Protein AF-A0A966KQU2-F1 (afdb_monomer)

Solvent-accessible surface area (backbone atoms only — not comparable to full-atom values): 31951 Å² total; per-residue (Å²): 132,86,87,68,97,44,74,73,74,48,50,59,94,54,57,72,44,84,48,37,92,68,36,79,26,93,56,23,44,35,30,36,36,33,26,29,68,20,81,83,28,23,52,31,40,46,29,32,50,33,42,50,52,50,27,45,72,75,58,67,42,51,96,69,39,32,36,39,42,55,33,71,51,60,50,38,40,22,35,22,48,51,27,50,76,74,59,33,50,40,37,31,20,19,27,70,72,54,56,67,55,54,54,53,49,25,49,74,37,61,32,44,79,43,77,28,62,43,92,47,34,67,62,37,8,40,55,52,37,50,53,50,40,69,76,35,70,78,43,31,68,66,46,72,37,62,33,65,37,28,22,44,36,17,34,76,39,55,22,52,52,49,44,73,78,41,73,72,57,38,33,39,25,32,54,25,49,49,33,25,64,56,44,11,24,39,54,39,44,35,74,76,39,71,82,45,40,26,34,38,19,25,26,50,88,96,51,60,36,69,78,41,42,43,64,87,78,78,62,71,39,53,42,29,64,76,62,42,39,84,77,62,42,74,46,75,33,81,39,48,50,53,55,12,40,52,35,27,43,45,38,31,74,78,66,71,43,63,41,22,54,44,22,7,27,10,47,47,39,45,35,55,51,32,40,60,50,87,59,47,26,35,40,27,45,26,43,22,38,28,79,60,45,59,94,65,32,68,81,80,46,59,66,68,60,36,33,54,46,52,70,36,77,87,62,86,88,85,83,92,80,91,76,90,82,78,88,79,87,75,82,84,78,79,86,75,83,91,67,87,73,71,62,36,84,47,23,41,23,32,36,19,46,41,68,35,25,51,55,32,49,43,36,32,44,74,75,41,40,47,49,30,34,39,39,40,22,33,46,58,66,45,72,53,40,88,44,58,51,72,55,46,24,54,51,49,52,52,52,53,45,46,37,42,76,76,58,52,35,58,31,40,37,34,42,22,40,46,46,25,52,44,29,42,74,60,45,47,70,73,42,100,42,59,57,46,45,30,56,58,36,28,43,55,51,39,64,70,66,35,86,82,31,23,31,28,38,39,19,32,52,43,27,54,72,61,44,42,66,61,53,49,47,62,73,64,75,61,88,59,49,81,41,77,36,50,46,80,63,56,60,65,30,47,76,70,72,48,45,74,46,72,68,54,45,57,51,44,47,66,50,46,41,68,39,57,77,64,57,39,39,18,35,26,43,46,32,63,52,44,69,71,31,44,65,46,52,35,72,62,67,32,86,80,37,46,78,39,66,25,33,58,38,31,29,52,53,49,53,50,51,25,56,78,72,52,49,48,65,65,87,63,71,50,59,36,62,71,44,41,33,23,43,33,66,42,66,61,48,33,64,64,46,31,81,73,59,43,78,72,41,74,65,57,40,78,43,82,85,133

Foldseek 3Di:
DDDDPDLLVQQAPFDKDWPCVLAPAVQETEIARQQCRRPLRFPLLLLLVLLVVVCVVVVLDDAAAEAEEEDLDDNLLNNLQVCLVVVHAYEYQFEPLHFPLRVVSNVVSPYHYDYFHLLCGSVRSVVVSVVVCVVCVSHRYSYLLAHPSLLQSLQVGVLVSCCVNCVQAQEEFEAAASCSNLLNNLVNVCVSPVNRAREYEAAPPLADFPRHDDCVVPDDRNSCVVSPVVNSHPYYAHFHQLQLLVQCQCCCVSVVAQADSRQSRRVSVQSLVSLQDNHGYYYYYSGGGNPSCVVLCSHPDDSVVSSVVSSCSSPDDDDDDDDDDDDDDDDDDDDDDDDPDDFQQAAEEEEDCAQLLLLLVQLQCSLQFAGAYEYEHAPVRPDLLVDDLVVLQVVLVQSLCCCCVVRVHQEYEYSWLLSCLSHQVVCCVPPPHHYHYLQLLQLVVQLVPDDPLEGEEEEGPNNQVSCSNVVSNVVVVGPHDYDYFYQPPLLVCLVVVNQDDPVNLVSLLVRCVRSLVSVHQEYEHSGSSCVSNVVSNCVNNDVSRHYTYSSNSSSVVVVVCCVVVVNRRDDDGSGYHYAAEYQDDLVVRLVVNCVSNNCSSVHYYHDHDD

Sequence (610 aa):
MAVYSSVLDMIGNTPMVDVSVLSPNPAVRILGKMESQNPAGSVKDRIALNMILEAEADGTLTPGRTIIEPSSGNTGIALAMIARIKGYPIKIVLPENVSIERRQLLEIYGAEIILSPGSEGSNGAVKRAIALADEHPEWAFLYQYANEANPRAHYEHTGPEIWADCPEITHFVAGLGTSGTLMGVGSFLKEKNPDIKVLAVEPPLGESVEGLRNLDEGYIPPVYEKWGGPELLDGKRIVRPRESIEYTRLLAEKCGIFSGISAGAALAGAVRVAGQIDKGTIVFIVCDGGWKYLSTGAWTDDIDEVTSRAEKIIYFPGPAASGPHRNLRIGRVRGSPNYPRPVDSRPIGMFDSGFGGLTVARALIDLLPGEDLVYVGDTGRYPYGPRPLSEVRGFAHEIAGHLLDRHDVKMIVVACNTASAAALNELQVAMPIPVVGVIEPGVRSLVAATRSGHIGVIGTVGTIGSGAYQAAVAETDAAVTLTCAACPGFVEFVERGDTDSDQVHVLAERLLAPLREAGVDTLLLGCTHYPFLARTITDVMGRDVVLVDSADETAFRVRELLTDLGLARTGAGPVGHHIFESSGDVEVFRRLGRGMLGPELDDVRAVAWN

Secondary structure (DSSP, 8-state):
-PPPSSGGGGSS---EEE-GGG-SSTTEEEEEE-GGGSTTSBTHHHHHHHHHHHHHHHTSS-TTPPEEEE-SSHHHHHHHHHHHHHT--EEEEEETTS-HHHHHHHHHTTPEEEEE-GGGHHHHHHHHHHHHHHH-TTSEE--TTT-THHHHHIIIIIHHHHHHH-TT--EEEEE-SSSHHHHHHHHHHHHH-TT-EEEEEEPPTT---TT---GGGS---HHHHHTTHHHH--EEEE--HHHHHHHHHHHHHHH---B-HHHHHHHHHHHHHHTT-SSEEEEEE--BBGGGGGGGTTTTS-HHHHHHHHHGGGS-----------------PPPPP---PPP--PPEEEEESSSTHHHHHHHHHHH-TTS-EEEEE-TTT---TTS-HHHHHHHHHHHHHHHHHHH--SEEEE--HHHHHHHHHHHHHH-SS-EEESHHHHHHHHHHH-SSSEEEEEE-HHHHHTTHHHHHHHTTT---EEEEEE-TTHHHHHHTT-SSSHHHHHHHHHHHHHHHHTT-SEEEEESTTGGGGHHHHHHHH-TTSEEE-HHHHHHHHHHHHHHHTT-S--SS-SS--EEEEESS-HHHHHHHHHHHHGGGGSSEEE----

pLDDT: mean 87.35, std 15.94, range [23.67, 98.94]

Structure (mmCIF, N/CA/C/O backbone):
data_AF-A0A966KQU2-F1
#
_entry.id   AF-A0A966KQU2-F1
#
loop_
_atom_site.group_PDB
_atom_site.id
_atom_site.type_symbol
_atom_site.label_atom_id
_atom_site.label_alt_id
_atom_site.label_comp_id
_atom_site.label_asym_id
_atom_site.label_entity_id
_atom_site.label_seq_id
_atom_site.pdbx_PDB_ins_code
_atom_site.Cartn_x
_atom_site.Cartn_y
_atom_site.Cartn_z
_atom_site.occupancy
_atom_site.B_iso_or_equiv
_atom_site.auth_seq_id
_atom_site.auth_comp_id
_atom_site.auth_asym_id
_atom_site.auth_atom_id
_atom_site.pdbx_PDB_model_num
ATOM 1 N N . MET A 1 1 ? -32.927 -17.120 11.120 1.00 62.38 1 MET A N 1
ATOM 2 C CA . MET A 1 1 ? -31.930 -16.183 11.677 1.00 62.38 1 MET A CA 1
ATOM 3 C C . MET A 1 1 ? -31.777 -16.489 13.151 1.00 62.38 1 MET A C 1
ATOM 5 O O . MET A 1 1 ? -32.779 -16.816 13.780 1.00 62.38 1 MET A O 1
ATOM 9 N N . ALA A 1 2 ? -30.551 -16.442 13.666 1.00 85.56 2 ALA A N 1
ATOM 10 C CA . ALA A 1 2 ? -30.308 -16.498 15.103 1.00 85.56 2 ALA A CA 1
ATOM 11 C C . ALA A 1 2 ? -30.812 -15.205 15.767 1.00 85.56 2 ALA A C 1
ATOM 13 O O . ALA A 1 2 ? -30.873 -14.159 15.119 1.00 85.56 2 ALA A O 1
ATOM 14 N N . VAL A 1 3 ? -31.204 -15.291 17.037 1.00 91.88 3 VAL A N 1
ATOM 15 C CA . VAL A 1 3 ? -31.561 -14.126 17.855 1.00 91.88 3 VAL A CA 1
ATOM 16 C C . VAL A 1 3 ? -30.339 -13.772 18.697 1.00 91.88 3 VAL A C 1
ATOM 18 O O . VAL A 1 3 ? -29.861 -14.617 19.449 1.00 91.88 3 VAL A O 1
ATOM 21 N N . TYR A 1 4 ? -29.846 -12.543 18.554 1.00 93.81 4 TYR A N 1
ATOM 22 C CA . TYR A 1 4 ? -28.712 -12.001 19.307 1.00 93.81 4 TYR A CA 1
ATOM 23 C C . TYR A 1 4 ? -29.210 -11.062 20.412 1.00 93.81 4 TYR A C 1
ATOM 25 O O . TYR A 1 4 ? -30.258 -10.433 20.254 1.00 93.81 4 TYR A O 1
ATOM 33 N N . SER A 1 5 ? -28.480 -10.971 21.529 1.00 94.56 5 SER A N 1
ATOM 34 C CA . SER A 1 5 ? -28.872 -10.111 22.660 1.00 94.56 5 SER A CA 1
ATOM 35 C C . SER A 1 5 ? -28.491 -8.652 22.416 1.00 94.56 5 SER A C 1
ATOM 37 O O . SER A 1 5 ? -29.163 -7.738 22.889 1.00 94.56 5 SER A O 1
ATOM 39 N N . SER A 1 6 ? -27.422 -8.441 21.653 1.00 95.62 6 SER A N 1
ATOM 40 C CA . SER A 1 6 ? -26.927 -7.144 21.224 1.00 95.62 6 SER A CA 1
ATOM 41 C C . SER A 1 6 ? -26.458 -7.205 19.775 1.00 95.62 6 SER A C 1
ATOM 43 O O . SER A 1 6 ? -26.022 -8.245 19.287 1.00 95.62 6 SER A O 1
ATOM 45 N N . VAL A 1 7 ? -26.467 -6.056 19.098 1.00 95.88 7 VAL A N 1
ATOM 46 C CA . VAL A 1 7 ? -25.808 -5.908 17.794 1.00 95.88 7 VAL A CA 1
ATOM 47 C C . VAL A 1 7 ? -24.297 -6.170 17.890 1.00 95.88 7 VAL A C 1
ATOM 49 O O . VAL A 1 7 ? -23.686 -6.598 16.919 1.00 95.88 7 VAL A O 1
ATOM 52 N N . LEU A 1 8 ? -23.699 -5.986 19.073 1.00 97.25 8 LEU A N 1
ATOM 53 C CA . LEU A 1 8 ? -22.293 -6.316 19.319 1.00 97.25 8 LEU A CA 1
ATOM 54 C C . LEU A 1 8 ? -22.014 -7.817 19.172 1.00 97.25 8 LEU A C 1
ATOM 56 O O . LEU A 1 8 ? -20.942 -8.187 18.708 1.00 97.25 8 LEU A O 1
ATOM 60 N N . ASP A 1 9 ? -22.994 -8.671 19.483 1.00 95.94 9 ASP A N 1
ATOM 61 C CA . ASP A 1 9 ? -22.871 -10.129 19.350 1.00 95.94 9 ASP A CA 1
ATOM 62 C C . ASP A 1 9 ? -22.893 -10.581 17.875 1.00 95.94 9 ASP A C 1
ATOM 64 O O . ASP A 1 9 ? -22.652 -11.749 17.575 1.00 95.94 9 ASP A O 1
ATOM 68 N N . MET A 1 10 ? -23.207 -9.663 16.952 1.00 96.31 10 MET A N 1
ATOM 69 C CA . MET A 1 10 ? -23.152 -9.880 15.505 1.00 96.31 10 MET A CA 1
ATOM 70 C C . MET A 1 10 ? -21.805 -9.463 14.894 1.00 96.31 10 MET A C 1
ATOM 72 O O . MET A 1 10 ? -21.631 -9.596 13.686 1.00 96.31 10 MET A O 1
ATOM 76 N N . ILE A 1 11 ? -20.869 -8.926 15.687 1.00 98.31 11 ILE A N 1
ATOM 77 C CA . ILE A 1 11 ? -19.525 -8.592 15.208 1.00 98.31 11 ILE A CA 1
ATOM 78 C C . ILE A 1 11 ? -18.751 -9.893 14.974 1.00 98.31 11 ILE A C 1
ATOM 80 O O . ILE A 1 11 ? -18.622 -10.735 15.860 1.00 98.31 11 ILE A O 1
ATOM 84 N N . GLY A 1 12 ? -18.199 -10.035 13.773 1.00 97.75 12 GLY A N 1
ATOM 85 C CA . GLY A 1 12 ? -17.473 -11.217 13.333 1.00 97.75 12 GLY A CA 1
ATOM 86 C C . GLY A 1 12 ? -18.341 -12.304 12.708 1.00 97.75 12 GLY A C 1
ATOM 87 O O . GLY A 1 12 ? -19.448 -12.039 12.248 1.00 97.75 12 GLY A O 1
ATOM 88 N N . ASN A 1 13 ? -17.799 -13.523 12.615 1.00 97.38 13 ASN A N 1
ATOM 89 C CA . ASN A 1 13 ? -18.410 -14.652 11.898 1.00 97.38 13 ASN A CA 1
ATOM 90 C C . ASN A 1 13 ? -18.890 -14.270 10.485 1.00 97.38 13 ASN A C 1
ATOM 92 O O . ASN A 1 13 ? -19.976 -14.648 10.040 1.00 97.38 13 ASN A O 1
ATOM 96 N N . THR A 1 14 ? -18.088 -13.463 9.790 1.00 98.25 14 THR A N 1
ATOM 97 C CA . THR A 1 14 ? -18.440 -12.918 8.477 1.00 98.25 14 THR A CA 1
ATOM 98 C C . THR A 1 14 ? -18.284 -13.992 7.398 1.00 98.25 14 THR A C 1
ATOM 100 O O . THR A 1 14 ? -17.372 -14.815 7.477 1.00 98.25 14 THR A O 1
ATOM 103 N N . PRO A 1 15 ? -19.130 -14.021 6.358 1.00 97.88 15 PRO A N 1
ATOM 104 C CA . PRO A 1 15 ? -19.020 -15.042 5.321 1.00 97.88 15 PRO A CA 1
ATOM 105 C C . PRO A 1 15 ? -17.795 -14.821 4.418 1.00 97.88 15 PRO A C 1
ATOM 107 O O . PRO A 1 15 ? -17.274 -13.708 4.311 1.00 97.88 15 PRO A O 1
ATOM 110 N N . MET A 1 16 ? -17.372 -15.871 3.711 1.00 98.25 16 MET A N 1
ATOM 111 C CA . MET A 1 16 ? -16.492 -15.759 2.543 1.00 98.25 16 MET A CA 1
ATOM 112 C C . MET A 1 16 ? -17.278 -15.999 1.257 1.00 98.25 16 MET A C 1
ATOM 114 O O . MET A 1 16 ? -18.158 -16.856 1.209 1.00 98.25 16 MET A O 1
ATOM 118 N N . VAL A 1 17 ? -16.952 -15.244 0.210 1.00 98.50 17 VAL A N 1
ATOM 119 C CA . VAL A 1 17 ? -17.572 -15.379 -1.113 1.00 98.50 17 VAL A CA 1
ATOM 120 C C . VAL A 1 17 ? -16.508 -15.724 -2.144 1.00 98.50 17 VAL A C 1
ATOM 122 O O . VAL A 1 17 ? -15.455 -15.091 -2.191 1.00 98.50 17 VAL A O 1
ATOM 125 N N . ASP A 1 18 ? -16.793 -16.725 -2.975 1.00 98.62 18 ASP A N 1
ATOM 126 C CA . ASP A 1 18 ? -15.928 -17.113 -4.085 1.00 98.62 18 ASP A CA 1
ATOM 127 C C . ASP A 1 18 ? -16.044 -16.092 -5.226 1.00 98.62 18 ASP A C 1
ATOM 129 O O . ASP A 1 18 ? -17.124 -15.869 -5.776 1.00 98.62 18 ASP A O 1
ATOM 133 N N . VAL A 1 19 ? -14.922 -15.454 -5.558 1.00 98.50 19 VAL A N 1
ATOM 134 C CA . VAL A 1 19 ? -14.798 -14.469 -6.640 1.00 98.50 19 VAL A CA 1
ATOM 135 C C . VAL A 1 19 ? -13.815 -14.945 -7.709 1.00 98.50 19 VAL A C 1
ATOM 137 O O . VAL A 1 19 ? -13.270 -14.141 -8.463 1.00 98.50 19 VAL A O 1
ATOM 140 N N . SER A 1 20 ? -13.604 -16.260 -7.823 1.00 98.31 20 SER A N 1
ATOM 141 C CA . SER A 1 20 ? -12.632 -16.857 -8.752 1.00 98.31 20 SER A CA 1
ATOM 142 C C . SER A 1 20 ? -12.936 -16.570 -10.227 1.00 98.31 20 SER A C 1
ATOM 144 O O . SER A 1 20 ? -12.066 -16.755 -11.069 1.00 98.31 20 SER A O 1
ATOM 146 N N . VAL A 1 21 ? -14.125 -16.048 -10.554 1.00 98.12 21 VAL A N 1
ATOM 147 C CA . VAL A 1 21 ? -14.434 -15.485 -11.883 1.00 98.12 21 VAL A CA 1
ATOM 148 C C . VAL A 1 21 ? -13.492 -14.337 -12.282 1.00 98.12 21 VAL A C 1
ATOM 150 O O . VAL A 1 21 ? -13.336 -14.059 -13.466 1.00 98.12 21 VAL A O 1
ATOM 153 N N . LEU A 1 22 ? -12.858 -13.682 -11.304 1.00 97.06 22 LEU A N 1
ATOM 154 C CA . LEU A 1 22 ? -11.857 -12.632 -11.500 1.00 97.06 22 LEU A CA 1
ATOM 155 C C . LEU A 1 22 ? -10.416 -13.164 -11.485 1.00 97.06 22 LEU A C 1
ATOM 157 O O . LEU A 1 22 ? -9.480 -12.388 -11.662 1.00 97.06 22 LEU A O 1
ATOM 161 N N . SER A 1 23 ? -10.220 -14.466 -11.263 1.00 97.12 23 SER A N 1
ATOM 162 C CA . SER A 1 23 ? -8.889 -15.067 -11.268 1.00 97.12 23 SER A CA 1
ATOM 163 C C . SER A 1 23 ? -8.352 -15.173 -12.702 1.00 97.12 23 SER A C 1
ATOM 165 O O . SER A 1 23 ? -9.043 -15.713 -13.570 1.00 97.12 23 SER A O 1
ATOM 167 N N . PRO A 1 24 ? -7.112 -14.724 -12.972 1.00 91.25 24 PRO A N 1
ATOM 168 C CA . PRO A 1 24 ? -6.463 -14.918 -14.265 1.00 91.25 24 PRO A CA 1
ATOM 169 C C . PRO A 1 24 ? -5.962 -16.360 -14.444 1.00 91.25 24 PRO A C 1
ATOM 171 O O . PRO A 1 24 ? -5.669 -16.768 -15.566 1.00 91.25 24 PRO A O 1
ATOM 174 N N . ASN A 1 25 ? -5.874 -17.136 -13.356 1.00 94.25 25 ASN A N 1
ATOM 175 C CA . ASN A 1 25 ? -5.457 -18.532 -13.370 1.00 94.25 25 ASN A CA 1
ATOM 176 C C . ASN A 1 25 ? -6.622 -19.443 -12.923 1.00 94.25 25 ASN A C 1
ATOM 178 O O . ASN A 1 25 ? -7.023 -19.392 -11.757 1.00 94.25 25 ASN A O 1
ATOM 182 N N . PRO A 1 26 ? -7.143 -20.333 -13.794 1.00 93.94 26 PRO A N 1
ATOM 183 C CA . PRO A 1 26 ? -8.264 -21.215 -13.458 1.00 93.94 26 PRO A CA 1
ATOM 184 C C . PRO A 1 26 ? -7.942 -22.255 -12.370 1.00 93.94 26 PRO A C 1
ATOM 186 O O . PRO A 1 26 ? -8.860 -22.852 -11.813 1.00 93.94 26 PRO A O 1
ATOM 189 N N . ALA A 1 27 ? -6.663 -22.487 -12.062 1.00 97.56 27 ALA A N 1
ATOM 190 C CA . ALA A 1 27 ? -6.219 -23.355 -10.970 1.00 97.56 27 ALA A CA 1
ATOM 191 C C . ALA A 1 27 ? -6.061 -22.614 -9.626 1.00 97.56 27 ALA A C 1
ATOM 193 O O . ALA A 1 27 ? -5.670 -23.227 -8.627 1.00 97.56 27 ALA A O 1
ATOM 194 N N . VAL A 1 28 ? -6.357 -21.311 -9.586 1.00 98.44 28 VAL A N 1
ATOM 195 C CA . VAL A 1 28 ? -6.280 -20.484 -8.380 1.00 98.44 28 VAL A CA 1
ATOM 196 C C . VAL A 1 28 ? -7.663 -19.975 -8.003 1.00 98.44 28 VAL A C 1
ATOM 198 O O . VAL A 1 28 ? -8.303 -19.255 -8.771 1.00 98.44 28 VAL A O 1
ATOM 201 N N . ARG A 1 29 ? -8.106 -20.323 -6.793 1.00 98.81 29 ARG A N 1
ATOM 202 C CA . ARG A 1 29 ? -9.337 -19.797 -6.199 1.00 98.81 29 ARG A CA 1
ATOM 203 C C . ARG A 1 29 ? -9.060 -18.473 -5.500 1.00 98.81 29 ARG A C 1
ATOM 205 O O . ARG A 1 29 ? -8.050 -18.351 -4.810 1.00 98.81 29 ARG A O 1
ATOM 212 N N . ILE A 1 30 ? -9.969 -17.511 -5.632 1.00 98.81 30 ILE A N 1
ATOM 213 C CA . ILE A 1 30 ? -9.913 -16.232 -4.912 1.00 98.81 30 ILE A CA 1
ATOM 214 C C . ILE A 1 30 ? -11.198 -16.078 -4.099 1.00 98.81 30 ILE A C 1
ATOM 216 O O . ILE A 1 30 ? -12.294 -16.110 -4.656 1.00 98.81 30 ILE A O 1
ATOM 220 N N . LEU A 1 31 ? -11.063 -15.907 -2.785 1.00 98.94 31 LEU A N 1
ATOM 221 C CA . LEU A 1 31 ? -12.167 -15.767 -1.837 1.00 98.94 31 LEU A CA 1
ATOM 222 C C . LEU A 1 31 ? -12.105 -14.401 -1.144 1.00 98.94 31 LEU A C 1
ATOM 224 O O . LEU A 1 31 ? -11.065 -14.012 -0.615 1.00 98.94 31 LEU A O 1
ATOM 228 N N . GLY A 1 32 ? -13.226 -13.684 -1.110 1.00 98.69 32 GLY A N 1
ATOM 229 C CA . GLY A 1 32 ? -13.368 -12.437 -0.359 1.00 98.69 32 GLY A CA 1
ATOM 230 C C . GLY A 1 32 ? -13.991 -12.678 1.015 1.00 98.69 32 GLY A C 1
ATOM 231 O O . GLY A 1 32 ? -15.143 -13.103 1.093 1.00 98.69 32 GLY A O 1
ATOM 232 N N . LYS A 1 33 ? -13.268 -12.378 2.100 1.00 98.88 33 LYS A N 1
ATOM 233 C CA . LYS A 1 33 ? -13.794 -12.369 3.476 1.00 98.88 33 LYS A CA 1
ATOM 234 C C . LYS A 1 33 ? -14.596 -11.090 3.710 1.00 98.88 33 LYS A C 1
ATOM 236 O O . LYS A 1 33 ? -14.046 -9.987 3.686 1.00 98.88 33 LYS A O 1
ATOM 241 N N . MET A 1 34 ? -15.904 -11.240 3.905 1.00 98.50 34 MET A N 1
ATOM 242 C CA . MET A 1 34 ? -16.893 -10.163 3.821 1.00 98.50 34 MET A CA 1
ATOM 243 C C . MET A 1 34 ? -17.009 -9.349 5.113 1.00 98.50 34 MET A C 1
ATOM 245 O O . MET A 1 34 ? -18.061 -9.292 5.744 1.00 98.50 34 MET A O 1
ATOM 249 N N . GLU A 1 35 ? -15.938 -8.653 5.485 1.00 98.62 35 GLU A N 1
ATOM 250 C CA . GLU A 1 35 ? -15.916 -7.774 6.662 1.00 98.62 35 GLU A CA 1
ATOM 251 C C . GLU A 1 35 ? -16.869 -6.570 6.562 1.00 98.62 35 GLU A C 1
ATOM 253 O O . GLU A 1 35 ? -17.232 -5.969 7.573 1.00 98.62 35 GLU A O 1
ATOM 258 N N . SER A 1 36 ? -17.356 -6.268 5.357 1.00 96.00 36 SER A N 1
ATOM 259 C CA . SER A 1 36 ? -18.479 -5.355 5.115 1.00 96.00 36 SER A CA 1
ATOM 260 C C . SER A 1 36 ? -19.802 -5.775 5.770 1.00 96.00 36 SER A C 1
ATOM 262 O O . SER A 1 36 ? -20.701 -4.944 5.861 1.00 96.00 36 SER A O 1
ATOM 264 N N . GLN A 1 37 ? -19.936 -7.032 6.212 1.00 97.31 37 GLN A N 1
ATOM 265 C CA . GLN A 1 37 ? -21.140 -7.569 6.861 1.00 97.31 37 GLN A CA 1
ATOM 266 C C . GLN A 1 37 ? -21.150 -7.402 8.386 1.00 97.31 37 GLN A C 1
ATOM 268 O O . GLN A 1 37 ? -22.122 -7.796 9.027 1.00 97.31 37 GLN A O 1
ATOM 273 N N . ASN A 1 38 ? -20.108 -6.814 8.979 1.00 98.38 38 ASN A N 1
ATOM 274 C CA . ASN A 1 38 ? -20.192 -6.382 10.372 1.00 98.38 38 ASN A CA 1
ATOM 275 C C . ASN A 1 38 ? -21.240 -5.257 10.532 1.00 98.38 38 ASN A C 1
ATOM 277 O O . ASN A 1 38 ? -21.532 -4.557 9.559 1.00 98.38 38 ASN A O 1
ATOM 281 N N . PRO A 1 39 ? -21.794 -5.033 11.736 1.00 96.81 39 PRO A N 1
ATOM 282 C CA . PRO A 1 39 ? -22.914 -4.111 11.940 1.00 96.81 39 PRO A CA 1
ATOM 283 C C . PRO A 1 39 ? -22.707 -2.651 11.513 1.00 96.81 39 PRO A C 1
ATOM 285 O O . PRO A 1 39 ? -23.609 -2.064 10.918 1.00 96.81 39 PRO A O 1
ATOM 288 N N . ALA A 1 40 ? -21.539 -2.058 11.771 1.00 95.50 40 ALA A N 1
ATOM 289 C CA . ALA A 1 40 ? -21.172 -0.726 11.275 1.00 95.50 40 ALA A CA 1
ATOM 290 C C . ALA A 1 40 ? -20.560 -0.774 9.856 1.00 95.50 40 ALA A C 1
ATOM 292 O O . ALA A 1 40 ? -20.122 0.237 9.291 1.00 95.50 40 ALA A O 1
ATOM 293 N N . GLY A 1 41 ? -20.562 -1.956 9.239 1.00 96.25 41 GLY A N 1
ATOM 294 C CA . GLY A 1 41 ? -20.246 -2.181 7.838 1.00 96.25 41 GLY A CA 1
ATOM 295 C C . GLY A 1 41 ? -18.754 -2.216 7.536 1.00 96.25 41 GLY A C 1
ATOM 296 O O . GLY A 1 41 ? -18.360 -1.780 6.447 1.00 96.25 41 GLY A O 1
ATOM 297 N N . SER A 1 42 ? -17.907 -2.632 8.486 1.00 97.50 42 SER A N 1
ATOM 298 C CA . SER A 1 42 ? -16.464 -2.745 8.252 1.00 97.50 42 SER A CA 1
ATOM 299 C C . SER A 1 42 ? -15.734 -3.731 9.166 1.00 97.50 42 SER A C 1
ATOM 301 O O . SER A 1 42 ? -16.186 -4.061 10.255 1.00 97.50 42 SER A O 1
ATOM 303 N N . VAL A 1 43 ? -14.507 -4.075 8.778 1.00 98.06 43 VAL A N 1
ATOM 304 C CA . VAL A 1 43 ? -13.542 -4.839 9.586 1.00 98.06 43 VAL A CA 1
ATOM 305 C C . VAL A 1 43 ? -13.212 -4.185 10.935 1.00 98.06 43 VAL A C 1
ATOM 307 O O . VAL A 1 43 ? -12.728 -4.848 11.852 1.00 98.06 43 VAL A O 1
ATOM 310 N N . LYS A 1 44 ? -13.443 -2.872 11.074 1.00 97.69 44 LYS A N 1
ATOM 311 C CA . LYS A 1 44 ? -13.038 -2.113 12.263 1.00 97.69 44 LYS A CA 1
ATOM 312 C C . LYS A 1 44 ? -13.930 -2.352 13.476 1.00 97.69 44 LYS A C 1
ATOM 314 O O . LYS A 1 44 ? -13.486 -2.094 14.589 1.00 97.69 44 LYS A O 1
ATOM 319 N N . ASP A 1 45 ? -15.114 -2.919 13.284 1.00 98.56 45 ASP A N 1
ATOM 320 C CA . ASP A 1 45 ? -16.015 -3.341 14.355 1.00 98.56 45 ASP A CA 1
ATOM 321 C C . ASP A 1 45 ? -15.318 -4.301 15.325 1.00 98.56 45 ASP A C 1
ATOM 323 O O . ASP A 1 45 ? -15.430 -4.147 16.541 1.00 98.56 45 ASP A O 1
ATOM 327 N N . ARG A 1 46 ? -14.510 -5.224 14.787 1.00 98.56 46 ARG A N 1
ATOM 328 C CA . ARG A 1 46 ? -13.734 -6.194 15.569 1.00 98.56 46 ARG A CA 1
ATOM 329 C C . ARG A 1 46 ? -12.740 -5.509 16.496 1.00 98.56 46 ARG A C 1
ATOM 331 O O . ARG A 1 46 ? -12.732 -5.759 17.697 1.00 98.56 46 ARG A O 1
ATOM 338 N N . ILE A 1 47 ? -11.915 -4.626 15.935 1.00 98.00 47 ILE A N 1
ATOM 339 C CA . ILE A 1 47 ? -10.839 -3.980 16.693 1.00 98.00 47 ILE A CA 1
ATOM 340 C C . ILE A 1 47 ? -11.407 -2.968 17.687 1.00 98.00 47 ILE A C 1
ATOM 342 O O . ILE A 1 47 ? -10.885 -2.832 18.784 1.00 98.00 47 ILE A O 1
ATOM 346 N N . ALA A 1 48 ? -12.491 -2.277 17.323 1.00 98.44 48 ALA A N 1
ATOM 347 C CA . ALA A 1 48 ? -13.151 -1.312 18.189 1.00 98.44 48 ALA A CA 1
ATOM 348 C C . ALA A 1 48 ? -13.775 -2.002 19.407 1.00 98.44 48 ALA A C 1
ATOM 350 O O . ALA A 1 48 ? -13.601 -1.525 20.528 1.00 98.44 48 ALA A O 1
ATOM 351 N N . LEU A 1 49 ? -14.444 -3.144 19.200 1.00 98.50 49 LEU A N 1
ATOM 352 C CA . LEU A 1 49 ? -14.977 -3.947 20.297 1.00 98.50 49 LEU A CA 1
ATOM 353 C C . LEU A 1 49 ? -13.848 -4.438 21.200 1.00 98.50 49 LEU A C 1
ATOM 355 O O . LEU A 1 49 ? -13.924 -4.242 22.409 1.00 98.50 49 LEU A O 1
ATOM 359 N N . ASN A 1 50 ? -12.792 -5.012 20.622 1.00 98.31 50 ASN A N 1
ATOM 360 C CA . ASN A 1 50 ? -11.713 -5.589 21.414 1.00 98.31 50 ASN A CA 1
ATOM 361 C C . ASN A 1 50 ? -10.934 -4.530 22.210 1.00 98.31 50 ASN A C 1
ATOM 363 O O . ASN A 1 50 ? -10.680 -4.728 23.391 1.00 98.31 50 ASN A O 1
ATOM 367 N N . MET A 1 51 ? -10.630 -3.369 21.612 1.00 98.50 51 MET A N 1
ATOM 368 C CA . MET A 1 51 ? -9.981 -2.257 22.323 1.00 98.50 51 MET A CA 1
ATOM 369 C C . MET A 1 51 ? -10.826 -1.744 23.495 1.00 98.50 51 MET A C 1
ATOM 371 O O . MET A 1 51 ? -10.273 -1.430 24.544 1.00 98.50 51 MET A O 1
ATOM 375 N N . ILE A 1 52 ? -12.154 -1.660 23.338 1.00 98.44 52 ILE A N 1
ATOM 376 C CA . ILE A 1 52 ? -13.049 -1.243 24.427 1.00 98.44 52 ILE A CA 1
ATOM 377 C C . ILE A 1 52 ? -13.110 -2.308 25.525 1.00 98.44 52 ILE A C 1
ATOM 379 O O . ILE A 1 52 ? -13.024 -1.955 26.695 1.00 98.44 52 ILE A O 1
ATOM 383 N N . LEU A 1 53 ? -13.237 -3.591 25.173 1.00 97.69 53 LEU A N 1
ATOM 384 C CA . LEU A 1 53 ? -13.287 -4.680 26.155 1.00 97.69 53 LEU A CA 1
ATOM 385 C C . LEU A 1 53 ? -11.977 -4.803 26.944 1.00 97.69 53 LEU A C 1
ATOM 387 O O . LEU A 1 53 ? -12.017 -4.993 28.157 1.00 97.69 53 LEU A O 1
ATOM 391 N N . GLU A 1 54 ? -10.827 -4.664 26.282 1.00 97.62 54 GLU A N 1
ATOM 392 C CA . GLU A 1 54 ? -9.520 -4.691 26.947 1.00 97.62 54 GLU A CA 1
ATOM 393 C C . GLU A 1 54 ? -9.355 -3.482 27.878 1.00 97.62 54 GLU A C 1
ATOM 395 O O . GLU A 1 54 ? -8.990 -3.660 29.038 1.00 97.62 54 GLU A O 1
ATOM 400 N N . ALA A 1 55 ? -9.751 -2.285 27.430 1.00 97.75 55 ALA A N 1
ATOM 401 C CA . ALA A 1 55 ? -9.725 -1.085 28.264 1.00 97.75 55 ALA A CA 1
ATOM 402 C C . ALA A 1 55 ? -10.709 -1.153 29.452 1.00 97.75 55 ALA A C 1
ATOM 404 O O . ALA A 1 55 ? -10.441 -0.611 30.522 1.00 97.75 55 ALA A O 1
ATOM 405 N N . GLU A 1 56 ? -11.864 -1.806 29.297 1.00 98.12 56 GLU A N 1
ATOM 406 C CA . GLU A 1 56 ? -12.779 -2.088 30.411 1.00 98.12 56 GLU A CA 1
ATOM 407 C C . GLU A 1 56 ? -12.149 -3.066 31.414 1.00 98.12 56 GLU A C 1
ATOM 409 O O . GLU A 1 56 ? -12.276 -2.882 32.627 1.00 98.12 56 GLU A O 1
ATOM 414 N N . ALA A 1 57 ? -11.471 -4.104 30.918 1.00 97.50 57 ALA A N 1
ATOM 415 C CA . ALA A 1 57 ? -10.882 -5.158 31.736 1.00 97.50 57 ALA A CA 1
ATOM 416 C C . ALA A 1 57 ? -9.653 -4.689 32.530 1.00 97.50 57 ALA A C 1
ATOM 418 O O . ALA A 1 57 ? -9.484 -5.095 33.681 1.00 97.50 57 ALA A O 1
ATOM 419 N N . ASP A 1 58 ? -8.809 -3.838 31.942 1.00 96.12 58 ASP A N 1
ATOM 420 C CA . ASP A 1 58 ? -7.602 -3.309 32.589 1.00 96.12 58 ASP A CA 1
ATOM 421 C C . ASP A 1 58 ? -7.847 -2.026 33.413 1.00 96.12 58 ASP A C 1
ATOM 423 O O . ASP A 1 58 ? -6.961 -1.564 34.135 1.00 96.12 58 ASP A O 1
ATOM 427 N N . GLY A 1 59 ? -9.065 -1.474 33.357 1.00 95.62 59 GLY A N 1
ATOM 428 C CA . GLY A 1 59 ? -9.469 -0.271 34.085 1.00 95.62 59 GLY A CA 1
ATOM 429 C C . GLY A 1 59 ? -9.090 1.048 33.404 1.00 95.62 59 GLY A C 1
ATOM 430 O O . GLY A 1 59 ? -9.368 2.117 33.958 1.00 95.62 59 GLY A O 1
ATOM 431 N N . THR A 1 60 ? -8.510 1.012 32.201 1.00 95.25 60 THR A N 1
ATOM 432 C CA . THR A 1 60 ? -8.265 2.198 31.369 1.00 95.25 60 THR A CA 1
ATOM 433 C C . THR A 1 60 ? -9.574 2.899 31.013 1.00 95.25 60 THR A C 1
ATOM 435 O O . THR A 1 60 ? -9.621 4.128 30.961 1.00 95.25 60 THR A O 1
ATOM 438 N N . LEU A 1 61 ? -10.670 2.162 30.836 1.00 97.50 61 LEU A N 1
ATOM 439 C CA . LEU A 1 61 ? -11.991 2.701 30.543 1.00 97.50 61 LEU A CA 1
ATOM 440 C C . LEU A 1 61 ? -12.988 2.335 31.650 1.00 97.50 61 LEU A C 1
ATOM 442 O O . LEU A 1 61 ? -13.341 1.178 31.853 1.00 97.50 61 LEU A O 1
ATOM 446 N N . THR A 1 62 ? -13.483 3.349 32.358 1.00 96.69 62 THR A N 1
ATOM 447 C CA . THR A 1 62 ? -14.473 3.213 33.438 1.00 96.69 62 THR A CA 1
ATOM 448 C C . THR A 1 62 ? -15.749 3.993 33.104 1.00 96.69 62 THR A C 1
ATOM 450 O O . THR A 1 62 ? -15.702 4.902 32.270 1.00 96.69 62 THR A O 1
ATOM 453 N N . PRO A 1 63 ? -16.914 3.655 33.698 1.00 94.56 63 PRO A N 1
ATOM 454 C CA . PRO A 1 63 ? -18.183 4.311 33.376 1.00 94.56 63 PRO A CA 1
ATOM 455 C C . PRO A 1 63 ? -18.101 5.843 33.428 1.00 94.56 63 PRO A C 1
ATOM 457 O O . PRO A 1 63 ? -17.670 6.418 34.424 1.00 94.56 63 PRO A O 1
ATOM 460 N N . GLY A 1 64 ? -18.532 6.501 32.348 1.00 90.19 64 GLY A N 1
ATOM 461 C CA . GLY A 1 64 ? -18.507 7.961 32.208 1.00 90.19 64 GLY A CA 1
ATOM 462 C C . GLY A 1 64 ? -17.186 8.556 31.702 1.00 90.19 64 GLY A C 1
ATOM 463 O O . GLY A 1 64 ? -17.166 9.740 31.372 1.00 90.19 64 GLY A O 1
ATOM 464 N N . ARG A 1 65 ? -16.106 7.769 31.587 1.00 97.00 65 ARG A N 1
ATOM 465 C CA . ARG A 1 65 ? -14.837 8.230 31.005 1.00 97.00 65 ARG A CA 1
ATOM 466 C C . ARG A 1 65 ? -14.978 8.434 29.490 1.00 97.00 65 ARG A C 1
ATOM 468 O O . ARG A 1 65 ? -15.547 7.592 28.798 1.00 97.00 65 ARG A O 1
ATOM 475 N N . THR A 1 66 ? -14.463 9.553 28.986 1.00 98.25 66 THR A N 1
ATOM 476 C CA . THR A 1 66 ? -14.527 9.920 27.561 1.00 98.25 66 THR A CA 1
ATOM 477 C C . THR A 1 66 ? -13.470 9.167 26.758 1.00 98.25 66 THR A C 1
ATOM 479 O O . THR A 1 66 ? -12.300 9.198 27.124 1.00 98.25 66 THR A O 1
ATOM 482 N N . ILE A 1 67 ? -13.852 8.556 25.639 1.00 98.44 67 ILE A N 1
ATOM 483 C CA . ILE A 1 67 ? -12.933 7.977 24.649 1.00 98.44 67 ILE A CA 1
ATOM 484 C C . ILE A 1 67 ? -12.461 9.070 23.681 1.00 98.44 67 ILE A C 1
ATOM 486 O O . ILE A 1 67 ? -13.272 9.865 23.204 1.00 98.44 67 ILE A O 1
ATOM 490 N N . ILE A 1 68 ? -11.174 9.080 23.342 1.00 97.38 68 ILE A N 1
ATOM 491 C CA . ILE A 1 68 ? -10.594 9.912 22.280 1.00 97.38 68 ILE A CA 1
ATOM 492 C C . ILE A 1 68 ? -9.848 9.007 21.288 1.00 97.38 68 ILE A C 1
ATOM 494 O O . ILE A 1 68 ? -9.089 8.134 21.701 1.00 97.38 68 ILE A O 1
ATOM 498 N N . GLU A 1 69 ? -10.076 9.186 19.983 1.00 95.31 69 GLU A N 1
ATOM 499 C CA . GLU A 1 69 ? -9.399 8.408 18.929 1.00 95.31 69 GLU A CA 1
ATOM 500 C C . GLU A 1 69 ? -9.155 9.267 17.669 1.00 95.31 69 GLU A C 1
ATOM 502 O O . GLU A 1 69 ? -10.062 9.991 17.238 1.00 95.31 69 GLU A O 1
ATOM 507 N N . PRO A 1 70 ? -7.978 9.177 17.014 1.00 89.19 70 PRO A N 1
ATOM 508 C CA . PRO A 1 70 ? -7.761 9.754 15.700 1.00 89.19 70 PRO A CA 1
ATOM 509 C C . PRO A 1 70 ? -8.262 8.780 14.631 1.00 89.19 70 PRO A C 1
ATOM 511 O O . PRO A 1 70 ? -7.701 7.698 14.434 1.00 89.19 70 PRO A O 1
ATOM 514 N N . SER A 1 71 ? -9.312 9.152 13.904 1.00 82.50 71 SER A N 1
ATOM 515 C CA . SER A 1 71 ? -9.845 8.313 12.832 1.00 82.50 71 SER A CA 1
ATOM 516 C C . SER A 1 71 ? -10.565 9.131 11.770 1.00 82.50 71 SER A C 1
ATOM 518 O O . SER A 1 71 ? -11.656 9.642 11.993 1.00 82.50 71 SER A O 1
ATOM 520 N N . SER A 1 72 ? -10.023 9.115 10.555 1.00 66.06 72 SER A N 1
ATOM 521 C CA . SER A 1 72 ? -10.667 9.627 9.340 1.00 66.06 72 SER A CA 1
ATOM 522 C C . SER A 1 72 ? -11.717 8.673 8.743 1.00 66.06 72 SER A C 1
ATOM 524 O O . SER A 1 72 ? -12.328 8.995 7.726 1.00 66.06 72 SER A O 1
ATOM 526 N N . GLY A 1 73 ? -11.935 7.494 9.344 1.00 78.38 73 GLY A N 1
ATOM 527 C CA . GLY A 1 73 ? -12.702 6.416 8.718 1.00 78.38 73 GLY A CA 1
ATOM 528 C C . GLY A 1 73 ? -13.439 5.469 9.664 1.00 78.38 73 GLY A C 1
ATOM 529 O O . GLY A 1 73 ? -14.055 5.869 10.650 1.00 78.38 73 GLY A O 1
ATOM 530 N N . ASN A 1 74 ? -13.391 4.186 9.310 1.00 91.94 74 ASN A N 1
ATOM 531 C CA . ASN A 1 74 ? -14.215 3.120 9.877 1.00 91.94 74 ASN A CA 1
ATOM 532 C C . ASN A 1 74 ? -14.007 2.869 11.382 1.00 91.94 74 ASN A C 1
ATOM 534 O O . ASN A 1 74 ? -14.962 2.505 12.061 1.00 91.94 74 ASN A O 1
ATOM 538 N N . THR A 1 75 ? -12.802 3.087 11.922 1.00 94.31 75 THR A N 1
ATOM 539 C CA . THR A 1 75 ? -12.526 2.867 13.355 1.00 94.31 75 THR A CA 1
ATOM 540 C C . THR A 1 75 ? -13.351 3.800 14.232 1.00 94.31 75 THR A C 1
ATOM 542 O O . THR A 1 75 ? -13.961 3.351 15.195 1.00 94.31 75 THR A O 1
ATOM 545 N N . GLY A 1 76 ? -13.440 5.078 13.861 1.00 94.69 76 GLY A N 1
ATOM 546 C CA . GLY A 1 76 ? -14.256 6.058 14.574 1.00 94.69 76 GLY A CA 1
ATOM 547 C C . GLY A 1 76 ? -15.742 5.704 14.548 1.00 94.69 76 GLY A C 1
ATOM 548 O O . GLY A 1 76 ? -16.399 5.806 15.575 1.00 94.69 76 GLY A O 1
ATOM 549 N N . ILE A 1 77 ? -16.261 5.227 13.410 1.00 95.69 77 ILE A N 1
ATOM 550 C CA . ILE A 1 77 ? -17.668 4.809 13.277 1.00 95.69 77 ILE A CA 1
ATOM 551 C C . ILE A 1 77 ? -17.958 3.606 14.182 1.00 95.69 77 ILE A C 1
ATOM 553 O O . ILE A 1 77 ? -18.929 3.622 14.938 1.00 95.69 77 ILE A O 1
ATOM 557 N N . ALA A 1 78 ? -17.097 2.587 14.139 1.00 97.94 78 ALA A N 1
ATOM 558 C CA . ALA A 1 78 ? -17.232 1.397 14.967 1.00 97.94 78 ALA A CA 1
ATOM 559 C C . ALA A 1 78 ? -17.148 1.732 16.466 1.00 97.94 78 ALA A C 1
ATOM 561 O O . ALA A 1 78 ? -18.022 1.336 17.236 1.00 97.94 78 ALA A O 1
ATOM 562 N N . LEU A 1 79 ? -16.152 2.522 16.881 1.00 98.31 79 LEU A N 1
ATOM 563 C CA . LEU A 1 79 ? -16.029 2.975 18.266 1.00 98.31 79 LEU A CA 1
ATOM 564 C C . LEU A 1 79 ? -17.233 3.811 18.694 1.00 98.31 79 LEU A C 1
ATOM 566 O O . LEU A 1 79 ? -17.733 3.601 19.791 1.00 98.31 79 LEU A O 1
ATOM 570 N N . ALA A 1 80 ? -17.736 4.711 17.845 1.00 97.88 80 ALA A N 1
ATOM 571 C CA . ALA A 1 80 ? -18.897 5.535 18.166 1.00 97.88 80 ALA A CA 1
ATOM 572 C C . ALA A 1 80 ? -20.154 4.688 18.391 1.00 97.88 80 ALA A C 1
ATOM 574 O O . ALA A 1 80 ? -20.852 4.881 19.387 1.00 97.88 80 ALA A O 1
ATOM 575 N N . MET A 1 81 ? -20.411 3.703 17.523 1.00 98.19 81 MET A N 1
ATOM 576 C CA . MET A 1 81 ? -21.518 2.759 17.696 1.00 98.19 81 MET A CA 1
ATOM 577 C C . MET A 1 81 ? -21.409 2.010 19.033 1.00 98.19 81 MET A C 1
ATOM 579 O O . MET A 1 81 ? -22.378 1.944 19.792 1.00 98.19 81 MET A O 1
ATOM 583 N N . ILE A 1 82 ? -20.232 1.462 19.342 1.00 98.31 82 ILE A N 1
ATOM 584 C CA . ILE A 1 82 ? -20.014 0.643 20.541 1.00 98.31 82 ILE A CA 1
ATOM 585 C C . ILE A 1 82 ? -20.053 1.504 21.811 1.00 98.31 82 ILE A C 1
ATOM 587 O O . ILE A 1 82 ? -20.723 1.142 22.780 1.00 98.31 82 ILE A O 1
ATOM 591 N N . ALA A 1 83 ? -19.406 2.671 21.792 1.00 97.94 83 ALA A N 1
ATOM 592 C CA . ALA A 1 83 ? -19.419 3.650 22.874 1.00 97.94 83 ALA A CA 1
ATOM 593 C C . ALA A 1 83 ? -20.846 4.102 23.191 1.00 97.94 83 ALA A C 1
ATOM 595 O O . ALA A 1 83 ? -21.230 4.144 24.358 1.00 97.94 83 ALA A O 1
ATOM 596 N N . ARG A 1 84 ? -21.674 4.344 22.166 1.00 96.56 84 ARG A N 1
ATOM 597 C CA . ARG A 1 84 ? -23.083 4.710 22.343 1.00 96.56 84 ARG A CA 1
ATOM 598 C C . ARG A 1 84 ? -23.888 3.623 23.051 1.00 96.56 84 ARG A C 1
ATOM 600 O O . ARG A 1 84 ? -24.695 3.948 23.918 1.00 96.56 84 ARG A O 1
ATOM 607 N N . ILE A 1 85 ? -23.670 2.356 22.698 1.00 95.50 85 ILE A N 1
ATOM 608 C CA . ILE A 1 85 ? -24.346 1.203 23.316 1.00 95.50 85 ILE A CA 1
ATOM 609 C C . ILE A 1 85 ? -23.888 1.010 24.768 1.00 95.50 85 ILE A C 1
ATOM 611 O O . ILE A 1 85 ? -24.708 0.711 25.634 1.00 95.50 85 ILE A O 1
ATOM 615 N N . LYS A 1 86 ? -22.592 1.197 25.040 1.00 96.12 86 LYS A N 1
ATOM 616 C CA . LYS A 1 86 ? -21.988 1.014 26.371 1.00 96.12 86 LYS A CA 1
ATOM 617 C C . LYS A 1 86 ? -22.058 2.253 27.275 1.00 96.12 86 LYS A C 1
ATOM 619 O O . LYS A 1 86 ? -21.768 2.154 28.461 1.00 96.12 86 LYS A O 1
ATOM 624 N N . GLY A 1 87 ? -22.490 3.399 26.749 1.00 96.12 87 GLY A N 1
ATOM 625 C CA . GLY A 1 87 ? -22.681 4.634 27.515 1.00 96.12 87 GLY A CA 1
ATOM 626 C C . GLY A 1 87 ? -21.414 5.474 27.719 1.00 96.12 87 GLY A C 1
ATOM 627 O O . GLY A 1 87 ? -21.352 6.237 28.683 1.00 96.12 87 GLY A O 1
ATOM 628 N N . TYR A 1 88 ? -20.420 5.362 26.836 1.00 98.06 88 TYR A N 1
ATOM 629 C CA . TYR A 1 88 ? -19.208 6.184 26.876 1.00 98.06 88 TYR A CA 1
ATOM 630 C C . TYR A 1 88 ? -19.356 7.448 26.017 1.00 98.06 88 TYR A C 1
ATOM 632 O O . TYR A 1 88 ? -19.740 7.346 24.848 1.00 98.06 88 TYR A O 1
ATOM 640 N N . PRO A 1 89 ? -19.022 8.642 26.543 1.00 97.81 89 PRO A N 1
ATOM 641 C CA . PRO A 1 89 ? -18.772 9.807 25.705 1.00 97.81 89 PRO A CA 1
ATOM 642 C C . PRO A 1 89 ? -17.602 9.517 24.761 1.00 97.81 89 PRO A C 1
ATOM 644 O O . PRO A 1 89 ? -16.622 8.892 25.168 1.00 97.81 89 PRO A O 1
ATOM 647 N N . ILE A 1 90 ? -17.675 9.974 23.514 1.00 98.00 90 ILE A N 1
ATOM 648 C CA . ILE A 1 90 ? -16.614 9.738 22.533 1.00 98.00 90 ILE A CA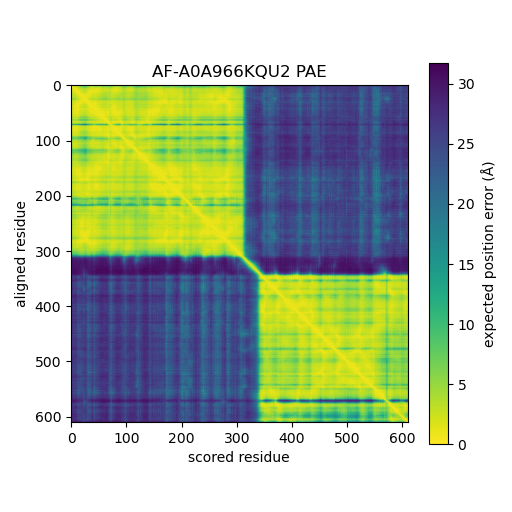 1
ATOM 649 C C . ILE A 1 90 ? -16.335 10.981 21.697 1.00 98.00 90 ILE A C 1
ATOM 651 O O . ILE A 1 90 ? -17.251 11.654 21.222 1.00 98.00 90 ILE A O 1
ATOM 655 N N . LYS A 1 91 ? -15.044 11.251 21.513 1.00 97.81 91 LYS A N 1
ATOM 656 C CA . LYS A 1 91 ? -14.491 12.314 20.684 1.00 97.81 91 LYS A CA 1
ATOM 657 C C . LYS A 1 91 ? -13.664 11.683 19.566 1.00 97.81 91 LYS A C 1
ATOM 659 O O . LYS A 1 91 ? -12.776 10.875 19.833 1.00 97.81 91 LYS A O 1
ATOM 664 N N . ILE A 1 92 ? -13.940 12.050 18.318 1.00 96.38 92 ILE A N 1
ATOM 665 C CA . ILE A 1 92 ? -13.196 11.565 17.150 1.00 96.38 92 ILE A CA 1
ATOM 666 C C . ILE A 1 92 ? -12.471 12.730 16.498 1.00 96.38 92 ILE A C 1
ATOM 668 O O . ILE A 1 92 ? -13.095 13.707 16.082 1.00 96.38 92 ILE A O 1
ATOM 672 N N . VAL A 1 93 ? -11.149 12.604 16.384 1.00 91.62 93 VAL A N 1
ATOM 673 C CA . VAL A 1 93 ? -10.319 13.574 15.669 1.00 91.62 93 VAL A CA 1
ATOM 674 C C . VAL A 1 93 ? -10.180 13.134 14.218 1.00 91.62 93 VAL A C 1
ATOM 676 O O . VAL A 1 93 ? -9.719 12.022 13.947 1.00 91.62 93 VAL A O 1
ATOM 679 N N . LEU A 1 94 ? -10.579 13.987 13.276 1.00 87.12 94 LEU A N 1
ATOM 680 C CA . LEU A 1 94 ? -10.555 13.663 11.850 1.00 87.12 94 LEU A CA 1
ATOM 681 C C . LEU A 1 94 ? -10.299 14.894 10.968 1.00 87.12 94 LEU A C 1
ATOM 683 O O . LEU A 1 94 ? -10.652 16.006 11.358 1.00 87.12 94 LEU A O 1
ATOM 687 N N . PRO A 1 95 ? -9.707 14.722 9.775 1.00 76.88 95 PRO A N 1
ATOM 688 C CA . PRO A 1 95 ? -9.379 15.846 8.914 1.00 76.88 95 PRO A CA 1
ATOM 689 C C . PRO A 1 95 ? -10.595 16.403 8.154 1.00 76.88 95 PRO A C 1
ATOM 691 O O . PRO A 1 95 ? -11.595 15.723 7.894 1.00 76.88 95 PRO A O 1
ATOM 694 N N . GLU A 1 96 ? -10.497 17.666 7.744 1.00 77.38 96 GLU A N 1
ATOM 695 C CA . GLU A 1 96 ? -11.555 18.392 7.023 1.00 77.38 96 GLU A CA 1
ATOM 696 C C . GLU A 1 96 ? -11.887 17.859 5.615 1.00 77.38 96 GLU A C 1
ATOM 698 O O . GLU A 1 96 ? -12.882 18.287 5.027 1.00 77.38 96 GLU A O 1
ATOM 703 N N . ASN A 1 97 ? -11.139 16.897 5.081 1.00 69.69 97 ASN A N 1
ATOM 704 C CA . ASN A 1 97 ? -11.313 16.345 3.731 1.00 69.69 97 ASN A CA 1
ATOM 705 C C . ASN A 1 97 ? -11.928 14.928 3.686 1.00 69.69 97 ASN A C 1
ATOM 707 O O . ASN A 1 97 ? -11.922 14.301 2.631 1.00 69.69 97 ASN A O 1
ATOM 711 N N . VAL A 1 98 ? -12.469 14.402 4.793 1.00 73.12 98 VAL A N 1
ATOM 712 C CA . VAL A 1 98 ? -13.183 13.105 4.775 1.00 73.12 98 VAL A CA 1
ATOM 713 C C . VAL A 1 98 ? -14.543 13.176 4.066 1.00 73.12 98 VAL A C 1
ATOM 715 O O . VAL A 1 98 ? -15.168 14.238 4.015 1.00 73.12 98 VAL A O 1
ATOM 718 N N . SER A 1 99 ? -15.046 12.026 3.595 1.00 73.88 99 SER A N 1
ATOM 719 C CA . SER A 1 99 ? -16.369 11.944 2.958 1.00 73.88 99 SER A CA 1
ATOM 720 C C . SER A 1 99 ? -17.512 12.328 3.905 1.00 73.88 99 SER A C 1
ATOM 722 O O . SER A 1 99 ? -17.431 12.168 5.131 1.00 73.88 99 SER A O 1
ATOM 724 N N . ILE A 1 100 ? -18.604 12.831 3.325 1.00 82.38 100 ILE A N 1
ATOM 725 C CA . ILE A 1 100 ? -19.763 13.309 4.086 1.00 82.38 100 ILE A CA 1
ATOM 726 C C . ILE A 1 100 ? -20.466 12.164 4.819 1.00 82.38 100 ILE A C 1
ATOM 728 O O . ILE A 1 100 ? -20.861 12.332 5.972 1.00 82.38 100 ILE A O 1
ATOM 732 N N . GLU A 1 101 ? -20.545 10.983 4.206 1.00 86.44 101 GLU A N 1
ATOM 733 C CA . GLU A 1 101 ? -21.206 9.808 4.774 1.00 86.44 101 GLU A CA 1
ATOM 734 C C . GLU A 1 101 ? -20.550 9.390 6.092 1.00 86.44 101 GLU A C 1
ATOM 736 O O . GLU A 1 101 ? -21.230 9.003 7.040 1.00 86.44 101 GLU A O 1
ATOM 741 N N . ARG A 1 102 ? -19.222 9.515 6.193 1.00 84.31 102 ARG A N 1
ATOM 742 C CA . ARG A 1 102 ? -18.491 9.184 7.421 1.00 84.31 102 ARG A CA 1
ATOM 743 C C . ARG A 1 102 ? -18.791 10.151 8.554 1.00 84.31 102 ARG A C 1
ATOM 745 O O . ARG A 1 102 ? -18.989 9.704 9.680 1.00 84.31 102 ARG A O 1
ATOM 752 N N . ARG A 1 103 ? -18.855 11.454 8.265 1.00 85.19 103 ARG A N 1
ATOM 753 C CA . ARG A 1 103 ? -19.235 12.466 9.265 1.00 85.19 103 ARG A CA 1
ATOM 754 C C . ARG A 1 103 ? -20.653 12.241 9.759 1.00 85.19 103 ARG A C 1
ATOM 756 O O . ARG A 1 103 ? -20.872 12.196 10.962 1.00 85.19 103 ARG A O 1
ATOM 763 N N . GLN A 1 104 ? -21.579 11.998 8.835 1.00 91.12 104 GLN A N 1
ATOM 764 C CA . GLN A 1 104 ? -22.970 11.707 9.170 1.00 91.12 104 GLN A CA 1
ATOM 765 C C . GLN A 1 104 ? -23.093 10.456 10.046 1.00 91.12 104 GLN A C 1
ATOM 767 O O . GLN A 1 104 ? -23.825 10.473 11.029 1.00 91.12 104 GLN A O 1
ATOM 772 N N . LEU A 1 105 ? -22.352 9.383 9.745 1.00 92.50 105 LEU A N 1
ATOM 773 C CA . LEU A 1 105 ? -22.345 8.177 10.581 1.00 92.50 105 LEU A CA 1
ATOM 774 C C . LEU A 1 105 ? -21.813 8.446 11.996 1.00 92.50 105 LEU A C 1
ATOM 776 O O . LEU A 1 105 ? -22.394 7.959 12.964 1.00 92.50 105 LEU A O 1
ATOM 780 N N . LEU A 1 106 ? -20.751 9.243 12.136 1.00 93.31 106 LEU A N 1
ATOM 781 C CA . LEU A 1 106 ? -20.231 9.650 13.446 1.00 93.31 106 LEU A CA 1
ATOM 782 C C . LEU A 1 106 ? -21.262 10.460 14.248 1.00 93.31 106 LEU A C 1
ATOM 784 O O . LEU A 1 106 ? -21.485 10.176 15.425 1.00 93.31 106 LEU A O 1
ATOM 788 N N . GLU A 1 107 ? -21.933 11.415 13.604 1.00 92.69 107 GLU A N 1
ATOM 789 C CA . GLU A 1 107 ? -22.989 12.231 14.215 1.00 92.69 107 GLU A CA 1
ATOM 790 C C . GLU A 1 107 ? -24.197 11.384 14.645 1.00 92.69 107 GLU A C 1
ATOM 792 O O . GLU A 1 107 ? -24.706 11.558 15.753 1.00 92.69 107 GLU A O 1
ATOM 797 N N . ILE A 1 108 ? -24.625 10.420 13.817 1.00 94.06 108 ILE A N 1
ATOM 798 C CA . ILE A 1 108 ? -25.728 9.491 14.125 1.00 94.06 108 ILE A CA 1
ATOM 799 C C . ILE A 1 108 ? -25.440 8.699 15.404 1.00 94.06 108 ILE A C 1
ATOM 801 O O . ILE A 1 108 ? -26.330 8.523 16.240 1.00 94.06 108 ILE A O 1
ATOM 805 N N . TYR A 1 109 ? -24.200 8.242 15.582 1.00 95.62 109 TYR A N 1
ATOM 806 C CA . TYR A 1 109 ? -23.788 7.528 16.790 1.00 95.62 109 TYR A CA 1
ATOM 807 C C . TYR A 1 109 ? -23.442 8.455 17.966 1.00 95.62 109 TYR A C 1
ATOM 809 O O . TYR A 1 109 ? -23.145 7.976 19.060 1.00 95.62 109 TYR A O 1
ATOM 817 N N . GLY A 1 110 ? -23.566 9.773 17.791 1.00 94.69 110 GLY A N 1
ATOM 818 C CA . GLY A 1 110 ? -23.391 10.762 18.850 1.00 94.69 110 GLY A CA 1
ATOM 819 C C . GLY A 1 110 ? -21.934 11.028 19.218 1.00 94.69 110 GLY A C 1
ATOM 820 O O . GLY A 1 110 ? -21.668 11.396 20.361 1.00 94.69 110 GLY A O 1
ATOM 821 N N . ALA A 1 111 ? -21.003 10.828 18.283 1.00 96.75 111 ALA A N 1
ATOM 822 C CA . ALA A 1 111 ? -19.612 11.210 18.475 1.00 96.75 111 ALA A CA 1
ATOM 823 C C . ALA A 1 111 ? -19.432 12.726 18.352 1.00 96.75 111 ALA A C 1
ATOM 825 O O . ALA A 1 111 ? -19.968 13.363 17.445 1.00 96.75 111 ALA A O 1
ATOM 826 N N . GLU A 1 112 ? -18.623 13.302 19.236 1.00 96.38 112 GLU A N 1
ATOM 827 C CA . GLU A 1 112 ? -18.157 14.676 19.088 1.00 96.38 112 GLU A CA 1
ATOM 828 C C . GLU A 1 112 ? -16.996 14.711 18.088 1.00 96.38 112 GLU A C 1
ATOM 830 O O . GLU A 1 112 ? -15.968 14.060 18.284 1.00 96.38 112 GLU A O 1
ATOM 835 N N . ILE A 1 113 ? -17.161 15.465 17.003 1.00 94.06 113 ILE A N 1
ATOM 836 C CA . ILE A 1 113 ? -16.153 15.577 15.948 1.00 94.06 113 ILE A CA 1
ATOM 837 C C . ILE A 1 113 ? -15.209 16.738 16.255 1.00 94.06 113 ILE A C 1
ATOM 839 O O . ILE A 1 113 ? -15.633 17.885 16.385 1.00 94.06 113 ILE A O 1
ATOM 843 N N . ILE A 1 114 ? -13.912 16.440 16.293 1.00 94.06 114 ILE A N 1
ATOM 844 C CA . ILE A 1 114 ? -12.840 17.427 16.398 1.00 94.06 114 ILE A CA 1
ATOM 845 C C . ILE A 1 114 ? -12.095 17.458 15.065 1.00 94.06 114 ILE A C 1
ATOM 847 O O . ILE A 1 114 ? -11.459 16.483 14.667 1.00 94.06 114 ILE A O 1
ATOM 851 N N . LEU A 1 115 ? -12.164 18.589 14.368 1.00 88.12 115 LEU A N 1
ATOM 852 C CA . LEU A 1 115 ? -11.532 18.732 13.059 1.00 88.12 115 LEU A CA 1
ATOM 853 C C . LEU A 1 115 ? -10.037 19.049 13.186 1.00 88.12 115 LEU A C 1
ATOM 855 O O . LEU A 1 115 ? -9.638 19.907 13.975 1.00 88.12 115 LEU A O 1
ATOM 859 N N . SER A 1 116 ? -9.211 18.378 12.386 1.00 84.62 116 SER A N 1
ATOM 860 C CA . SER A 1 116 ? -7.827 18.772 12.096 1.00 84.62 116 SER A CA 1
ATOM 861 C C . SER A 1 116 ? -7.720 19.355 10.679 1.00 84.62 116 SER A C 1
ATOM 863 O O . SER A 1 116 ? -8.557 19.024 9.833 1.00 84.62 116 SER A O 1
ATOM 865 N N . PRO A 1 117 ? -6.696 20.177 10.378 1.00 80.38 117 PRO A N 1
ATOM 866 C CA . PRO A 1 117 ? -6.497 20.704 9.029 1.00 80.38 117 PRO A CA 1
ATOM 867 C C . PRO A 1 117 ? -6.463 19.587 7.979 1.00 80.38 117 PRO A C 1
ATOM 869 O O . PRO A 1 117 ? -5.760 18.588 8.149 1.00 80.38 117 PRO A O 1
ATOM 872 N N . GLY A 1 118 ? -7.216 19.751 6.887 1.00 66.81 118 GLY A N 1
ATOM 873 C CA . GLY A 1 118 ? -7.280 18.752 5.811 1.00 66.81 118 GLY A CA 1
ATOM 874 C C . GLY A 1 118 ? -5.923 18.474 5.151 1.00 66.81 118 GLY A C 1
ATOM 875 O O . GLY A 1 118 ? -5.636 17.331 4.802 1.00 66.81 118 GLY A O 1
ATOM 876 N N . SER A 1 119 ? -5.064 19.495 5.054 1.00 66.56 119 SER A N 1
ATOM 877 C CA . SER A 1 119 ? -3.716 19.418 4.470 1.00 66.56 119 SER A CA 1
ATOM 878 C C . SER A 1 119 ? -2.762 18.486 5.217 1.00 66.56 119 SER A C 1
ATOM 880 O O . SER A 1 119 ? -1.802 18.002 4.632 1.00 66.56 119 SER A O 1
ATOM 882 N N . GLU A 1 120 ? -3.014 18.213 6.498 1.00 66.50 120 GLU A N 1
ATOM 883 C CA . GLU A 1 120 ? -2.177 17.317 7.305 1.00 66.50 120 GLU A CA 1
ATOM 884 C C . GLU A 1 120 ? -2.671 15.857 7.285 1.00 66.50 120 GLU A C 1
ATOM 886 O O . GLU A 1 120 ? -2.035 14.963 7.856 1.00 66.50 120 GLU A O 1
ATOM 891 N N . GLY A 1 121 ? -3.820 15.606 6.647 1.00 69.81 121 GLY A N 1
ATOM 892 C CA . GLY A 1 121 ? -4.425 14.287 6.501 1.00 69.81 121 GLY A CA 1
ATOM 893 C C . GLY A 1 121 ? -4.607 13.535 7.825 1.00 69.81 121 GLY A C 1
ATOM 894 O O . GLY A 1 121 ? -4.799 14.109 8.900 1.00 69.81 121 GLY A O 1
ATOM 895 N N . SER A 1 122 ? -4.537 12.203 7.754 1.00 71.62 122 SER A N 1
ATOM 896 C CA . SER A 1 122 ? -4.676 11.342 8.938 1.00 71.62 122 SER A CA 1
ATOM 897 C C . SER A 1 122 ? -3.530 11.529 9.941 1.00 71.62 122 SER A C 1
ATOM 899 O O . SER A 1 122 ? -3.730 11.322 11.135 1.00 71.62 122 SER A O 1
ATOM 901 N N . ASN A 1 123 ? -2.341 11.935 9.487 1.00 74.12 123 ASN A N 1
ATOM 902 C CA . ASN A 1 123 ? -1.186 12.134 10.364 1.00 74.12 123 ASN A CA 1
ATOM 903 C C . ASN A 1 123 ? -1.358 13.387 11.244 1.00 74.12 123 ASN A C 1
ATOM 905 O O . ASN A 1 123 ? -1.019 13.344 12.426 1.00 74.12 123 ASN A O 1
ATOM 909 N N . GLY A 1 124 ? -1.949 14.467 10.720 1.00 78.19 124 GLY A N 1
ATOM 910 C CA . GLY A 1 124 ? -2.350 15.635 11.515 1.00 78.19 124 GLY A CA 1
ATOM 911 C C . GLY A 1 124 ? -3.415 15.306 12.556 1.00 78.19 124 GLY A C 1
ATOM 912 O O . GLY A 1 124 ? -3.296 15.696 13.717 1.00 78.19 124 GLY A O 1
ATOM 913 N N . ALA A 1 125 ? -4.414 14.499 12.180 1.00 81.12 125 ALA A N 1
ATOM 914 C CA . ALA A 1 125 ? -5.430 14.021 13.118 1.00 81.12 125 ALA A CA 1
ATOM 915 C C . ALA A 1 125 ? -4.813 13.209 14.272 1.00 81.12 125 ALA A C 1
ATOM 917 O O . ALA A 1 125 ? -5.183 13.415 15.426 1.00 81.12 125 ALA A O 1
ATOM 918 N N . VAL A 1 126 ? -3.835 12.339 13.982 1.00 82.38 126 VAL A N 1
ATOM 919 C CA . VAL A 1 126 ? -3.080 11.589 15.004 1.00 82.38 126 VAL A CA 1
ATOM 920 C C . VAL A 1 126 ? -2.322 12.532 15.935 1.00 82.38 126 VAL A C 1
ATOM 922 O O . VAL A 1 126 ? -2.498 12.437 17.147 1.00 82.38 126 VAL A O 1
ATOM 925 N N . LYS A 1 127 ? -1.534 13.473 15.397 1.00 84.19 127 LYS A N 1
ATOM 926 C CA . LYS A 1 127 ? -0.785 14.449 16.211 1.00 84.19 127 LYS A CA 1
ATOM 927 C C . LYS A 1 127 ? -1.707 15.248 17.130 1.00 84.19 127 LYS A C 1
ATOM 929 O O . LYS A 1 127 ? -1.414 15.402 18.311 1.00 84.19 127 LYS A O 1
ATOM 934 N N . ARG A 1 128 ? -2.842 15.712 16.600 1.00 90.81 128 ARG A N 1
ATOM 935 C CA . ARG A 1 128 ? -3.842 16.458 17.368 1.00 90.81 128 ARG A CA 1
ATOM 936 C C . ARG A 1 128 ? -4.506 15.601 18.445 1.00 90.81 128 ARG A C 1
ATOM 938 O O . ARG A 1 128 ? -4.723 16.098 19.542 1.00 90.81 128 ARG A O 1
ATOM 945 N N . ALA A 1 129 ? -4.821 14.339 18.162 1.00 90.88 129 ALA A N 1
ATOM 946 C CA . ALA A 1 129 ? -5.393 13.437 19.160 1.00 90.88 129 ALA A CA 1
ATOM 947 C C . ALA A 1 129 ? -4.411 13.126 20.297 1.00 90.88 129 ALA A C 1
ATOM 949 O O . ALA A 1 129 ? -4.837 13.091 21.444 1.00 90.88 129 ALA A O 1
ATOM 950 N N . ILE A 1 130 ? -3.119 12.959 19.989 1.00 89.56 130 ILE A N 1
ATOM 951 C CA . ILE A 1 130 ? -2.066 12.778 21.001 1.00 89.56 130 ILE A CA 1
ATOM 952 C C . ILE A 1 130 ? -1.979 14.020 21.892 1.00 89.56 130 ILE A C 1
ATOM 954 O O . ILE A 1 130 ? -2.097 13.895 23.104 1.00 89.56 130 ILE A O 1
ATOM 958 N N . ALA A 1 131 ? -1.880 15.215 21.300 1.00 93.31 131 ALA A N 1
ATOM 959 C CA . ALA A 1 131 ? -1.834 16.461 22.067 1.00 93.31 131 ALA A CA 1
ATOM 960 C C . ALA A 1 131 ? -3.066 16.633 22.974 1.00 93.31 131 ALA A C 1
ATOM 962 O O . ALA A 1 131 ? -2.934 16.969 24.144 1.00 93.31 131 ALA A O 1
ATOM 963 N N . LEU A 1 132 ? -4.263 16.328 22.463 1.00 95.69 132 LEU A N 1
ATOM 964 C CA . LEU A 1 132 ? -5.494 16.377 23.254 1.00 95.69 132 LEU A CA 1
ATOM 965 C C . LEU A 1 132 ? -5.528 15.330 24.372 1.00 95.69 132 LEU A C 1
ATOM 967 O O . LEU A 1 132 ? -6.044 15.620 25.444 1.00 95.69 132 LEU A O 1
ATOM 971 N N . ALA A 1 133 ? -5.005 14.126 24.139 1.00 93.94 133 ALA A N 1
ATOM 972 C CA . ALA A 1 133 ? -4.903 13.102 25.173 1.00 93.94 133 ALA A CA 1
ATOM 973 C C . ALA A 1 133 ? -3.911 13.505 26.280 1.00 93.94 133 ALA A C 1
ATOM 975 O O . ALA A 1 133 ? -4.173 13.239 27.451 1.00 93.94 133 ALA A O 1
ATOM 976 N N . ASP A 1 134 ? -2.820 14.189 25.924 1.00 94.69 134 ASP A N 1
ATOM 977 C CA . ASP A 1 134 ? -1.849 14.729 26.883 1.00 94.69 134 ASP A CA 1
ATOM 978 C C . ASP A 1 134 ? -2.432 15.905 27.692 1.00 94.69 134 ASP A C 1
ATOM 980 O O . ASP A 1 134 ? -2.197 16.013 28.897 1.00 94.69 134 ASP A O 1
ATOM 984 N N . GLU A 1 135 ? -3.220 16.775 27.049 1.00 97.00 135 GLU A N 1
ATOM 985 C CA . GLU A 1 135 ? -3.939 17.885 27.696 1.00 97.00 135 GLU A CA 1
ATOM 986 C C . GLU A 1 135 ? -5.081 17.401 28.606 1.00 97.00 135 GLU A C 1
ATOM 988 O O . GLU A 1 135 ? -5.394 18.051 29.607 1.00 97.00 135 GLU A O 1
ATOM 993 N N . HIS A 1 136 ? -5.677 16.253 28.276 1.00 96.75 136 HIS A N 1
ATOM 994 C CA . HIS A 1 136 ? -6.815 15.653 28.968 1.00 96.75 136 HIS A CA 1
ATOM 995 C C . HIS A 1 136 ? -6.511 14.216 29.421 1.00 96.75 136 HIS A C 1
ATOM 997 O O . HIS A 1 136 ? -7.090 13.259 28.890 1.00 96.75 136 HIS A O 1
ATOM 1003 N N . PRO A 1 137 ? -5.640 14.026 30.432 1.00 94.06 137 PRO A N 1
ATOM 1004 C CA . PRO A 1 137 ? -5.251 12.698 30.910 1.00 94.06 137 PRO A CA 1
ATOM 1005 C C . PRO A 1 137 ? -6.427 11.899 31.500 1.00 94.06 137 PRO A C 1
ATOM 1007 O O . PRO A 1 137 ? -6.342 10.681 31.675 1.00 94.06 137 PRO A O 1
ATOM 1010 N N . GLU A 1 138 ? -7.545 12.560 31.814 1.00 95.00 138 GLU A N 1
ATOM 1011 C CA . GLU A 1 138 ? -8.788 11.915 32.222 1.00 95.00 138 GLU A CA 1
ATOM 1012 C C . GLU A 1 138 ? -9.520 11.213 31.068 1.00 95.00 138 GLU A C 1
ATOM 1014 O O . GLU A 1 138 ? -10.380 10.373 31.326 1.00 95.00 138 GLU A O 1
ATOM 1019 N N . TRP A 1 139 ? -9.194 11.490 29.804 1.00 97.62 139 TRP A N 1
ATOM 1020 C CA . TRP A 1 139 ? -9.752 10.761 28.660 1.00 97.62 139 TRP A CA 1
ATOM 1021 C C . TRP A 1 139 ? -9.043 9.415 28.475 1.00 97.62 139 TRP A C 1
ATOM 1023 O O . TRP A 1 139 ? -7.939 9.186 28.967 1.00 97.62 139 TRP A O 1
ATOM 1033 N N . ALA A 1 140 ? -9.716 8.478 27.816 1.00 97.44 140 ALA A N 1
ATOM 1034 C CA . ALA A 1 140 ? -9.176 7.183 27.435 1.00 97.44 140 ALA A CA 1
ATOM 1035 C C . ALA A 1 140 ? -8.748 7.243 25.964 1.00 97.44 140 ALA A C 1
ATOM 1037 O O . ALA A 1 140 ? -9.591 7.259 25.064 1.00 97.44 140 ALA A O 1
ATOM 1038 N N . PHE A 1 141 ? -7.439 7.295 25.727 1.00 96.25 141 PHE A N 1
ATOM 1039 C CA . PHE A 1 141 ? -6.857 7.261 24.388 1.00 96.25 141 PHE A CA 1
ATOM 1040 C C . PHE A 1 141 ? -6.568 5.812 23.991 1.00 96.25 141 PHE A C 1
ATOM 1042 O O . PHE A 1 141 ? -5.602 5.221 24.466 1.00 96.25 141 PHE A O 1
ATOM 1049 N N . LEU A 1 142 ? -7.434 5.221 23.161 1.00 95.00 142 LEU A N 1
ATOM 1050 C CA . LEU A 1 142 ? -7.326 3.798 22.809 1.00 95.00 142 LEU A CA 1
ATOM 1051 C C . LEU A 1 142 ? -6.182 3.536 21.827 1.00 95.00 142 LEU A C 1
ATOM 1053 O O . LEU A 1 142 ? -5.475 2.545 21.975 1.00 95.00 142 LEU A O 1
ATOM 1057 N N . TYR A 1 143 ? -5.998 4.430 20.855 1.00 93.19 143 TYR A N 1
ATOM 1058 C CA . TYR A 1 143 ? -4.896 4.497 19.901 1.00 93.19 143 TYR A CA 1
ATOM 1059 C C . TYR A 1 143 ? -4.665 3.214 19.087 1.00 93.19 143 TYR A C 1
ATOM 1061 O O . TYR A 1 143 ? -3.720 2.448 19.304 1.00 93.19 143 TYR A O 1
ATOM 1069 N N . GLN A 1 144 ? -5.485 3.029 18.047 1.00 92.31 144 GLN A N 1
ATOM 1070 C CA . GLN A 1 144 ? -5.511 1.825 17.200 1.00 92.31 144 GLN A CA 1
ATOM 1071 C C . GLN A 1 144 ? -4.165 1.416 16.573 1.00 92.31 144 GLN A C 1
ATOM 1073 O O . GLN A 1 144 ? -4.011 0.267 16.164 1.00 92.31 144 GLN A O 1
ATOM 1078 N N . TYR A 1 145 ? -3.206 2.338 16.440 1.00 89.31 145 TYR A N 1
ATOM 1079 C CA . TYR A 1 145 ? -1.909 2.075 15.807 1.00 89.31 145 TYR A CA 1
ATOM 1080 C C . TYR A 1 145 ? -0.899 1.403 16.745 1.00 89.31 145 TYR A C 1
ATOM 1082 O O . TYR A 1 145 ? 0.044 0.785 16.256 1.00 89.31 145 TYR A O 1
ATOM 1090 N N . ALA A 1 146 ? -1.080 1.510 18.067 1.00 92.06 146 ALA A N 1
ATOM 1091 C CA . ALA A 1 146 ? -0.180 0.917 19.062 1.00 92.06 146 ALA A CA 1
ATOM 1092 C C . ALA A 1 146 ? -0.858 -0.086 20.007 1.00 92.06 146 ALA A C 1
ATOM 1094 O O . ALA A 1 146 ? -0.159 -0.815 20.716 1.00 92.06 146 ALA A O 1
ATOM 1095 N N . ASN A 1 147 ? -2.191 -0.122 20.016 1.00 95.69 147 ASN A N 1
ATOM 1096 C CA . ASN A 1 147 ? -2.975 -0.985 20.886 1.00 95.69 147 ASN A CA 1
ATOM 1097 C C . ASN A 1 147 ? -2.939 -2.448 20.424 1.00 95.69 147 ASN A C 1
ATOM 1099 O O . ASN A 1 147 ? -3.358 -2.769 19.311 1.00 95.69 147 ASN A O 1
ATOM 1103 N N . GLU A 1 148 ? -2.473 -3.345 21.291 1.00 97.00 148 GLU A N 1
ATOM 1104 C CA . GLU A 1 148 ? -2.336 -4.774 20.990 1.00 97.00 148 GLU A CA 1
ATOM 1105 C C . GLU A 1 148 ? -3.683 -5.492 20.844 1.00 97.00 148 GLU A C 1
ATOM 1107 O O . GLU A 1 148 ? -3.752 -6.506 20.146 1.00 97.00 148 GLU A O 1
ATOM 1112 N N . ALA A 1 149 ? -4.768 -4.920 21.376 1.00 98.06 149 ALA A N 1
ATOM 1113 C CA . ALA A 1 149 ? -6.123 -5.411 21.151 1.00 98.06 149 ALA A CA 1
ATOM 1114 C C . ALA A 1 149 ? -6.511 -5.387 19.660 1.00 98.06 149 ALA A C 1
ATOM 1116 O O . ALA A 1 149 ? -7.357 -6.171 19.232 1.00 98.06 149 ALA A O 1
ATOM 1117 N N . ASN A 1 150 ? -5.891 -4.521 18.845 1.00 97.94 150 ASN A N 1
ATOM 1118 C CA . ASN A 1 150 ? -6.140 -4.454 17.404 1.00 97.94 150 ASN A CA 1
ATOM 1119 C C . ASN A 1 150 ? -5.702 -5.745 16.676 1.00 97.94 150 ASN A C 1
ATOM 1121 O O . ASN A 1 150 ? -6.575 -6.472 16.195 1.00 97.94 150 ASN A O 1
ATOM 1125 N N . PRO A 1 151 ? -4.401 -6.093 16.599 1.00 98.38 151 PRO A N 1
ATOM 1126 C CA . PRO A 1 151 ? -3.986 -7.358 15.994 1.00 98.38 151 PRO A CA 1
ATOM 1127 C C . PRO A 1 151 ? -4.561 -8.577 16.729 1.00 98.38 151 PRO A C 1
ATOM 1129 O O . PRO A 1 151 ? -4.945 -9.545 16.073 1.00 98.38 151 PRO A O 1
ATOM 1132 N N . ARG A 1 152 ? -4.726 -8.523 18.060 1.00 98.62 152 ARG A N 1
ATOM 1133 C CA . ARG A 1 152 ? -5.315 -9.629 18.832 1.00 98.62 152 ARG A CA 1
ATOM 1134 C C . ARG A 1 152 ? -6.744 -9.963 18.396 1.00 98.62 152 ARG A C 1
ATOM 1136 O O . ARG A 1 152 ? -7.049 -11.138 18.229 1.00 98.62 152 ARG A O 1
ATOM 1143 N N . ALA A 1 153 ? -7.576 -8.966 18.079 1.00 98.69 153 ALA A N 1
ATOM 1144 C CA . ALA A 1 153 ? -8.934 -9.200 17.569 1.00 98.69 153 ALA A CA 1
ATOM 1145 C C . ALA A 1 153 ? -8.942 -10.049 16.285 1.00 98.69 153 ALA A C 1
ATOM 1147 O O . ALA A 1 153 ? -9.855 -10.837 16.035 1.00 98.69 153 ALA A O 1
ATOM 1148 N N . HIS A 1 154 ? -7.919 -9.888 15.448 1.00 98.88 154 HIS A N 1
ATOM 1149 C CA . HIS A 1 154 ? -7.771 -10.647 14.214 1.00 98.88 154 HIS A CA 1
ATOM 1150 C C . HIS A 1 154 ? -7.151 -12.026 14.437 1.00 98.88 154 HIS A C 1
ATOM 1152 O O . HIS A 1 154 ? -7.568 -12.977 13.779 1.00 98.88 154 HIS A O 1
ATOM 1158 N N . TYR A 1 155 ? -6.212 -12.140 15.374 1.00 98.88 155 TYR A N 1
ATOM 1159 C CA . TYR A 1 155 ? -5.614 -13.409 15.783 1.00 98.88 155 TYR A CA 1
ATOM 1160 C C . TYR A 1 155 ? -6.637 -14.347 16.444 1.00 98.88 155 TYR A C 1
ATOM 1162 O O . TYR A 1 155 ? -6.679 -15.534 16.138 1.00 98.88 155 TYR A O 1
ATOM 1170 N N . GLU A 1 156 ? -7.507 -13.814 17.304 1.00 98.62 156 GLU A N 1
ATOM 1171 C CA . GLU A 1 156 ? -8.482 -14.599 18.075 1.00 98.62 156 GLU A CA 1
ATOM 1172 C C . GLU A 1 156 ? -9.783 -14.885 17.317 1.00 98.62 156 GLU A C 1
ATOM 1174 O O . GLU A 1 156 ? -10.524 -15.799 17.688 1.00 98.62 156 GLU A O 1
ATOM 1179 N N . HIS A 1 157 ? -10.071 -14.133 16.248 1.00 98.44 157 HIS A N 1
ATOM 1180 C CA . HIS A 1 157 ? -11.329 -14.269 15.507 1.00 98.44 157 HIS A CA 1
ATOM 1181 C C . HIS A 1 157 ? -11.135 -14.383 13.997 1.00 98.44 157 HIS A C 1
ATOM 1183 O O . HIS A 1 157 ? -11.409 -15.435 13.425 1.00 98.44 157 HIS A O 1
ATOM 1189 N N . THR A 1 158 ? -10.650 -13.337 13.320 1.00 98.81 158 THR A N 1
ATOM 1190 C CA . THR A 1 158 ? -10.611 -13.317 11.845 1.00 98.81 158 THR A CA 1
ATOM 1191 C C . THR A 1 158 ? -9.780 -14.461 11.253 1.00 98.81 158 THR A C 1
ATOM 1193 O O . THR A 1 158 ? -10.241 -15.115 10.320 1.00 98.81 158 THR A O 1
ATOM 1196 N N . GLY A 1 159 ? -8.589 -14.730 11.797 1.00 98.81 159 GLY A N 1
ATOM 1197 C CA . GLY A 1 159 ? -7.738 -15.853 11.395 1.00 98.81 159 GLY A CA 1
ATOM 1198 C C . GLY A 1 159 ? -8.413 -17.214 11.610 1.00 98.81 159 GLY A C 1
ATOM 1199 O O . GLY A 1 159 ? -8.527 -17.975 10.647 1.00 98.81 159 GLY A O 1
ATOM 1200 N N . PRO A 1 160 ? -8.918 -17.513 12.823 1.00 98.88 160 PRO A N 1
ATOM 1201 C CA . PRO A 1 160 ? -9.688 -18.723 13.103 1.00 98.88 160 PRO A CA 1
ATOM 1202 C C . PRO A 1 160 ? -10.889 -18.937 12.186 1.00 98.88 160 PRO A C 1
ATOM 1204 O O . PRO A 1 160 ? -11.083 -20.053 11.713 1.00 98.88 160 PRO A O 1
ATOM 1207 N N . GLU A 1 161 ? -11.668 -17.892 11.901 1.00 98.81 161 GLU A N 1
ATOM 1208 C CA . GLU A 1 161 ? -12.810 -17.987 10.987 1.00 98.81 161 GLU A CA 1
ATOM 1209 C C . GLU A 1 161 ? -12.360 -18.354 9.566 1.00 98.81 161 GLU A C 1
ATOM 1211 O O . GLU A 1 161 ? -12.914 -19.268 8.964 1.00 98.81 161 GLU A O 1
ATOM 1216 N N . ILE A 1 162 ? -11.329 -17.681 9.036 1.00 98.88 162 ILE A N 1
ATOM 1217 C CA . ILE A 1 162 ? -10.779 -17.989 7.705 1.00 98.88 162 ILE A CA 1
ATOM 1218 C C . ILE A 1 162 ? -10.284 -19.437 7.648 1.00 98.88 162 ILE A C 1
ATOM 1220 O O . ILE A 1 162 ? -10.580 -20.146 6.692 1.00 98.88 162 ILE A O 1
ATOM 1224 N N . TRP A 1 163 ? -9.553 -19.886 8.668 1.00 98.75 163 TRP A N 1
ATOM 1225 C CA . TRP A 1 163 ? -9.018 -21.245 8.721 1.00 98.75 163 TRP A CA 1
ATOM 1226 C C . TRP A 1 163 ? -10.108 -22.314 8.852 1.00 98.75 163 TRP A C 1
ATOM 1228 O O . TRP A 1 163 ? -9.992 -23.384 8.261 1.00 98.75 163 TRP A O 1
ATOM 1238 N N . ALA A 1 164 ? -11.162 -22.039 9.624 1.00 98.62 164 ALA A N 1
ATOM 1239 C CA . ALA A 1 164 ? -12.286 -22.955 9.781 1.00 98.62 164 ALA A CA 1
ATOM 1240 C C . ALA A 1 164 ? -13.069 -23.124 8.470 1.00 98.62 164 ALA A C 1
ATOM 1242 O O . ALA A 1 164 ? -13.433 -24.244 8.114 1.00 98.62 164 ALA A O 1
ATOM 1243 N N . ASP A 1 165 ? -13.291 -22.024 7.753 1.00 98.56 165 ASP A N 1
ATOM 1244 C CA . ASP A 1 165 ? -14.086 -22.000 6.525 1.00 98.56 165 ASP A CA 1
ATOM 1245 C C . ASP A 1 165 ? -13.276 -22.380 5.268 1.00 98.56 165 ASP A C 1
ATOM 1247 O O . ASP A 1 165 ? -13.850 -22.821 4.272 1.00 98.56 165 ASP A O 1
ATOM 1251 N N . CYS A 1 166 ? -11.954 -22.187 5.288 1.00 98.44 166 CYS A N 1
ATOM 1252 C CA . CYS A 1 166 ? -11.035 -22.442 4.175 1.00 98.44 166 CYS A CA 1
ATOM 1253 C C . CYS A 1 166 ? -9.685 -22.989 4.689 1.00 98.44 166 CYS A C 1
ATOM 1255 O O . CYS A 1 166 ? -8.654 -22.311 4.589 1.00 98.44 166 CYS A O 1
ATOM 1257 N N . PRO A 1 167 ? -9.649 -24.221 5.231 1.00 97.94 167 PRO A N 1
ATOM 1258 C CA . PRO A 1 167 ? -8.407 -24.844 5.698 1.00 97.94 167 PRO A CA 1
ATOM 1259 C C . PRO A 1 167 ? -7.391 -25.083 4.567 1.00 97.94 167 PRO A C 1
ATOM 1261 O O . PRO A 1 167 ? -6.211 -25.295 4.830 1.00 97.94 167 PRO A O 1
ATOM 1264 N N . GLU A 1 168 ? -7.823 -25.044 3.302 1.00 98.19 168 GLU A N 1
ATOM 1265 C CA . GLU A 1 168 ? -6.973 -25.160 2.114 1.00 98.19 168 GLU A CA 1
ATOM 1266 C C . GLU A 1 168 ? -6.313 -23.843 1.661 1.00 98.19 168 GLU A C 1
ATOM 1268 O O . GLU A 1 168 ? -5.724 -23.800 0.577 1.00 98.19 168 GLU A O 1
ATOM 1273 N N . ILE A 1 169 ? -6.438 -22.757 2.434 1.00 98.81 169 ILE A N 1
ATOM 1274 C CA . ILE A 1 169 ? -5.813 -21.466 2.120 1.00 98.81 169 ILE A CA 1
ATOM 1275 C C . ILE A 1 169 ? -4.299 -21.618 1.898 1.00 98.81 169 ILE A C 1
ATOM 1277 O O . ILE A 1 169 ? -3.599 -22.276 2.667 1.00 98.81 169 ILE A O 1
ATOM 1281 N N . THR A 1 170 ? -3.782 -20.974 0.850 1.00 98.81 170 THR A N 1
ATOM 1282 C CA . THR A 1 170 ? -2.340 -20.909 0.565 1.00 98.81 170 THR A CA 1
ATOM 1283 C C . THR A 1 170 ? -1.785 -19.492 0.653 1.00 98.81 170 THR A C 1
ATOM 1285 O O . THR A 1 170 ? -0.617 -19.325 0.996 1.00 98.81 170 THR A O 1
ATOM 1288 N N . HIS A 1 171 ? -2.601 -18.472 0.369 1.00 98.81 171 HIS A N 1
ATOM 1289 C CA . HIS A 1 171 ? -2.192 -17.069 0.439 1.00 98.81 171 HIS A CA 1
ATOM 1290 C C . HIS A 1 171 ? -3.260 -16.226 1.137 1.00 98.81 171 HIS A C 1
ATOM 1292 O O . HIS A 1 171 ? -4.452 -16.360 0.858 1.00 98.81 171 HIS A O 1
ATOM 1298 N N . PHE A 1 172 ? -2.822 -15.311 1.993 1.00 98.94 172 PHE A N 1
ATOM 1299 C CA . PHE A 1 172 ? -3.646 -14.272 2.592 1.00 98.94 172 PHE A CA 1
ATOM 1300 C C . PHE A 1 172 ? -3.182 -12.899 2.103 1.00 98.94 172 PHE A C 1
ATOM 1302 O O . PHE A 1 172 ? -1.999 -12.573 2.196 1.00 98.94 172 PHE A O 1
ATOM 1309 N N . VAL A 1 173 ? -4.110 -12.095 1.582 1.00 98.69 173 VAL A N 1
ATOM 1310 C CA . VAL A 1 173 ? -3.829 -10.770 1.010 1.00 98.69 173 VAL A CA 1
ATOM 1311 C C . VAL A 1 173 ? -4.684 -9.715 1.703 1.00 98.69 173 VAL A C 1
ATOM 1313 O O . VAL A 1 173 ? -5.909 -9.818 1.736 1.00 98.69 173 VAL A O 1
ATOM 1316 N N . ALA A 1 174 ? -4.073 -8.660 2.234 1.00 98.12 174 ALA A N 1
ATOM 1317 C CA . ALA A 1 174 ? -4.831 -7.569 2.840 1.00 98.12 174 ALA A CA 1
ATOM 1318 C C . ALA A 1 174 ? -4.156 -6.209 2.660 1.00 98.12 174 ALA A C 1
ATOM 1320 O O . ALA A 1 174 ? -2.936 -6.095 2.564 1.00 98.12 174 ALA A O 1
ATOM 1321 N N . GLY A 1 175 ? -4.983 -5.165 2.640 1.00 93.31 175 GLY A N 1
ATOM 1322 C CA . GLY A 1 175 ? -4.523 -3.783 2.616 1.00 93.31 175 GLY A CA 1
ATOM 1323 C C . GLY A 1 175 ? -3.779 -3.392 3.892 1.00 93.31 175 GLY A C 1
ATOM 1324 O O . GLY A 1 175 ? -4.190 -3.741 5.003 1.00 93.31 175 GLY A O 1
ATOM 1325 N N . LEU A 1 176 ? -2.703 -2.627 3.737 1.00 89.06 176 LEU A N 1
ATOM 1326 C CA . LEU A 1 176 ? -1.903 -2.123 4.840 1.00 89.06 176 LEU A CA 1
ATOM 1327 C C . LEU A 1 176 ? -2.454 -0.785 5.343 1.00 89.06 176 LEU A C 1
ATOM 1329 O O . LEU A 1 176 ? -2.296 0.243 4.702 1.00 89.06 176 LEU A O 1
ATOM 1333 N N . GLY A 1 177 ? -3.119 -0.800 6.500 1.00 88.12 177 GLY A N 1
ATOM 1334 C CA . GLY A 1 177 ? -3.581 0.405 7.203 1.00 88.12 177 GLY A CA 1
ATOM 1335 C C . GLY A 1 177 ? -2.895 0.545 8.560 1.00 88.12 177 GLY A C 1
ATOM 1336 O O . GLY A 1 177 ? -1.736 0.926 8.654 1.00 88.12 177 GLY A O 1
ATOM 1337 N N . THR A 1 178 ? -3.586 0.160 9.635 1.00 90.31 178 THR A N 1
ATOM 1338 C CA . THR A 1 178 ? -2.987 0.032 10.980 1.00 90.31 178 THR A CA 1
ATOM 1339 C C . THR A 1 178 ? -2.067 -1.184 11.120 1.00 90.31 178 THR A C 1
ATOM 1341 O O . THR A 1 178 ? -1.656 -1.463 12.232 1.00 90.31 178 THR A O 1
ATOM 1344 N N . SER A 1 179 ? -1.871 -1.967 10.052 1.00 93.75 179 SER A N 1
ATOM 1345 C CA . SER A 1 179 ? -1.288 -3.324 9.990 1.00 93.75 179 SER A CA 1
ATOM 1346 C C . SER A 1 179 ? -1.975 -4.440 10.797 1.00 93.75 179 SER A C 1
ATOM 1348 O O . SER A 1 179 ? -1.829 -5.601 10.429 1.00 93.75 179 SER A O 1
ATOM 1350 N N . GLY A 1 180 ? -2.786 -4.129 11.813 1.00 97.31 180 GLY A N 1
ATOM 1351 C CA . GLY A 1 180 ? -3.415 -5.120 12.704 1.00 97.31 180 GLY A CA 1
ATOM 1352 C C . GLY A 1 180 ? -4.077 -6.333 12.030 1.00 97.31 180 GLY A C 1
ATOM 1353 O O . GLY A 1 180 ? -3.890 -7.454 12.492 1.00 97.31 180 GLY A O 1
ATOM 1354 N N . THR A 1 181 ? -4.787 -6.158 10.908 1.00 98.50 181 THR A N 1
ATOM 1355 C CA . THR A 1 181 ? -5.383 -7.286 10.163 1.00 98.50 181 THR A CA 1
ATOM 1356 C C . THR A 1 181 ? -4.332 -8.232 9.584 1.00 98.50 181 THR A C 1
ATOM 1358 O O . THR A 1 181 ? -4.467 -9.443 9.731 1.00 98.50 181 THR A O 1
ATOM 1361 N N . LEU A 1 182 ? -3.276 -7.694 8.966 1.00 98.44 182 LEU A N 1
ATOM 1362 C CA . LEU A 1 182 ? -2.161 -8.491 8.446 1.00 98.44 182 LEU A CA 1
ATOM 1363 C C . LEU A 1 182 ? -1.422 -9.202 9.579 1.00 98.44 182 LEU A C 1
ATOM 1365 O O . LEU A 1 182 ? -1.131 -10.385 9.454 1.00 98.44 182 LEU A O 1
ATOM 1369 N N . MET A 1 183 ? -1.163 -8.492 10.681 1.00 98.44 183 MET A N 1
ATOM 1370 C CA . MET A 1 183 ? -0.428 -9.037 11.822 1.00 98.44 183 MET A CA 1
ATOM 1371 C C . MET A 1 183 ? -1.212 -10.165 12.495 1.00 98.44 183 MET A C 1
ATOM 1373 O O . MET A 1 183 ? -0.740 -11.291 12.556 1.00 98.44 183 MET A O 1
ATOM 1377 N N . GLY A 1 184 ? -2.450 -9.908 12.919 1.00 98.75 184 GLY A N 1
ATOM 1378 C CA . GLY A 1 184 ? -3.232 -10.903 13.650 1.00 98.75 184 GLY A CA 1
ATOM 1379 C C . GLY A 1 184 ? -3.597 -12.131 12.816 1.00 98.75 184 GLY A C 1
ATOM 1380 O O . GLY A 1 184 ? -3.382 -13.259 13.258 1.00 98.75 184 GLY A O 1
ATOM 1381 N N . VAL A 1 185 ? -4.115 -11.931 11.595 1.00 98.88 185 VAL A N 1
ATOM 1382 C CA . VAL A 1 185 ? -4.456 -13.060 10.712 1.00 98.88 185 VAL A CA 1
ATOM 1383 C C . VAL A 1 185 ? -3.195 -13.804 10.285 1.00 98.88 185 VAL A C 1
ATOM 1385 O O . VAL A 1 185 ? -3.174 -15.031 10.332 1.00 98.88 185 VAL A O 1
ATOM 1388 N N . GLY A 1 186 ? -2.140 -13.079 9.900 1.00 98.62 186 GLY A N 1
ATOM 1389 C CA . GLY A 1 186 ? -0.881 -13.670 9.462 1.00 98.62 186 GLY A CA 1
ATOM 1390 C C . GLY A 1 186 ? -0.243 -14.539 10.541 1.00 98.62 186 GLY A C 1
ATOM 1391 O O . GLY A 1 186 ? 0.085 -15.690 10.262 1.00 98.62 186 GLY A O 1
ATOM 1392 N N . SER A 1 187 ? -0.132 -14.035 11.775 1.00 98.75 187 SER A N 1
ATOM 1393 C CA . SER A 1 187 ? 0.422 -14.798 12.900 1.00 98.75 187 SER A CA 1
ATOM 1394 C C . SER A 1 187 ? -0.371 -16.080 13.148 1.00 98.75 187 SER A C 1
ATOM 1396 O O . SER A 1 187 ? 0.215 -17.159 13.189 1.00 98.75 187 SER A O 1
ATOM 1398 N N . PHE A 1 188 ? -1.704 -15.993 13.215 1.00 98.88 188 PHE A N 1
ATOM 1399 C CA . PHE A 1 188 ? -2.542 -17.174 13.421 1.00 98.88 188 PHE A CA 1
ATOM 1400 C C . PHE A 1 188 ? -2.391 -18.198 12.287 1.00 98.88 188 PHE A C 1
ATOM 1402 O O . PHE A 1 188 ? -2.233 -19.393 12.536 1.00 98.88 188 PHE A O 1
ATOM 1409 N N . LEU A 1 189 ? -2.438 -17.752 11.028 1.00 98.88 189 LEU A N 1
ATOM 1410 C CA . LEU A 1 189 ? -2.343 -18.655 9.883 1.00 98.88 189 LEU A CA 1
ATOM 1411 C C . LEU A 1 189 ? -0.972 -19.330 9.807 1.00 98.88 189 LEU A C 1
ATOM 1413 O O . LEU A 1 189 ? -0.925 -20.535 9.572 1.00 98.88 189 LEU A O 1
ATOM 1417 N N . LYS A 1 190 ? 0.125 -18.610 10.072 1.00 98.56 190 LYS A N 1
ATOM 1418 C CA . LYS A 1 190 ? 1.472 -19.204 10.077 1.00 98.56 190 LYS A CA 1
ATOM 1419 C C . LYS A 1 190 ? 1.690 -20.192 11.221 1.00 98.56 190 LYS A C 1
ATOM 1421 O O . LYS A 1 190 ? 2.430 -21.155 11.044 1.00 98.56 190 LYS A O 1
ATOM 1426 N N . GLU A 1 191 ? 1.007 -20.027 12.353 1.00 98.56 191 GLU A N 1
ATOM 1427 C CA . GLU A 1 191 ? 0.975 -21.053 13.404 1.00 98.56 191 GLU A CA 1
ATOM 1428 C C . GLU A 1 191 ? 0.245 -22.329 12.964 1.00 98.56 191 GLU A C 1
ATOM 1430 O O . GLU A 1 191 ? 0.611 -23.427 13.386 1.00 98.56 191 GLU A O 1
ATOM 1435 N N . LYS A 1 192 ? -0.795 -22.210 12.126 1.00 98.56 192 LYS A N 1
ATOM 1436 C CA . LYS A 1 192 ? -1.506 -23.373 11.569 1.00 98.56 192 LYS A CA 1
ATOM 1437 C C . LYS A 1 192 ? -0.730 -24.047 10.451 1.00 98.56 192 LYS A C 1
ATOM 1439 O O . LYS A 1 192 ? -0.677 -25.275 10.405 1.00 98.56 192 LYS A O 1
ATOM 1444 N N . ASN A 1 193 ? -0.151 -23.254 9.562 1.00 98.44 193 ASN A N 1
ATOM 1445 C CA . ASN A 1 193 ? 0.684 -23.722 8.477 1.00 98.44 193 ASN A CA 1
ATOM 1446 C C . ASN A 1 193 ? 1.714 -22.636 8.101 1.00 98.44 193 ASN A C 1
ATOM 1448 O O . ASN A 1 193 ? 1.333 -21.628 7.496 1.00 98.44 193 ASN A O 1
ATOM 1452 N N . PRO A 1 194 ? 3.012 -22.840 8.397 1.00 97.88 194 PRO A N 1
ATOM 1453 C CA . PRO A 1 194 ? 4.055 -21.852 8.118 1.00 97.88 194 PRO A CA 1
ATOM 1454 C C . PRO A 1 194 ? 4.297 -21.620 6.618 1.00 97.88 194 PRO A C 1
ATOM 1456 O O . PRO A 1 194 ? 4.915 -20.618 6.258 1.00 97.88 194 PRO A O 1
ATOM 1459 N N . ASP A 1 195 ? 3.795 -22.500 5.743 1.00 98.06 195 ASP A N 1
ATOM 1460 C CA . ASP A 1 195 ? 3.918 -22.349 4.290 1.00 98.06 195 ASP A CA 1
ATOM 1461 C C . ASP A 1 195 ? 2.931 -21.323 3.706 1.00 98.06 195 ASP A C 1
ATOM 1463 O O . ASP A 1 195 ? 3.099 -20.897 2.560 1.00 98.06 195 ASP A O 1
ATOM 1467 N N . ILE A 1 196 ? 1.910 -20.906 4.471 1.00 98.75 196 ILE A N 1
ATOM 1468 C CA . ILE A 1 196 ? 0.946 -19.890 4.029 1.00 98.75 196 ILE A CA 1
ATOM 1469 C C . ILE A 1 196 ? 1.658 -18.556 3.822 1.00 98.75 196 ILE A C 1
ATOM 1471 O O . ILE A 1 196 ? 2.358 -18.055 4.705 1.00 98.75 196 ILE A O 1
ATOM 1475 N N . L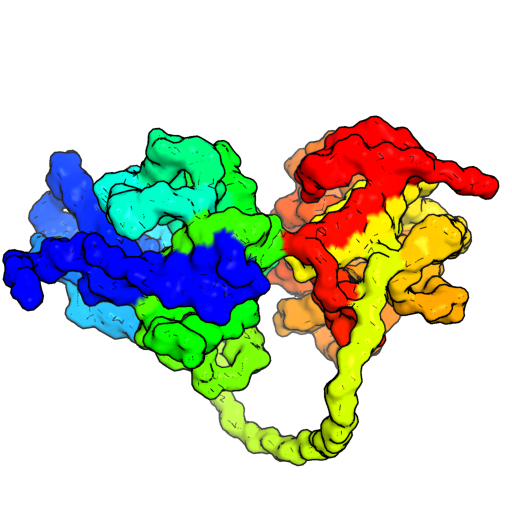YS A 1 197 ? 1.415 -17.947 2.660 1.00 98.38 197 LYS A N 1
ATOM 1476 C CA . LYS A 1 197 ? 1.993 -16.656 2.289 1.00 98.38 197 LYS A CA 1
ATOM 1477 C C . LYS A 1 197 ? 1.113 -15.498 2.726 1.00 98.38 197 LYS A C 1
ATOM 1479 O O . LYS A 1 197 ? -0.070 -15.465 2.398 1.00 98.38 197 LYS A O 1
ATOM 1484 N N . VAL A 1 198 ? 1.691 -14.533 3.433 1.00 98.62 198 VAL A N 1
ATOM 1485 C CA . VAL A 1 198 ? 1.000 -13.330 3.916 1.00 98.62 198 VAL A CA 1
ATOM 1486 C C . VAL A 1 198 ? 1.512 -12.123 3.140 1.00 98.62 198 VAL A C 1
ATOM 1488 O O . VAL A 1 198 ? 2.692 -11.793 3.212 1.00 98.62 198 VAL A O 1
ATOM 1491 N N . LEU A 1 199 ? 0.632 -11.465 2.388 1.00 96.94 199 LEU A N 1
ATOM 1492 C CA . LEU A 1 199 ? 1.001 -10.399 1.459 1.00 96.94 199 LEU A CA 1
ATOM 1493 C 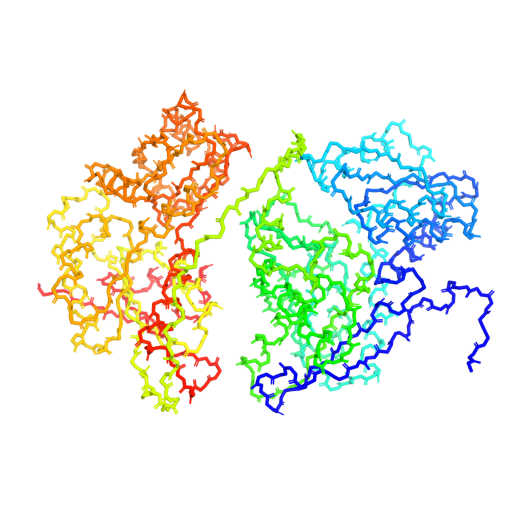C . LEU A 1 199 ? 0.252 -9.105 1.779 1.00 96.94 199 LEU A C 1
ATOM 1495 O O . LEU A 1 199 ? -0.980 -9.076 1.853 1.00 96.94 199 LEU A O 1
ATOM 1499 N N . ALA A 1 200 ? 1.008 -8.021 1.936 1.00 95.75 200 ALA A N 1
ATOM 1500 C CA . ALA A 1 200 ? 0.456 -6.689 2.146 1.00 95.75 200 ALA A CA 1
ATOM 1501 C C . ALA A 1 200 ? 0.163 -5.988 0.814 1.00 95.75 200 ALA A C 1
ATOM 1503 O O . ALA A 1 200 ? 0.892 -6.163 -0.161 1.00 95.75 200 ALA A O 1
ATOM 1504 N N . VAL A 1 201 ? -0.874 -5.154 0.786 1.00 92.69 201 VAL A N 1
ATOM 1505 C CA . VAL A 1 201 ? -1.158 -4.238 -0.326 1.00 92.69 201 VAL A CA 1
ATOM 1506 C C . VAL A 1 201 ? -1.005 -2.798 0.145 1.00 92.69 201 VAL A C 1
ATOM 1508 O O . VAL A 1 201 ? -1.659 -2.398 1.110 1.00 92.69 201 VAL A O 1
ATOM 1511 N N . GLU A 1 202 ? -0.179 -2.021 -0.550 1.00 89.50 202 GLU A N 1
ATOM 1512 C CA . GLU A 1 202 ? 0.052 -0.594 -0.287 1.00 89.50 202 GLU A CA 1
ATOM 1513 C C . GLU A 1 202 ? 0.075 0.209 -1.604 1.00 89.50 202 GLU A C 1
ATOM 1515 O O . GLU A 1 202 ? 0.327 -0.370 -2.665 1.00 89.50 202 GLU A O 1
ATOM 1520 N N . PRO A 1 203 ? -0.240 1.516 -1.584 1.00 78.94 203 PRO A N 1
ATOM 1521 C CA . PRO A 1 203 ? -0.047 2.387 -2.741 1.00 78.94 203 PRO A CA 1
ATOM 1522 C C . PRO A 1 203 ? 1.440 2.706 -2.976 1.00 78.94 203 PRO A C 1
ATOM 1524 O O . PRO A 1 203 ? 2.251 2.518 -2.064 1.00 78.94 203 PRO A O 1
ATOM 1527 N N . PRO A 1 204 ? 1.821 3.201 -4.170 1.00 71.38 204 PRO A N 1
ATOM 1528 C CA . PRO A 1 204 ? 3.148 3.780 -4.385 1.00 71.38 204 PRO A CA 1
ATOM 1529 C C . PRO A 1 204 ? 3.437 4.941 -3.429 1.00 71.38 204 PRO A C 1
ATOM 1531 O O . PRO A 1 204 ? 2.515 5.588 -2.932 1.00 71.38 204 PRO A O 1
ATOM 1534 N N . LEU A 1 205 ? 4.720 5.230 -3.203 1.00 66.06 205 LEU A N 1
ATOM 1535 C CA . LEU A 1 205 ? 5.138 6.361 -2.379 1.00 66.06 205 LEU A CA 1
ATOM 1536 C C . LEU A 1 205 ? 4.623 7.680 -2.979 1.00 66.06 205 LEU A C 1
ATOM 1538 O O . LEU A 1 205 ? 4.858 7.965 -4.150 1.00 66.06 205 LEU A O 1
ATOM 1542 N N . GLY A 1 206 ? 3.930 8.489 -2.173 1.00 60.19 206 GLY A N 1
ATOM 1543 C CA . GLY A 1 206 ? 3.360 9.770 -2.611 1.00 60.19 206 GLY A CA 1
ATOM 1544 C C . GLY A 1 206 ? 1.985 9.663 -3.281 1.00 60.19 206 GLY A C 1
ATOM 1545 O O . GLY A 1 206 ? 1.337 10.686 -3.501 1.00 60.19 206 GLY A O 1
ATOM 1546 N N . GLU A 1 207 ? 1.496 8.448 -3.541 1.00 69.00 207 GLU A N 1
ATOM 1547 C CA . GLU A 1 207 ? 0.131 8.188 -3.991 1.00 69.00 207 GLU A CA 1
ATOM 1548 C C . GLU A 1 207 ? -0.731 7.671 -2.829 1.00 69.00 207 GLU A C 1
ATOM 1550 O O . GLU A 1 207 ? -0.245 7.043 -1.892 1.00 69.00 207 GLU A O 1
ATOM 1555 N N . SER A 1 208 ? -2.049 7.892 -2.884 1.00 70.81 208 SER A N 1
ATOM 1556 C CA . SER A 1 208 ? -2.946 7.465 -1.803 1.00 70.81 208 SER A CA 1
ATOM 1557 C C . SER A 1 208 ? -4.103 6.611 -2.304 1.00 70.81 208 SER A C 1
ATOM 1559 O O . SER A 1 208 ? -4.838 6.983 -3.217 1.00 70.81 208 SER A O 1
ATOM 1561 N N . VAL A 1 209 ? -4.297 5.461 -1.660 1.00 78.88 209 VAL A N 1
ATOM 1562 C CA . VAL A 1 209 ? -5.526 4.672 -1.758 1.00 78.88 209 VAL A CA 1
ATOM 1563 C C . VAL A 1 209 ? -6.235 4.766 -0.422 1.00 78.88 209 VAL A C 1
ATOM 1565 O O . VAL A 1 209 ? -5.637 4.578 0.637 1.00 78.88 209 VAL A O 1
ATOM 1568 N N . GLU A 1 210 ? -7.531 5.045 -0.459 1.00 77.62 210 GLU A N 1
ATOM 1569 C CA . GLU A 1 210 ? -8.296 5.292 0.751 1.00 77.62 210 GLU A CA 1
ATOM 1570 C C . GLU A 1 210 ? -8.258 4.111 1.730 1.00 77.62 210 GLU A C 1
ATOM 1572 O O . GLU A 1 210 ? -8.636 2.989 1.399 1.00 77.62 210 GLU A O 1
ATOM 1577 N N . GLY A 1 211 ? -7.816 4.383 2.961 1.00 77.00 211 GLY A N 1
ATOM 1578 C CA . GLY A 1 211 ? -7.669 3.383 4.020 1.00 77.00 211 GLY A CA 1
ATOM 1579 C C . GLY A 1 211 ? -6.361 2.586 3.982 1.00 77.00 211 GLY A C 1
ATOM 1580 O O . GLY A 1 211 ? -6.147 1.785 4.896 1.00 77.00 211 GLY A O 1
ATOM 1581 N N . LEU A 1 212 ? -5.501 2.813 2.984 1.00 84.44 212 LEU A N 1
ATOM 1582 C CA . LEU A 1 212 ? -4.169 2.220 2.881 1.00 84.44 212 LEU A CA 1
ATOM 1583 C C . LEU A 1 212 ? -3.074 3.241 3.219 1.00 84.44 212 LEU A C 1
ATOM 1585 O O . LEU A 1 212 ? -3.298 4.450 3.193 1.00 84.44 212 LEU A O 1
ATOM 1589 N N . ARG A 1 213 ? -1.898 2.730 3.568 1.00 78.19 213 ARG A N 1
ATOM 1590 C CA . ARG A 1 213 ? -0.676 3.470 3.884 1.00 78.19 213 ARG A CA 1
ATOM 1591 C C . ARG A 1 213 ? 0.500 2.791 3.205 1.00 78.19 213 ARG A C 1
ATOM 1593 O O . ARG A 1 213 ? 0.478 1.571 3.046 1.00 78.19 213 ARG A O 1
ATOM 1600 N N . ASN A 1 214 ? 1.521 3.572 2.887 1.00 73.94 214 ASN A N 1
ATOM 1601 C CA . ASN A 1 214 ? 2.826 3.068 2.496 1.00 73.94 214 ASN A CA 1
ATOM 1602 C C . ASN A 1 214 ? 3.794 3.229 3.687 1.00 73.94 214 ASN A C 1
ATOM 1604 O O . ASN A 1 214 ? 3.826 4.283 4.325 1.00 73.94 214 ASN A O 1
ATOM 1608 N N . LEU A 1 215 ? 4.537 2.173 4.047 1.00 71.94 215 LEU A N 1
ATOM 1609 C CA . LEU A 1 215 ? 5.450 2.217 5.209 1.00 71.94 215 LEU A CA 1
ATOM 1610 C C . LEU A 1 215 ? 6.615 3.197 5.029 1.00 71.94 215 LEU A C 1
ATOM 1612 O O . LEU A 1 215 ? 7.136 3.707 6.022 1.00 71.94 215 LEU A O 1
ATOM 1616 N N . ASP A 1 216 ? 6.977 3.493 3.784 1.00 65.62 216 ASP A N 1
ATOM 1617 C CA . ASP A 1 216 ? 8.101 4.352 3.423 1.00 65.62 216 ASP A CA 1
ATOM 1618 C C . ASP A 1 216 ? 7.733 5.851 3.483 1.00 65.62 216 ASP A C 1
ATOM 1620 O O . ASP A 1 216 ? 8.597 6.715 3.363 1.00 65.62 216 ASP A O 1
ATOM 1624 N N . GLU A 1 217 ? 6.472 6.193 3.794 1.00 58.16 217 GLU A N 1
ATOM 1625 C CA . GLU A 1 217 ? 6.007 7.571 4.064 1.00 58.16 217 GLU A CA 1
ATOM 1626 C C . GLU A 1 217 ? 6.444 8.118 5.441 1.00 58.16 217 GLU A C 1
ATOM 1628 O O . GLU A 1 217 ? 6.052 9.216 5.849 1.00 58.16 217 GLU A O 1
ATOM 1633 N N . GLY A 1 218 ? 7.249 7.361 6.192 1.00 55.41 218 GLY A N 1
ATOM 1634 C CA . GLY A 1 218 ? 7.853 7.813 7.449 1.00 55.41 218 GLY A CA 1
ATOM 1635 C C . GLY A 1 218 ? 6.987 7.625 8.699 1.00 55.41 218 GLY A C 1
ATOM 1636 O O . GLY A 1 218 ? 7.284 8.217 9.738 1.00 55.41 218 GLY A O 1
ATOM 1637 N N . TYR A 1 219 ? 5.931 6.804 8.636 1.00 70.25 219 TYR A N 1
ATOM 1638 C CA . TYR A 1 219 ? 5.191 6.351 9.819 1.00 70.25 219 TYR A CA 1
ATOM 1639 C C . TYR A 1 219 ? 4.867 4.857 9.737 1.00 70.25 219 TYR A C 1
ATOM 1641 O O . TYR A 1 219 ? 3.929 4.440 9.055 1.00 70.25 219 TYR A O 1
ATOM 1649 N N . ILE A 1 220 ? 5.616 4.063 10.500 1.00 81.38 220 ILE A N 1
ATOM 1650 C CA . ILE A 1 220 ? 5.380 2.631 10.677 1.00 81.38 220 ILE A CA 1
ATOM 1651 C C . ILE A 1 220 ? 4.468 2.449 11.904 1.00 81.38 220 ILE A C 1
ATOM 1653 O O . ILE A 1 220 ? 4.835 2.889 12.996 1.00 81.38 220 ILE A O 1
ATOM 1657 N N . PRO A 1 221 ? 3.270 1.841 11.774 1.00 84.12 221 PRO A N 1
ATOM 1658 C CA . PRO A 1 221 ? 2.395 1.603 12.921 1.00 84.12 221 PRO A CA 1
ATOM 1659 C C . PRO A 1 221 ? 3.098 0.759 13.998 1.00 84.12 221 PRO A C 1
ATOM 1661 O O . PRO A 1 221 ? 3.583 -0.320 13.665 1.00 84.12 221 PRO A O 1
ATOM 1664 N N . PRO A 1 222 ? 3.106 1.153 15.284 1.00 91.00 222 PRO A N 1
ATOM 1665 C CA . PRO A 1 222 ? 3.806 0.383 16.319 1.00 91.00 222 PRO A CA 1
ATOM 1666 C C . PRO A 1 222 ? 3.380 -1.090 16.433 1.00 91.00 222 PRO A C 1
ATOM 1668 O O . PRO A 1 222 ? 4.207 -1.949 16.732 1.00 91.00 222 PRO A O 1
ATOM 1671 N N . VAL A 1 223 ? 2.109 -1.422 16.165 1.00 92.56 223 VAL A N 1
ATOM 1672 C CA . VAL A 1 223 ? 1.666 -2.831 16.135 1.00 92.56 223 VAL A CA 1
ATOM 1673 C C . VAL A 1 223 ? 2.299 -3.646 15.001 1.00 92.56 223 VAL A C 1
ATOM 1675 O O . VAL A 1 223 ? 2.399 -4.857 15.144 1.00 92.56 223 VAL A O 1
ATOM 1678 N N . TYR A 1 224 ? 2.753 -3.017 13.908 1.00 93.38 224 TYR A N 1
ATOM 1679 C CA . TYR A 1 224 ? 3.505 -3.690 12.843 1.00 93.38 224 TYR A CA 1
ATOM 1680 C C . TYR A 1 224 ? 4.840 -4.220 13.368 1.00 93.38 224 TYR A C 1
ATOM 1682 O O . TYR A 1 224 ? 5.140 -5.398 13.216 1.00 93.38 224 TYR A O 1
ATOM 1690 N N . GLU A 1 225 ? 5.624 -3.367 14.027 1.00 90.81 225 GLU A N 1
ATOM 1691 C CA . GLU A 1 225 ? 6.943 -3.746 14.543 1.00 90.81 225 GLU A CA 1
ATOM 1692 C C . GLU A 1 225 ? 6.821 -4.742 15.698 1.00 90.81 225 GLU A C 1
ATOM 1694 O O . GLU A 1 225 ? 7.484 -5.777 15.703 1.00 90.81 225 GLU A O 1
ATOM 1699 N N . LYS A 1 226 ? 5.917 -4.477 16.651 1.00 93.75 226 LYS A N 1
ATOM 1700 C CA . LYS A 1 226 ? 5.715 -5.335 17.828 1.00 93.75 226 LYS A CA 1
ATOM 1701 C C . LYS A 1 226 ? 5.339 -6.778 17.484 1.00 93.75 226 LYS A C 1
ATOM 1703 O O . LYS A 1 226 ? 5.673 -7.679 18.245 1.00 93.75 226 LYS A O 1
ATOM 1708 N N . TRP A 1 227 ? 4.624 -6.987 16.380 1.00 96.38 227 TRP A N 1
ATOM 1709 C CA . TRP A 1 227 ? 4.164 -8.309 15.945 1.00 96.38 227 TRP A CA 1
ATOM 1710 C C . TRP A 1 227 ? 5.094 -8.962 14.911 1.00 96.38 227 TRP A C 1
ATOM 1712 O O . TRP A 1 227 ? 4.708 -9.947 14.284 1.00 96.38 227 TRP A O 1
ATOM 1722 N N . GLY A 1 228 ? 6.317 -8.444 14.739 1.00 93.88 228 GLY A N 1
ATOM 1723 C CA . GLY A 1 228 ? 7.300 -9.012 13.813 1.00 93.88 228 GLY A CA 1
ATOM 1724 C C . GLY A 1 228 ? 6.892 -8.849 12.351 1.00 93.88 228 GLY A C 1
ATOM 1725 O O . GLY A 1 228 ? 7.018 -9.777 11.560 1.00 93.88 228 GLY A O 1
ATOM 1726 N N . GLY A 1 229 ? 6.327 -7.693 11.991 1.00 91.62 229 GLY A N 1
ATOM 1727 C CA . GLY A 1 229 ? 5.843 -7.404 10.642 1.00 91.62 229 GLY A CA 1
ATOM 1728 C C . GLY A 1 229 ? 6.852 -7.689 9.521 1.00 91.62 229 GLY A C 1
ATOM 1729 O O . GLY A 1 229 ? 6.460 -8.359 8.562 1.00 91.62 229 GLY A O 1
ATOM 1730 N N . PRO A 1 230 ? 8.125 -7.249 9.623 1.00 88.19 230 PRO A N 1
ATOM 1731 C CA . PRO A 1 230 ? 9.146 -7.542 8.615 1.00 88.19 230 PRO A CA 1
ATOM 1732 C C . PRO A 1 230 ? 9.365 -9.040 8.370 1.00 88.19 230 PRO A C 1
ATOM 1734 O O . PRO A 1 230 ? 9.589 -9.441 7.232 1.00 88.19 230 PRO A O 1
ATOM 1737 N N . GLU A 1 231 ? 9.282 -9.868 9.412 1.00 92.25 231 GLU A N 1
ATOM 1738 C CA . GLU A 1 231 ? 9.478 -11.318 9.324 1.00 92.25 231 GLU A CA 1
ATOM 1739 C C . GLU A 1 231 ? 8.190 -12.066 8.951 1.00 92.25 231 GLU A C 1
ATOM 1741 O O . GLU A 1 231 ? 8.227 -13.135 8.337 1.00 92.25 231 GLU A O 1
ATOM 1746 N N . LEU A 1 232 ? 7.037 -11.526 9.348 1.00 95.44 232 LEU A N 1
ATOM 1747 C CA . LEU A 1 232 ? 5.742 -12.159 9.148 1.00 95.44 232 LEU A CA 1
ATOM 1748 C C . LEU A 1 232 ? 5.288 -12.082 7.687 1.00 95.44 232 LEU A C 1
ATOM 1750 O O . LEU A 1 232 ? 4.719 -13.053 7.181 1.00 95.44 232 LEU A O 1
ATOM 1754 N N . LEU A 1 233 ? 5.518 -10.947 7.019 1.00 94.19 233 LEU A N 1
ATOM 1755 C CA . LEU A 1 233 ? 5.094 -10.723 5.637 1.00 94.19 233 LEU A CA 1
ATOM 1756 C C . LEU A 1 233 ? 6.032 -11.410 4.633 1.00 94.19 233 LEU A C 1
ATOM 1758 O O . LEU A 1 233 ? 7.240 -11.216 4.656 1.00 94.19 233 LEU A O 1
ATOM 1762 N N . ASP A 1 234 ? 5.462 -12.150 3.682 1.00 93.56 234 ASP A N 1
ATOM 1763 C CA . ASP A 1 234 ? 6.203 -12.773 2.573 1.00 93.56 234 ASP A CA 1
ATOM 1764 C C . ASP A 1 234 ? 6.413 -11.816 1.387 1.00 93.56 234 ASP A C 1
ATOM 1766 O O . ASP A 1 234 ? 7.063 -12.163 0.401 1.00 93.56 234 ASP A O 1
ATOM 1770 N N . GLY A 1 235 ? 5.832 -10.618 1.446 1.00 85.88 235 GLY A N 1
ATOM 1771 C CA . GLY A 1 235 ? 6.005 -9.591 0.431 1.00 85.88 235 GLY A CA 1
ATOM 1772 C C . GLY A 1 235 ? 4.897 -8.547 0.424 1.00 85.88 235 GLY A C 1
ATOM 1773 O O . GLY A 1 235 ? 3.919 -8.611 1.174 1.00 85.88 235 GLY A O 1
ATOM 1774 N N . LYS A 1 236 ? 5.058 -7.581 -0.478 1.00 85.44 236 LYS A N 1
ATOM 1775 C CA . LYS A 1 236 ? 4.104 -6.499 -0.706 1.00 85.44 236 LYS A CA 1
ATOM 1776 C C . LYS A 1 236 ? 3.637 -6.481 -2.159 1.00 85.44 236 LYS A C 1
ATOM 1778 O O . LYS A 1 236 ? 4.299 -7.025 -3.047 1.00 85.44 236 LYS A O 1
ATOM 1783 N N . ARG A 1 237 ? 2.481 -5.881 -2.415 1.00 86.50 237 ARG A N 1
ATOM 1784 C CA . ARG A 1 237 ? 1.962 -5.596 -3.754 1.00 86.50 237 ARG A CA 1
ATOM 1785 C C . ARG A 1 237 ? 1.594 -4.123 -3.829 1.00 86.50 237 ARG A C 1
ATOM 1787 O O . ARG A 1 237 ? 0.747 -3.658 -3.071 1.00 86.50 237 ARG A O 1
ATOM 1794 N N . ILE A 1 238 ? 2.238 -3.423 -4.756 1.00 82.31 238 ILE A N 1
ATOM 1795 C CA . ILE A 1 238 ? 2.028 -1.994 -4.973 1.00 82.31 238 ILE A CA 1
ATOM 1796 C C . ILE A 1 238 ? 0.836 -1.788 -5.905 1.00 82.31 238 ILE A C 1
ATOM 1798 O O . ILE A 1 238 ? 0.905 -2.150 -7.081 1.00 82.31 238 ILE A O 1
ATOM 1802 N N . VAL A 1 239 ? -0.254 -1.219 -5.395 1.00 81.25 239 VAL A N 1
ATOM 1803 C CA . VAL A 1 239 ? -1.503 -1.021 -6.146 1.00 81.25 239 VAL A CA 1
ATOM 1804 C C . VAL A 1 239 ? -1.853 0.458 -6.214 1.00 81.25 239 VAL A C 1
ATOM 1806 O O . VAL A 1 239 ? -2.016 1.117 -5.190 1.00 81.25 239 VAL A O 1
ATOM 1809 N N . ARG A 1 240 ? -2.009 0.970 -7.436 1.00 82.88 240 ARG A N 1
ATOM 1810 C CA . ARG A 1 240 ? -2.312 2.387 -7.683 1.00 82.88 240 ARG A CA 1
ATOM 1811 C C . ARG A 1 240 ? -3.782 2.739 -7.433 1.00 82.88 240 ARG A C 1
ATOM 1813 O O . ARG A 1 240 ? -4.642 1.856 -7.518 1.00 82.88 240 ARG A O 1
ATOM 1820 N N . PRO A 1 241 ? -4.111 4.028 -7.219 1.00 82.06 241 PRO A N 1
ATOM 1821 C CA . PRO A 1 241 ? -5.486 4.506 -7.080 1.00 82.06 241 PRO A CA 1
ATOM 1822 C C . PRO A 1 241 ? -6.388 4.091 -8.240 1.00 82.06 241 PRO A C 1
ATOM 1824 O O . PRO A 1 241 ? -7.486 3.585 -8.004 1.00 82.06 241 PRO A O 1
ATOM 1827 N N . ARG A 1 242 ? -5.906 4.218 -9.485 1.00 87.25 242 ARG A N 1
ATOM 1828 C CA . ARG A 1 242 ? -6.664 3.799 -10.671 1.00 87.25 242 ARG A CA 1
ATOM 1829 C C . ARG A 1 242 ? -7.059 2.330 -10.603 1.00 87.25 242 ARG A C 1
ATOM 1831 O O . ARG A 1 242 ? -8.235 1.997 -10.694 1.00 87.25 242 ARG A O 1
ATOM 1838 N N . GLU A 1 243 ? -6.069 1.464 -10.419 1.00 86.62 243 GLU A N 1
ATOM 1839 C CA . GLU A 1 243 ? -6.255 0.014 -10.389 1.00 86.62 243 GLU A CA 1
ATOM 1840 C C . GLU A 1 243 ? -7.182 -0.389 -9.235 1.00 86.62 243 GLU A C 1
ATOM 1842 O O . GLU A 1 243 ? -8.086 -1.201 -9.406 1.00 86.62 243 GLU A O 1
ATOM 1847 N N . SER A 1 244 ? -7.033 0.249 -8.074 1.00 94.19 244 SER A N 1
ATOM 1848 C CA . SER A 1 244 ? -7.942 0.073 -6.942 1.00 94.19 244 SER A CA 1
ATOM 1849 C C . SER A 1 244 ? -9.406 0.348 -7.321 1.00 94.19 244 SER A C 1
ATOM 1851 O O . SER A 1 244 ? -10.291 -0.461 -7.025 1.00 94.19 244 SER A O 1
ATOM 1853 N N . ILE A 1 245 ? -9.679 1.444 -8.039 1.00 93.94 245 ILE A N 1
ATOM 1854 C CA . ILE A 1 245 ? -11.026 1.790 -8.520 1.00 93.94 245 ILE A CA 1
ATOM 1855 C C . ILE A 1 245 ? -11.501 0.804 -9.598 1.00 93.94 245 ILE A C 1
ATOM 1857 O O . ILE A 1 245 ? -12.651 0.363 -9.548 1.00 93.94 245 ILE A O 1
ATOM 1861 N N . GLU A 1 246 ? -10.639 0.417 -10.542 1.00 94.50 246 GLU A N 1
ATOM 1862 C CA . GLU A 1 246 ? -10.948 -0.568 -11.591 1.00 94.50 246 GLU A CA 1
ATOM 1863 C C . GLU A 1 246 ? -11.414 -1.895 -10.983 1.00 94.50 246 GLU A C 1
ATOM 1865 O O . GLU A 1 246 ? -12.499 -2.383 -11.305 1.00 94.50 246 GLU A O 1
ATOM 1870 N N . TYR A 1 247 ? -10.653 -2.442 -10.033 1.00 97.00 247 TYR A N 1
ATOM 1871 C CA . TYR A 1 247 ? -11.016 -3.688 -9.360 1.00 97.00 247 TYR A CA 1
ATOM 1872 C C . TYR A 1 247 ? -12.215 -3.530 -8.421 1.00 97.00 247 TYR A C 1
ATOM 1874 O O . TYR A 1 247 ? -13.014 -4.458 -8.302 1.00 97.00 247 TYR A O 1
ATOM 1882 N N . THR A 1 248 ? -12.418 -2.351 -7.824 1.00 97.12 248 THR A N 1
ATOM 1883 C CA . THR A 1 248 ? -13.647 -2.045 -7.069 1.00 97.12 248 THR A CA 1
ATOM 1884 C C . THR A 1 248 ? -14.884 -2.101 -7.977 1.00 97.12 248 THR A C 1
ATOM 1886 O O . THR A 1 248 ? -15.917 -2.654 -7.593 1.00 97.12 248 THR A O 1
ATOM 1889 N N . ARG A 1 249 ? -14.795 -1.565 -9.204 1.00 97.12 249 ARG A N 1
ATOM 1890 C CA . ARG A 1 249 ? -15.877 -1.637 -10.202 1.00 97.12 249 ARG A CA 1
ATOM 1891 C C . ARG A 1 249 ? -16.090 -3.064 -10.700 1.00 97.12 249 ARG A C 1
ATOM 1893 O O . ARG A 1 249 ? -17.232 -3.511 -10.755 1.00 97.12 249 ARG A O 1
ATOM 1900 N N . LEU A 1 250 ? -15.014 -3.793 -11.000 1.00 97.12 250 LEU A N 1
ATOM 1901 C CA . LEU A 1 250 ? -15.086 -5.187 -11.451 1.00 97.12 250 LEU A CA 1
ATOM 1902 C C . LEU A 1 250 ? -15.725 -6.105 -10.408 1.00 97.12 250 LEU A C 1
ATOM 1904 O O . LEU A 1 250 ? -16.527 -6.965 -10.766 1.00 97.12 250 LEU A O 1
ATOM 1908 N N . LEU A 1 251 ? -15.413 -5.910 -9.127 1.00 97.75 251 LEU A N 1
ATOM 1909 C CA . LEU A 1 251 ? -15.989 -6.694 -8.037 1.00 97.75 251 LEU A CA 1
ATOM 1910 C C . LEU A 1 251 ? -17.516 -6.501 -7.945 1.00 97.75 251 LEU A C 1
ATOM 1912 O O . LEU A 1 251 ? -18.261 -7.470 -7.771 1.00 97.75 251 LEU A O 1
ATOM 1916 N N . ALA A 1 252 ? -17.997 -5.275 -8.165 1.00 97.56 252 ALA A N 1
ATOM 1917 C CA . ALA A 1 252 ? -19.425 -4.993 -8.266 1.00 97.56 252 ALA A CA 1
ATOM 1918 C C . ALA A 1 252 ? -20.043 -5.575 -9.552 1.00 97.56 252 ALA A C 1
ATOM 1920 O O . ALA A 1 252 ? -21.084 -6.226 -9.491 1.00 97.56 252 ALA A O 1
ATOM 1921 N N . GLU A 1 253 ? -19.401 -5.387 -10.707 1.00 97.06 253 GLU A N 1
ATOM 1922 C CA . GLU A 1 253 ? -19.932 -5.796 -12.014 1.00 97.06 253 GLU A CA 1
ATOM 1923 C C . GLU A 1 253 ? -19.989 -7.321 -12.186 1.00 97.06 253 GLU A C 1
ATOM 1925 O O . GLU A 1 253 ? -20.979 -7.858 -12.682 1.00 97.06 253 GLU A O 1
ATOM 1930 N N . LYS A 1 254 ? -18.923 -8.029 -11.801 1.00 97.69 254 LYS A N 1
ATOM 1931 C CA . LYS A 1 254 ? -18.768 -9.468 -12.062 1.00 97.69 254 LYS A CA 1
ATOM 1932 C C . LYS A 1 254 ? -19.237 -10.346 -10.910 1.00 97.69 254 LYS A C 1
ATOM 1934 O O . LYS A 1 254 ? -19.625 -11.485 -11.156 1.00 97.69 254 LYS A O 1
ATOM 1939 N N . CYS A 1 255 ? -19.202 -9.842 -9.677 1.00 97.81 255 CYS A N 1
ATOM 1940 C CA . CYS A 1 255 ? -19.541 -10.628 -8.488 1.00 97.81 255 CYS A CA 1
ATOM 1941 C C . CYS A 1 255 ? -20.743 -10.073 -7.712 1.00 97.81 255 CYS A C 1
ATOM 1943 O O . CYS A 1 255 ? -21.188 -10.713 -6.763 1.00 97.81 255 CYS A O 1
ATOM 1945 N N . GLY A 1 256 ? -21.273 -8.899 -8.075 1.00 97.38 256 GLY A N 1
ATOM 1946 C CA . GLY A 1 256 ? -22.366 -8.258 -7.335 1.00 97.38 256 GLY A CA 1
ATOM 1947 C C . GLY A 1 256 ? -21.961 -7.771 -5.940 1.00 97.38 256 GLY A C 1
ATOM 1948 O O . GLY A 1 256 ? -22.827 -7.479 -5.116 1.00 97.38 256 GLY A O 1
ATOM 1949 N N . ILE A 1 257 ? -20.659 -7.696 -5.651 1.00 98.38 257 ILE A N 1
ATOM 1950 C CA . ILE A 1 257 ? -20.140 -7.302 -4.342 1.00 98.38 257 ILE A CA 1
ATOM 1951 C C . ILE A 1 257 ? -19.859 -5.800 -4.355 1.00 98.38 257 ILE A C 1
ATOM 1953 O O . ILE A 1 257 ? -18.927 -5.325 -5.000 1.00 98.38 257 ILE A O 1
ATOM 1957 N N . PHE A 1 258 ? -20.663 -5.044 -3.609 1.00 97.69 258 PHE A N 1
ATOM 1958 C CA . PHE A 1 258 ? -20.502 -3.598 -3.474 1.00 97.69 258 PHE A CA 1
ATOM 1959 C C . PHE A 1 258 ? -19.572 -3.246 -2.302 1.00 97.69 258 PHE A C 1
ATOM 1961 O O . PHE A 1 258 ? -20.015 -2.998 -1.177 1.00 97.69 258 PHE A O 1
ATOM 1968 N N . SER A 1 259 ? -18.265 -3.270 -2.560 1.00 97.00 259 SER A N 1
ATOM 1969 C CA . SER A 1 259 ? -17.204 -3.054 -1.566 1.00 97.00 259 SER A CA 1
ATOM 1970 C C . SER A 1 259 ? -16.672 -1.622 -1.541 1.00 97.00 259 SER A C 1
ATOM 1972 O O . SER A 1 259 ? -16.932 -0.860 -2.459 1.00 97.00 259 SER A O 1
ATOM 1974 N N . GLY A 1 260 ? -15.892 -1.249 -0.525 1.00 94.50 260 GLY A N 1
ATOM 1975 C CA . GLY A 1 260 ? -15.109 -0.010 -0.543 1.00 94.50 260 GLY A CA 1
ATOM 1976 C C . GLY A 1 260 ? -13.864 -0.076 -1.435 1.00 94.50 260 GLY A C 1
ATOM 1977 O O . GLY A 1 260 ? -13.492 -1.139 -1.937 1.00 94.50 260 GLY A O 1
ATOM 1978 N N . ILE A 1 261 ? -13.198 1.073 -1.590 1.00 94.06 261 ILE A N 1
ATOM 1979 C CA . ILE A 1 261 ? -12.053 1.260 -2.500 1.00 94.06 261 ILE A CA 1
ATOM 1980 C C . ILE A 1 261 ? -10.846 0.405 -2.071 1.00 94.06 261 ILE A C 1
ATOM 1982 O O . IL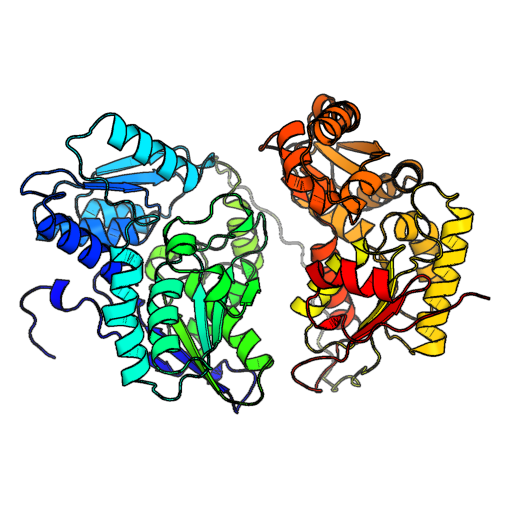E A 1 261 ? -10.259 -0.298 -2.887 1.00 94.06 261 ILE A O 1
ATOM 1986 N N . SER A 1 262 ? -10.517 0.359 -0.773 1.00 94.31 262 SER A N 1
ATOM 1987 C CA . SER A 1 262 ? -9.419 -0.492 -0.265 1.00 94.31 262 SER A CA 1
ATOM 1988 C C . SER A 1 262 ? -9.599 -1.987 -0.559 1.00 94.31 262 SER A C 1
ATOM 1990 O O . SER A 1 262 ? -8.611 -2.706 -0.708 1.00 94.31 262 SER A O 1
ATOM 1992 N N . ALA A 1 263 ? -10.843 -2.467 -0.666 1.00 97.19 263 ALA A N 1
ATOM 1993 C CA . ALA A 1 263 ? -11.122 -3.852 -1.029 1.00 97.19 263 ALA A CA 1
ATOM 1994 C C . ALA A 1 263 ? -10.812 -4.124 -2.508 1.00 97.19 263 ALA A C 1
ATOM 1996 O O . ALA A 1 263 ? -10.327 -5.207 -2.828 1.00 97.19 263 ALA A O 1
ATOM 1997 N N . GLY A 1 264 ? -11.027 -3.146 -3.396 1.00 97.44 264 GLY A N 1
ATOM 1998 C CA . GLY A 1 264 ? -10.578 -3.231 -4.785 1.00 97.44 264 GLY A CA 1
ATOM 1999 C C . GLY A 1 264 ? -9.060 -3.300 -4.893 1.00 97.44 264 GLY A C 1
ATOM 2000 O O . GLY A 1 264 ? -8.546 -4.136 -5.629 1.00 97.44 264 GLY A O 1
ATOM 2001 N N . ALA A 1 265 ? -8.330 -2.522 -4.088 1.00 96.56 265 ALA A N 1
ATOM 2002 C CA . ALA A 1 265 ? -6.876 -2.650 -4.023 1.00 96.56 265 ALA A CA 1
ATOM 2003 C C . ALA A 1 265 ? -6.420 -4.030 -3.516 1.00 96.56 265 ALA A C 1
ATOM 2005 O O . ALA A 1 265 ? -5.551 -4.657 -4.121 1.00 96.56 265 ALA A O 1
ATOM 2006 N N . ALA A 1 266 ? -7.027 -4.535 -2.435 1.00 98.00 266 ALA A N 1
ATOM 2007 C CA . ALA A 1 266 ? -6.727 -5.870 -1.917 1.00 98.00 266 ALA A CA 1
ATOM 2008 C C . ALA A 1 266 ? -7.003 -6.970 -2.960 1.00 98.00 266 ALA A C 1
ATOM 2010 O O . ALA A 1 266 ? -6.195 -7.885 -3.121 1.00 98.00 266 ALA A O 1
ATOM 2011 N N . LEU A 1 267 ? -8.103 -6.847 -3.709 1.00 98.56 267 LEU A N 1
ATOM 2012 C CA . LEU A 1 267 ? -8.434 -7.736 -4.820 1.00 98.56 267 LEU A CA 1
ATOM 2013 C C . LEU A 1 267 ? -7.415 -7.640 -5.962 1.00 98.56 267 LEU A C 1
ATOM 2015 O O . LEU A 1 267 ? -6.987 -8.677 -6.458 1.00 98.56 267 LEU A O 1
ATOM 2019 N N . ALA A 1 268 ? -6.998 -6.437 -6.363 1.00 96.81 268 ALA A N 1
ATOM 2020 C CA . ALA A 1 268 ? -5.967 -6.252 -7.384 1.00 96.81 268 ALA A CA 1
ATOM 2021 C C . ALA A 1 268 ? -4.660 -6.954 -6.981 1.00 96.81 268 ALA A C 1
ATOM 2023 O O . ALA A 1 268 ? -4.076 -7.706 -7.762 1.00 96.81 268 ALA A O 1
ATOM 2024 N N . GLY A 1 269 ? -4.252 -6.797 -5.716 1.00 94.44 269 GLY A N 1
ATOM 2025 C CA . GLY A 1 269 ? -3.130 -7.532 -5.136 1.00 94.44 269 GLY A CA 1
ATOM 2026 C C . GLY A 1 269 ? -3.324 -9.051 -5.209 1.00 94.44 269 GLY A C 1
ATOM 2027 O O . GLY A 1 269 ? -2.422 -9.759 -5.650 1.00 94.44 269 GLY A O 1
ATOM 2028 N N . ALA A 1 270 ? -4.506 -9.557 -4.848 1.00 98.25 270 ALA A N 1
ATOM 2029 C CA . ALA A 1 270 ? -4.827 -10.984 -4.913 1.00 98.25 270 ALA A CA 1
ATOM 2030 C C . ALA A 1 270 ? -4.810 -11.535 -6.347 1.00 98.25 270 ALA A C 1
ATOM 2032 O O . ALA A 1 270 ? -4.291 -12.624 -6.580 1.00 98.25 270 ALA A O 1
ATOM 2033 N N . VAL A 1 271 ? -5.316 -10.775 -7.318 1.00 95.75 271 VAL A N 1
ATOM 2034 C CA . VAL A 1 271 ? -5.311 -11.139 -8.740 1.00 95.75 271 VAL A CA 1
ATOM 2035 C C . VAL A 1 271 ? -3.890 -11.190 -9.298 1.00 95.75 271 VAL A C 1
ATOM 2037 O O . VAL A 1 271 ? -3.553 -12.135 -10.011 1.00 95.75 271 VAL A O 1
ATOM 2040 N N . ARG A 1 272 ? -3.016 -10.250 -8.915 1.00 91.25 272 ARG A N 1
ATOM 2041 C CA . ARG A 1 272 ? -1.590 -10.308 -9.276 1.00 91.25 272 ARG A CA 1
ATOM 2042 C C . ARG A 1 272 ? -0.911 -11.556 -8.719 1.00 91.25 272 ARG A C 1
ATOM 2044 O O . ARG A 1 272 ? -0.166 -12.212 -9.434 1.00 91.25 272 ARG A O 1
ATOM 2051 N N . VAL A 1 273 ? -1.198 -11.914 -7.468 1.00 90.25 273 VAL A N 1
ATOM 2052 C CA . VAL A 1 273 ? -0.669 -13.141 -6.849 1.00 90.25 273 VAL A CA 1
ATOM 2053 C C . VAL A 1 273 ? -1.202 -14.384 -7.556 1.00 90.25 273 VAL A C 1
ATOM 2055 O O . VAL A 1 273 ? -0.431 -15.291 -7.851 1.00 90.25 273 VAL A O 1
ATOM 2058 N N . ALA A 1 274 ? -2.491 -14.414 -7.900 1.00 93.56 274 ALA A N 1
ATOM 2059 C CA . ALA A 1 274 ? -3.080 -15.515 -8.659 1.00 93.56 274 ALA A CA 1
ATOM 2060 C C . ALA A 1 274 ? -2.419 -15.702 -10.031 1.00 93.56 274 ALA A C 1
ATOM 2062 O O . ALA A 1 274 ? -2.256 -16.834 -10.481 1.00 93.56 274 ALA A O 1
ATOM 2063 N N . GLY A 1 275 ? -2.004 -14.607 -10.671 1.00 88.81 275 GLY A N 1
ATOM 2064 C CA . GLY A 1 275 ? -1.242 -14.636 -11.917 1.00 88.81 275 GLY A CA 1
ATOM 2065 C C . GLY A 1 275 ? 0.203 -15.119 -11.771 1.00 88.81 275 GLY A C 1
ATOM 2066 O O . GLY A 1 275 ? 0.820 -15.397 -12.788 1.00 88.81 275 GLY A O 1
ATOM 2067 N N . GLN A 1 276 ? 0.733 -15.231 -10.548 1.00 86.62 276 GLN A N 1
ATOM 2068 C CA . GLN A 1 276 ? 2.132 -15.578 -10.258 1.00 86.62 276 GLN A CA 1
ATOM 2069 C C . GLN A 1 276 ? 2.327 -17.016 -9.748 1.00 86.62 276 GLN A C 1
ATOM 2071 O O . GLN A 1 276 ? 3.462 -17.478 -9.653 1.00 86.62 276 GLN A O 1
ATOM 2076 N N . ILE A 1 277 ? 1.250 -17.725 -9.397 1.00 90.06 277 ILE A N 1
ATOM 2077 C CA . ILE A 1 277 ? 1.313 -19.062 -8.785 1.00 90.06 277 ILE A CA 1
ATOM 2078 C C . ILE A 1 277 ? 0.639 -20.112 -9.668 1.00 90.06 277 ILE A C 1
ATOM 2080 O O . ILE A 1 277 ? -0.347 -19.819 -10.339 1.00 90.06 277 ILE A O 1
ATOM 2084 N N . ASP A 1 278 ? 1.125 -21.356 -9.623 1.00 91.75 278 ASP A N 1
ATOM 2085 C CA . ASP A 1 278 ? 0.588 -22.451 -10.447 1.00 91.75 278 ASP A CA 1
ATOM 2086 C C . ASP A 1 278 ? -0.830 -22.869 -10.031 1.00 91.75 278 ASP A C 1
ATOM 2088 O O . ASP A 1 278 ? -1.693 -23.108 -10.875 1.00 91.75 278 ASP A O 1
ATOM 2092 N N . LYS A 1 279 ? -1.065 -22.983 -8.719 1.00 97.50 279 LYS A N 1
ATOM 2093 C CA . LYS A 1 279 ? -2.343 -23.367 -8.104 1.00 97.50 279 LYS A CA 1
ATOM 2094 C C . LYS A 1 279 ? -2.415 -22.863 -6.665 1.00 97.50 279 LYS A C 1
ATOM 2096 O O . LYS A 1 279 ? -1.385 -22.725 -6.005 1.00 97.50 279 LYS A O 1
ATOM 2101 N N . GLY A 1 280 ? -3.619 -22.667 -6.137 1.00 98.25 280 GLY A N 1
ATOM 2102 C CA . GLY A 1 280 ? -3.788 -22.303 -4.730 1.00 98.25 280 GLY A CA 1
ATOM 2103 C C . GLY A 1 280 ? -5.150 -21.716 -4.395 1.00 98.25 280 GLY A C 1
ATOM 2104 O O . GLY A 1 280 ? -6.014 -21.592 -5.259 1.00 98.25 280 GLY A O 1
ATOM 2105 N N . THR A 1 281 ? -5.311 -21.324 -3.135 1.00 98.88 281 THR A N 1
ATOM 2106 C CA . THR A 1 281 ? -6.495 -20.614 -2.651 1.00 98.88 281 THR A CA 1
ATOM 2107 C C . THR A 1 281 ? -6.044 -19.339 -1.957 1.00 98.88 281 THR A C 1
ATOM 2109 O O . THR A 1 281 ? -5.322 -19.382 -0.959 1.00 98.88 281 THR A O 1
ATOM 2112 N N . ILE A 1 282 ? -6.454 -18.202 -2.507 1.00 98.88 282 ILE A N 1
ATOM 2113 C CA . ILE A 1 282 ? -6.140 -16.871 -2.003 1.00 98.88 282 ILE A CA 1
ATOM 2114 C C . ILE A 1 282 ? -7.360 -16.339 -1.263 1.00 98.88 282 ILE A C 1
ATOM 2116 O O . ILE A 1 282 ? -8.448 -16.281 -1.832 1.00 98.88 282 ILE A O 1
ATOM 2120 N N . VAL A 1 283 ? -7.179 -15.907 -0.019 1.00 98.94 283 VAL A N 1
ATOM 2121 C CA . VAL A 1 283 ? -8.204 -15.171 0.728 1.00 98.94 283 VAL A CA 1
ATOM 2122 C C . VAL A 1 283 ? -7.776 -13.715 0.839 1.00 98.94 283 VAL A C 1
ATOM 2124 O O . VAL A 1 283 ? -6.669 -13.429 1.295 1.00 98.94 283 VAL A O 1
ATOM 2127 N N . PHE A 1 284 ? -8.654 -12.792 0.449 1.00 98.81 284 PHE A N 1
ATOM 2128 C CA . PHE A 1 284 ? -8.463 -11.361 0.672 1.00 98.81 284 PHE A CA 1
ATOM 2129 C C . PHE A 1 284 ? -9.605 -10.757 1.490 1.00 98.81 284 PHE A C 1
ATOM 2131 O O . PHE A 1 284 ? -10.701 -11.314 1.567 1.00 98.81 284 PHE A O 1
ATOM 2138 N N . ILE A 1 285 ? -9.356 -9.611 2.125 1.00 98.56 285 ILE A N 1
ATOM 2139 C CA . ILE A 1 285 ? -10.353 -8.942 2.970 1.00 98.56 285 ILE A CA 1
ATOM 2140 C C . ILE A 1 285 ? -11.173 -7.929 2.162 1.00 98.56 285 ILE A C 1
ATOM 2142 O O . ILE A 1 285 ? -10.635 -6.969 1.610 1.00 98.56 285 ILE A O 1
ATOM 2146 N N . VAL A 1 286 ? -12.500 -8.080 2.180 1.00 98.31 286 VAL A N 1
ATOM 2147 C CA . VAL A 1 286 ? -13.449 -7.051 1.735 1.00 98.31 286 VAL A CA 1
ATOM 2148 C C . VAL A 1 286 ? -13.760 -6.146 2.928 1.00 98.31 286 VAL A C 1
ATOM 2150 O O . VAL A 1 286 ? -14.743 -6.344 3.643 1.00 98.31 286 VAL A O 1
ATOM 2153 N N . CYS A 1 287 ? -12.863 -5.185 3.167 1.00 95.88 287 CYS A N 1
ATOM 2154 C CA . CYS A 1 287 ? -12.757 -4.418 4.414 1.00 95.88 287 CYS A CA 1
ATOM 2155 C C . CYS A 1 287 ? -14.029 -3.676 4.831 1.00 95.88 287 CYS A C 1
ATOM 2157 O O . CYS A 1 287 ? -14.260 -3.504 6.027 1.00 95.88 287 CYS A O 1
ATOM 2159 N N . ASP A 1 288 ? -14.816 -3.190 3.874 1.00 96.62 288 ASP A N 1
ATOM 2160 C CA . ASP A 1 288 ? -16.068 -2.480 4.102 1.00 96.62 288 ASP A CA 1
ATOM 2161 C C . ASP A 1 288 ? -16.943 -2.421 2.840 1.00 96.62 288 ASP A C 1
ATOM 2163 O O . ASP A 1 288 ? -16.554 -2.876 1.762 1.00 96.62 288 ASP A O 1
ATOM 2167 N N . GLY A 1 289 ? -18.169 -1.914 2.996 1.00 95.00 289 GLY A N 1
ATOM 2168 C CA . GLY A 1 289 ? -19.113 -1.711 1.894 1.00 95.00 289 GLY A CA 1
ATOM 2169 C C . GLY A 1 289 ? -18.920 -0.377 1.164 1.00 95.00 289 GLY A C 1
ATOM 2170 O O . GLY A 1 289 ? -18.520 0.620 1.769 1.00 95.00 289 GLY A O 1
ATOM 2171 N N . GLY A 1 290 ? -19.289 -0.343 -0.120 1.00 94.19 290 GLY A N 1
ATOM 2172 C CA . GLY A 1 290 ? -19.125 0.824 -1.000 1.00 94.19 290 GLY A CA 1
ATOM 2173 C C . GLY A 1 290 ? -19.980 2.045 -0.634 1.00 94.19 290 GLY A C 1
ATOM 2174 O O . GLY A 1 290 ? -19.710 3.157 -1.080 1.00 94.19 290 GLY A O 1
ATOM 2175 N N . TRP A 1 291 ? -20.977 1.875 0.239 1.00 93.44 291 TRP A N 1
ATOM 2176 C CA . TRP A 1 291 ? -21.951 2.912 0.606 1.00 93.44 291 TRP A CA 1
ATOM 2177 C C . TRP A 1 291 ? -21.314 4.190 1.160 1.00 93.44 291 TRP A C 1
ATOM 2179 O O . TRP A 1 291 ? -21.820 5.280 0.921 1.00 93.44 291 TRP A O 1
ATOM 2189 N N . LYS A 1 292 ? -20.182 4.065 1.861 1.00 88.31 292 LYS A N 1
ATOM 2190 C CA . LYS A 1 292 ? -19.465 5.188 2.491 1.00 88.31 292 LYS A CA 1
ATOM 2191 C C . LYS A 1 292 ? -18.682 6.066 1.509 1.00 88.31 292 LYS A C 1
ATOM 2193 O O . LYS A 1 292 ? -18.081 7.052 1.928 1.00 88.31 292 LYS A O 1
ATOM 2198 N N . TYR A 1 293 ? -18.664 5.678 0.238 1.00 89.31 293 TYR A N 1
ATOM 2199 C CA . TYR A 1 293 ? -17.841 6.277 -0.806 1.00 89.31 293 TYR A CA 1
ATOM 2200 C C . TYR A 1 293 ? -18.687 6.774 -1.983 1.00 89.31 293 TYR A C 1
ATOM 2202 O O . TYR A 1 293 ? -18.131 7.156 -3.010 1.00 89.31 293 TYR A O 1
ATOM 2210 N N . LEU A 1 294 ? -20.021 6.751 -1.888 1.00 89.81 294 LEU A N 1
ATOM 2211 C CA . LEU A 1 294 ? -20.892 7.136 -3.001 1.00 89.81 294 LEU A CA 1
ATOM 2212 C C . LEU A 1 294 ? -20.630 8.576 -3.459 1.00 89.81 294 LEU A C 1
ATOM 2214 O O . LEU A 1 294 ? -20.560 8.821 -4.662 1.00 89.81 294 LEU A O 1
ATOM 2218 N N . SER A 1 295 ? -20.384 9.506 -2.529 1.00 87.25 295 SER A N 1
ATOM 2219 C CA . SER A 1 295 ? -20.079 10.905 -2.853 1.00 87.25 295 SER A CA 1
ATOM 2220 C C . SER A 1 295 ? -18.762 11.111 -3.606 1.00 87.25 295 SER A C 1
ATOM 2222 O O . SER A 1 295 ? -18.496 12.218 -4.064 1.00 87.25 295 SER A O 1
ATOM 2224 N N . THR A 1 296 ? -17.905 10.090 -3.705 1.00 84.56 296 THR A N 1
ATOM 2225 C CA . THR A 1 296 ? -16.611 10.188 -4.405 1.00 84.56 296 THR A CA 1
ATOM 2226 C C . THR A 1 296 ? -16.749 10.047 -5.926 1.00 84.56 296 THR A C 1
ATOM 2228 O O . THR A 1 296 ? -15.826 10.387 -6.671 1.00 84.56 296 THR A O 1
ATOM 2231 N N . GLY A 1 297 ? -17.887 9.523 -6.401 1.00 87.62 297 GLY A N 1
ATOM 2232 C CA . GLY A 1 297 ? -18.099 9.187 -7.811 1.00 87.62 297 GLY A CA 1
ATOM 2233 C C . GLY A 1 297 ? -17.393 7.901 -8.262 1.00 87.62 297 GLY A C 1
ATOM 2234 O O . GLY A 1 297 ? -17.383 7.605 -9.455 1.00 87.62 297 GLY A O 1
ATOM 2235 N N . ALA A 1 298 ? -16.823 7.108 -7.340 1.00 87.69 298 ALA A N 1
ATOM 2236 C CA . ALA A 1 298 ? -15.957 5.966 -7.657 1.00 87.69 298 ALA A CA 1
ATOM 2237 C C . ALA A 1 298 ? -16.552 4.936 -8.630 1.00 87.69 298 ALA A C 1
ATOM 2239 O O . ALA A 1 298 ? -15.798 4.323 -9.383 1.00 87.69 298 ALA A O 1
ATOM 2240 N N . TRP A 1 299 ? -17.876 4.773 -8.680 1.00 91.69 299 TRP A N 1
ATOM 2241 C CA . TRP A 1 299 ? -18.551 3.845 -9.602 1.00 91.69 299 TRP A CA 1
ATOM 2242 C C . TRP A 1 299 ? -19.219 4.510 -10.800 1.00 91.69 299 TRP A C 1
ATOM 2244 O O . TRP A 1 299 ? -19.403 3.853 -11.821 1.00 91.69 299 TRP A O 1
ATOM 2254 N N . THR A 1 300 ? -19.632 5.768 -10.667 1.00 90.31 300 THR A N 1
ATOM 2255 C CA . THR A 1 300 ? -20.543 6.422 -11.619 1.00 90.31 300 THR A CA 1
ATOM 2256 C C . THR A 1 300 ? -19.840 7.359 -12.577 1.00 90.31 300 THR A C 1
ATOM 2258 O O . THR A 1 300 ? -20.309 7.542 -13.698 1.00 90.31 300 THR A O 1
ATOM 2261 N N . ASP A 1 301 ? -18.736 7.950 -12.139 1.00 89.25 301 ASP A N 1
ATOM 2262 C CA . ASP A 1 301 ? -18.059 8.988 -12.896 1.00 89.25 301 ASP A CA 1
ATOM 2263 C C . ASP A 1 301 ? -17.024 8.364 -13.834 1.00 89.25 301 ASP A C 1
ATOM 2265 O O . ASP A 1 301 ? -16.686 7.176 -13.732 1.00 89.25 301 ASP A O 1
ATOM 2269 N N . ASP A 1 302 ? -16.516 9.154 -14.774 1.00 89.06 302 ASP A N 1
ATOM 2270 C CA . ASP A 1 302 ? -15.455 8.683 -15.653 1.00 89.06 302 ASP A CA 1
ATOM 2271 C C . ASP A 1 302 ? -14.220 8.284 -14.830 1.00 89.06 302 ASP A C 1
ATOM 2273 O O . ASP A 1 302 ? -13.866 8.934 -13.844 1.00 89.06 302 ASP A O 1
ATOM 2277 N N . ILE A 1 303 ? -13.596 7.161 -15.185 1.00 84.50 303 ILE A N 1
ATOM 2278 C CA . ILE A 1 303 ? -12.519 6.608 -14.366 1.00 84.50 303 ILE A CA 1
ATOM 2279 C C . ILE A 1 303 ? -11.276 7.499 -14.368 1.00 84.50 303 ILE A C 1
ATOM 2281 O O . ILE A 1 303 ? -10.592 7.573 -13.346 1.00 84.50 303 ILE A O 1
ATOM 2285 N N . ASP A 1 304 ? -11.015 8.212 -15.466 1.00 78.75 304 ASP A N 1
ATOM 2286 C CA . ASP A 1 304 ? -9.902 9.152 -15.569 1.00 78.75 304 ASP A CA 1
ATOM 2287 C C . ASP A 1 304 ? -10.164 10.360 -14.658 1.00 78.75 304 ASP A C 1
ATOM 2289 O O . ASP A 1 304 ? -9.283 10.794 -13.913 1.00 78.75 304 ASP A O 1
ATOM 2293 N N . GLU A 1 305 ? -11.409 10.843 -14.616 1.00 78.56 305 GLU A N 1
ATOM 2294 C CA . GLU A 1 305 ? -11.815 11.918 -13.710 1.00 78.56 305 GLU A CA 1
ATOM 2295 C C . GLU A 1 305 ? -11.707 11.513 -12.236 1.00 78.56 305 GLU A C 1
ATOM 2297 O O . GLU A 1 305 ? -11.121 12.256 -11.445 1.00 78.56 305 GLU A O 1
ATOM 2302 N N . VAL A 1 306 ? -12.235 10.344 -11.850 1.00 78.38 306 VAL A N 1
ATOM 2303 C CA . VAL A 1 306 ? -12.167 9.857 -10.459 1.00 78.38 306 VAL A CA 1
ATOM 2304 C C . VAL A 1 306 ? -10.721 9.643 -10.036 1.00 78.38 306 VAL A C 1
ATOM 2306 O O . VAL A 1 306 ? -10.347 10.076 -8.949 1.00 78.38 306 VAL A O 1
ATOM 2309 N N . THR A 1 307 ? -9.911 9.004 -10.881 1.00 71.44 307 THR A N 1
ATOM 2310 C CA . THR A 1 307 ? -8.495 8.754 -10.582 1.00 71.44 307 THR A CA 1
ATOM 2311 C C . THR A 1 307 ? -7.762 10.076 -10.396 1.00 71.44 307 THR A C 1
ATOM 2313 O O . THR A 1 307 ? -7.126 10.264 -9.364 1.00 71.44 307 THR A O 1
ATOM 2316 N N . SER A 1 308 ? -7.974 11.049 -11.292 1.00 69.00 308 SER A N 1
ATOM 2317 C CA . SER A 1 308 ? -7.381 12.382 -11.144 1.00 69.00 308 SER A CA 1
ATOM 2318 C C . SER A 1 308 ? -7.832 13.086 -9.860 1.00 69.00 308 SER A C 1
ATOM 2320 O O . SER A 1 308 ? -7.071 13.848 -9.276 1.00 69.00 308 SER A O 1
ATOM 2322 N N . ARG A 1 309 ? -9.067 12.853 -9.389 1.00 69.12 309 ARG A N 1
ATOM 2323 C CA . ARG A 1 309 ? -9.549 13.381 -8.105 1.00 69.12 309 ARG A CA 1
ATOM 2324 C C . ARG A 1 309 ? -8.897 12.677 -6.926 1.00 69.12 309 ARG A C 1
ATOM 2326 O O . ARG A 1 309 ? -8.531 13.366 -5.987 1.00 69.12 309 ARG A O 1
ATOM 2333 N N . ALA A 1 310 ? -8.741 11.356 -6.981 1.00 56.69 310 ALA A N 1
ATOM 2334 C CA . ALA A 1 310 ? -8.064 10.566 -5.955 1.00 56.69 310 ALA A CA 1
ATOM 2335 C C . ALA A 1 310 ? -6.577 10.948 -5.835 1.00 56.69 310 ALA A C 1
ATOM 2337 O O . ALA A 1 310 ? -6.076 11.092 -4.723 1.00 56.69 310 ALA A O 1
ATOM 2338 N N . GLU A 1 311 ? -5.916 11.230 -6.961 1.00 46.66 311 GLU A N 1
ATOM 2339 C CA . GLU A 1 311 ? -4.575 11.831 -7.027 1.00 46.66 311 GLU A CA 1
ATOM 2340 C C . GLU A 1 311 ? -4.570 13.276 -6.476 1.00 46.66 311 GLU A C 1
ATOM 2342 O O . GLU A 1 311 ? -3.638 13.696 -5.794 1.00 46.66 311 GLU A O 1
ATOM 2347 N N . LYS A 1 312 ? -5.658 14.033 -6.685 1.00 37.75 312 LYS A N 1
ATOM 2348 C CA . LYS A 1 312 ? -5.854 15.410 -6.189 1.00 37.75 312 LYS A CA 1
ATOM 2349 C C . LYS A 1 312 ? -6.398 15.529 -4.759 1.00 37.75 312 LYS A C 1
ATOM 2351 O O . LYS A 1 312 ? -6.570 16.659 -4.312 1.00 37.75 312 LYS A O 1
ATOM 2356 N N . ILE A 1 313 ? -6.628 14.460 -3.982 1.00 34.12 313 ILE A N 1
ATOM 2357 C CA . ILE A 1 313 ? -7.060 14.593 -2.562 1.00 34.12 313 ILE A CA 1
ATOM 2358 C C . ILE A 1 313 ? -5.982 15.291 -1.688 1.00 34.12 313 ILE A C 1
ATOM 2360 O O . ILE A 1 313 ? -6.263 15.722 -0.569 1.00 34.12 313 ILE A O 1
ATOM 2364 N N . ILE A 1 314 ? -4.787 15.545 -2.238 1.00 29.42 314 ILE A N 1
ATOM 2365 C CA . ILE A 1 314 ? -3.729 16.392 -1.652 1.00 29.42 314 ILE A CA 1
ATOM 2366 C C . ILE A 1 314 ? -3.825 17.880 -2.102 1.00 29.42 314 ILE A C 1
ATOM 2368 O O . ILE A 1 314 ? -2.953 18.692 -1.788 1.00 29.42 314 ILE A O 1
ATOM 2372 N N . TYR A 1 315 ? -4.878 18.288 -2.823 1.00 27.19 315 TYR A N 1
ATOM 2373 C CA . TYR A 1 315 ? -4.998 19.623 -3.425 1.00 27.19 315 TYR A CA 1
ATOM 2374 C C . TYR A 1 315 ? -6.360 20.303 -3.144 1.00 27.19 315 TYR A C 1
ATOM 2376 O O . TYR A 1 315 ? -7.326 20.136 -3.883 1.00 27.19 315 TYR A O 1
ATOM 2384 N N . PHE A 1 316 ? -6.341 21.184 -2.128 1.00 26.02 316 PHE A N 1
ATOM 2385 C CA . PHE A 1 316 ? -7.194 22.378 -1.894 1.00 26.02 316 PHE A CA 1
ATOM 2386 C C . PHE A 1 316 ? -8.615 22.260 -1.286 1.00 26.02 316 PHE A C 1
ATOM 2388 O O . PHE A 1 316 ? -9.317 21.266 -1.450 1.00 26.02 316 PHE A O 1
ATOM 2395 N N . PRO A 1 317 ? -9.101 23.375 -0.685 1.00 36.22 317 PRO A N 1
ATOM 2396 C CA . PRO A 1 317 ? -10.450 23.901 -0.949 1.00 36.22 317 PRO A CA 1
ATOM 2397 C C . PRO A 1 317 ? -10.362 25.355 -1.490 1.00 36.22 317 PRO A C 1
ATOM 2399 O O . PRO A 1 317 ? -9.808 26.225 -0.826 1.00 36.22 317 PRO A O 1
ATOM 2402 N N . GLY A 1 318 ? -10.736 25.664 -2.742 1.00 24.09 318 GLY A N 1
ATOM 2403 C CA . GLY A 1 318 ? -12.088 26.013 -3.248 1.00 24.09 318 GLY A CA 1
ATOM 2404 C C . GLY A 1 318 ? -12.046 27.391 -3.979 1.00 24.09 318 GLY A C 1
ATOM 2405 O O . GLY A 1 318 ? -10.996 28.029 -3.904 1.00 24.09 318 GLY A O 1
ATOM 2406 N N . PRO A 1 319 ? -13.109 27.923 -4.645 1.00 28.50 319 PRO A N 1
ATOM 2407 C CA . PRO A 1 319 ? -14.459 27.400 -4.876 1.00 28.50 319 PRO A CA 1
ATOM 2408 C C . PRO A 1 319 ? -14.838 27.219 -6.371 1.00 28.50 319 PRO A C 1
ATOM 2410 O O . PRO A 1 319 ? -14.142 27.638 -7.292 1.00 28.50 319 PRO A O 1
ATOM 2413 N N . ALA A 1 320 ? -16.002 26.603 -6.588 1.00 35.44 320 ALA A N 1
ATOM 2414 C CA . ALA A 1 320 ? -16.631 26.354 -7.882 1.00 35.44 320 ALA A CA 1
ATOM 2415 C C . ALA A 1 320 ? -16.948 27.627 -8.694 1.00 35.44 320 ALA A C 1
ATOM 2417 O O . ALA A 1 320 ? -17.483 28.599 -8.160 1.00 35.44 320 ALA A O 1
ATOM 2418 N N . ALA A 1 321 ? -16.753 27.550 -10.014 1.00 24.38 321 ALA A N 1
ATOM 2419 C CA . ALA A 1 321 ? -17.450 28.385 -10.988 1.00 24.38 321 ALA A CA 1
ATOM 2420 C C . ALA A 1 321 ? -17.750 27.580 -12.264 1.00 24.38 321 ALA A C 1
ATOM 2422 O O . ALA A 1 321 ? -16.868 27.050 -12.932 1.00 24.38 321 ALA A O 1
ATOM 2423 N N . SER A 1 322 ? -19.040 27.495 -12.569 1.00 32.41 322 SER A N 1
ATOM 2424 C CA . SER A 1 322 ? -19.650 26.928 -13.768 1.00 32.41 322 SER A CA 1
ATOM 2425 C C . SER A 1 322 ? -19.311 27.719 -15.040 1.00 32.41 322 SER A C 1
ATOM 2427 O O . SER A 1 322 ? -19.488 28.937 -15.061 1.00 32.41 322 SER A O 1
ATOM 2429 N N . GLY A 1 323 ? -18.960 27.029 -16.131 1.00 23.67 323 GLY A N 1
ATOM 2430 C CA . GLY A 1 323 ? -18.875 27.602 -17.482 1.00 23.67 323 GLY A CA 1
ATOM 2431 C C . GLY A 1 323 ? -18.747 26.517 -18.567 1.00 23.67 323 GLY A C 1
ATOM 2432 O O . GLY A 1 323 ? -18.123 25.491 -18.311 1.00 23.67 323 GLY A O 1
ATOM 2433 N N . PRO A 1 324 ? -19.366 26.672 -19.756 1.00 27.59 324 PRO A N 1
ATOM 2434 C CA . PRO A 1 324 ? -19.629 25.556 -20.659 1.00 27.59 324 PRO A CA 1
ATOM 2435 C C . PRO A 1 324 ? -18.436 25.290 -21.583 1.00 27.59 324 PRO A C 1
ATOM 2437 O O . PRO A 1 324 ? -18.141 26.094 -22.470 1.00 27.59 324 PRO A O 1
ATOM 2440 N N . HIS A 1 325 ? -17.783 24.136 -21.445 1.00 25.81 325 HIS A N 1
ATOM 2441 C CA . HIS A 1 325 ? -16.779 23.717 -22.419 1.00 25.81 325 HIS A CA 1
ATOM 2442 C C . HIS A 1 325 ? -17.432 23.000 -23.604 1.00 25.81 325 HIS A C 1
ATOM 2444 O O . HIS A 1 325 ? -18.122 21.990 -23.488 1.00 25.81 325 HIS A O 1
ATOM 2450 N N . ARG A 1 326 ? -17.245 23.623 -24.770 1.00 25.81 326 ARG A N 1
ATOM 2451 C CA . ARG A 1 326 ? -17.712 23.189 -26.083 1.00 25.81 326 ARG A CA 1
ATOM 2452 C C . ARG A 1 326 ? -17.037 21.881 -26.499 1.00 25.81 326 ARG A C 1
ATOM 2454 O O . ARG A 1 326 ? -15.819 21.768 -26.475 1.00 25.81 326 ARG A O 1
ATOM 2461 N N . ASN A 1 327 ? -17.867 20.964 -26.989 1.00 25.44 327 ASN A N 1
ATOM 2462 C CA . ASN A 1 327 ? -17.501 19.742 -27.701 1.00 25.44 327 ASN A CA 1
ATOM 2463 C C . ASN A 1 327 ? -16.424 19.971 -28.779 1.00 25.44 327 ASN A C 1
ATOM 2465 O O . ASN A 1 327 ? -16.688 20.642 -29.779 1.00 25.44 327 ASN A O 1
ATOM 2469 N N . LEU A 1 328 ? -15.282 19.294 -28.646 1.00 25.06 328 LEU A N 1
ATOM 2470 C CA . LEU A 1 328 ? -14.392 18.963 -29.758 1.00 25.06 328 LEU A CA 1
ATOM 2471 C C . LEU A 1 328 ? -14.518 17.463 -30.030 1.00 25.06 328 LEU A C 1
ATOM 2473 O O . LEU A 1 328 ? -13.981 16.616 -29.325 1.00 25.06 328 LEU A O 1
ATOM 2477 N N . ARG A 1 329 ? -15.308 17.138 -31.057 1.00 26.03 329 ARG A N 1
ATOM 2478 C CA . ARG A 1 329 ? -15.400 15.792 -31.625 1.00 26.03 329 ARG A CA 1
ATOM 2479 C C . ARG A 1 329 ? -14.091 15.485 -32.350 1.00 26.03 329 ARG A C 1
ATOM 2481 O O . ARG A 1 329 ? -13.858 16.044 -33.418 1.00 26.03 329 ARG A O 1
ATOM 2488 N N . ILE A 1 330 ? -13.300 14.560 -31.820 1.00 28.23 330 ILE A N 1
ATOM 2489 C CA . ILE A 1 330 ? -12.258 13.867 -32.584 1.00 28.23 33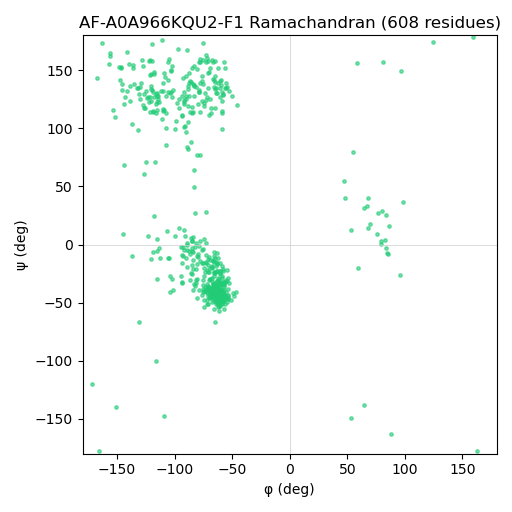0 ILE A CA 1
ATOM 2490 C C . ILE A 1 330 ? -12.865 12.544 -33.065 1.00 28.23 330 ILE A C 1
ATOM 2492 O O . ILE A 1 330 ? -13.491 11.805 -32.304 1.00 28.23 330 ILE A O 1
ATOM 2496 N N . GLY A 1 331 ? -12.808 12.319 -34.377 1.00 25.42 331 GLY A N 1
ATOM 2497 C CA . GLY A 1 331 ? -13.518 11.243 -35.062 1.00 25.42 331 GLY A CA 1
ATOM 2498 C C . GLY A 1 331 ? -13.065 9.852 -34.622 1.00 25.42 331 GLY A C 1
ATOM 2499 O O . GLY A 1 331 ? -11.880 9.537 -34.652 1.00 25.42 331 GLY A O 1
ATOM 2500 N N . ARG A 1 332 ? -14.033 8.991 -34.284 1.00 26.14 332 ARG A N 1
ATOM 2501 C CA . ARG A 1 332 ? -13.830 7.542 -34.164 1.00 26.14 332 ARG A CA 1
ATOM 2502 C C . ARG A 1 332 ? -13.333 6.989 -35.501 1.00 26.14 332 ARG A C 1
ATOM 2504 O O . ARG A 1 332 ? -14.097 6.946 -36.469 1.00 26.14 332 ARG A O 1
ATOM 2511 N N . VAL A 1 333 ? -12.093 6.513 -35.537 1.00 28.05 333 VAL A N 1
ATOM 2512 C CA . VAL A 1 333 ? -11.639 5.592 -36.581 1.00 28.05 333 VAL A CA 1
ATOM 2513 C C . VAL A 1 333 ? -12.362 4.261 -36.354 1.00 28.05 333 VAL A C 1
ATOM 2515 O O . VAL A 1 333 ? -12.392 3.729 -35.245 1.00 28.05 333 VAL A O 1
ATOM 2518 N N . ARG A 1 334 ? -13.047 3.778 -37.395 1.00 30.25 334 ARG A N 1
ATOM 2519 C CA . ARG A 1 334 ? -13.809 2.523 -37.382 1.00 30.25 334 ARG A CA 1
ATOM 2520 C C . ARG A 1 334 ? -12.876 1.341 -37.121 1.00 30.25 334 ARG A C 1
ATOM 2522 O O . ARG A 1 334 ? -11.792 1.281 -37.689 1.00 30.25 334 ARG A O 1
ATOM 2529 N N . GLY A 1 335 ? -13.347 0.410 -36.292 1.00 30.22 335 GLY A N 1
ATOM 2530 C CA . GLY A 1 335 ? -12.630 -0.801 -35.917 1.00 30.22 335 GLY A CA 1
ATOM 2531 C C . GLY A 1 335 ? -12.209 -1.648 -37.116 1.00 30.22 335 GLY A C 1
ATOM 2532 O O . GLY A 1 335 ? -13.003 -1.913 -38.020 1.00 30.22 335 GLY A O 1
ATOM 2533 N N . SER A 1 336 ? -10.957 -2.088 -37.066 1.00 27.16 336 SER A N 1
ATOM 2534 C CA . SER A 1 336 ? -10.431 -3.180 -37.879 1.00 27.16 336 SER A CA 1
ATOM 2535 C C . SER A 1 336 ? -10.615 -4.503 -37.119 1.00 27.16 336 SER A C 1
ATOM 2537 O O . SER A 1 336 ? -10.539 -4.509 -35.889 1.00 27.16 336 SER A O 1
ATOM 2539 N N . PRO A 1 337 ? -10.887 -5.621 -37.810 1.00 33.03 337 PRO A N 1
ATOM 2540 C CA . PRO A 1 337 ? -11.150 -6.909 -37.174 1.00 33.03 337 PRO A CA 1
ATOM 2541 C C . PRO A 1 337 ? -9.927 -7.435 -36.403 1.00 33.03 337 PRO A C 1
ATOM 2543 O O . PRO A 1 337 ? -8.808 -7.415 -36.914 1.00 33.03 337 PRO A O 1
ATOM 2546 N N . ASN A 1 338 ? -10.172 -7.927 -35.182 1.00 34.12 338 ASN A N 1
ATOM 2547 C CA . ASN A 1 338 ? -9.209 -8.616 -34.320 1.00 34.12 338 ASN A CA 1
ATOM 2548 C C . ASN A 1 338 ? -8.655 -9.867 -35.025 1.00 34.12 338 ASN A C 1
ATOM 2550 O O . ASN A 1 338 ? -9.283 -10.924 -35.015 1.00 34.12 338 ASN A O 1
ATOM 2554 N N . TYR A 1 339 ? -7.463 -9.750 -35.604 1.00 28.23 339 TYR A N 1
ATOM 2555 C CA . TYR A 1 339 ? -6.551 -10.880 -35.748 1.00 28.23 339 TYR A CA 1
ATOM 2556 C C . TYR A 1 339 ? -5.681 -10.944 -34.484 1.00 28.23 339 TYR A C 1
ATOM 2558 O O . TYR A 1 339 ? -5.211 -9.889 -34.047 1.00 28.23 339 TYR A O 1
ATOM 2566 N N . PRO A 1 340 ? -5.443 -12.128 -33.888 1.00 38.06 340 PRO A N 1
ATOM 2567 C CA . PRO A 1 340 ? -4.430 -12.259 -32.850 1.00 38.06 340 PRO A CA 1
ATOM 2568 C C . PRO A 1 340 ? -3.090 -11.831 -33.454 1.00 38.06 340 PRO A C 1
ATOM 2570 O O . PRO A 1 340 ? -2.621 -12.432 -34.424 1.00 38.06 340 PRO A O 1
ATOM 2573 N N . ARG A 1 341 ? -2.525 -10.730 -32.943 1.00 45.50 341 ARG A N 1
ATOM 2574 C CA . ARG A 1 341 ? -1.190 -10.275 -33.343 1.00 45.50 341 ARG A CA 1
ATOM 2575 C C . ARG A 1 341 ? -0.169 -11.332 -32.886 1.00 45.50 341 ARG A C 1
ATOM 2577 O O . ARG A 1 341 ? -0.396 -11.955 -31.848 1.00 45.50 341 ARG A O 1
ATOM 2584 N N . PRO A 1 342 ? 0.910 -11.579 -33.648 1.00 44.81 342 PRO A N 1
ATOM 2585 C CA . PRO A 1 342 ? 1.942 -12.533 -33.254 1.00 44.81 342 PRO A CA 1
ATOM 2586 C C . PRO A 1 342 ? 2.514 -12.187 -31.875 1.00 44.81 342 PRO A C 1
ATOM 2588 O O . PRO A 1 342 ? 2.745 -11.019 -31.579 1.00 44.81 342 PRO A O 1
ATOM 2591 N N . VAL A 1 343 ? 2.738 -13.208 -31.051 1.00 62.03 343 VAL A N 1
ATOM 2592 C CA . VAL A 1 343 ? 3.377 -13.088 -29.736 1.00 62.03 343 VAL A CA 1
ATOM 2593 C C . VAL A 1 343 ? 4.845 -12.710 -29.940 1.00 62.03 343 VAL A C 1
ATOM 2595 O O . VAL A 1 343 ? 5.585 -13.498 -30.528 1.00 62.03 343 VAL A O 1
ATOM 2598 N N . ASP A 1 344 ? 5.282 -11.541 -29.463 1.00 77.19 344 ASP A N 1
ATOM 2599 C CA . ASP A 1 344 ? 6.709 -11.192 -29.442 1.00 77.19 344 ASP A CA 1
ATOM 2600 C C . ASP A 1 344 ? 7.339 -11.651 -28.117 1.00 77.19 344 ASP A C 1
ATOM 2602 O O . ASP A 1 344 ? 7.210 -11.006 -27.072 1.00 77.19 344 ASP A O 1
ATOM 2606 N N . SER A 1 345 ? 7.968 -12.827 -28.156 1.00 85.12 345 SER A N 1
ATOM 2607 C CA . SER A 1 345 ? 8.614 -13.468 -27.005 1.00 85.12 345 SER A CA 1
ATOM 2608 C C . SER A 1 345 ? 10.043 -12.989 -26.751 1.00 85.12 345 SER A C 1
ATOM 2610 O O . SER A 1 345 ? 10.713 -13.551 -25.891 1.00 85.12 345 SER A O 1
ATOM 2612 N N . ARG A 1 346 ? 10.543 -12.024 -27.526 1.00 92.75 346 ARG A N 1
ATOM 2613 C CA . ARG A 1 346 ? 11.882 -11.468 -27.330 1.00 92.75 346 ARG A CA 1
ATOM 2614 C C . ARG A 1 346 ? 11.937 -10.634 -26.044 1.00 92.75 346 ARG A C 1
ATOM 2616 O O . ARG A 1 346 ? 10.927 -10.020 -25.685 1.00 92.75 346 ARG A O 1
ATOM 2623 N N . PRO A 1 347 ? 13.084 -10.581 -25.351 1.00 94.94 347 PRO A N 1
ATOM 2624 C CA . PRO A 1 347 ? 13.195 -9.851 -24.096 1.00 94.94 347 PRO A CA 1
ATOM 2625 C C . PRO A 1 347 ? 13.191 -8.332 -24.294 1.00 94.94 347 PRO A C 1
ATOM 2627 O O . PRO A 1 347 ? 13.551 -7.811 -25.353 1.00 94.94 347 PRO A O 1
ATOM 2630 N N . ILE A 1 348 ? 12.825 -7.609 -23.241 1.00 97.38 348 ILE A N 1
ATOM 2631 C CA . ILE A 1 348 ? 13.126 -6.186 -23.089 1.00 97.38 348 ILE A CA 1
ATOM 2632 C C . ILE A 1 348 ? 14.622 -6.072 -22.779 1.00 97.38 348 ILE A C 1
ATOM 2634 O O . ILE A 1 348 ? 15.113 -6.682 -21.833 1.00 97.38 348 ILE A O 1
ATOM 2638 N N . GLY A 1 349 ? 15.358 -5.307 -23.579 1.00 97.69 349 GLY A N 1
ATOM 2639 C CA . GLY A 1 349 ? 16.743 -4.953 -23.296 1.00 97.69 349 GLY A CA 1
ATOM 2640 C C . GLY A 1 349 ? 16.800 -3.716 -22.417 1.00 97.69 349 GLY A C 1
ATOM 2641 O O . GLY A 1 349 ? 16.033 -2.776 -22.610 1.00 97.69 349 GLY A O 1
ATOM 2642 N N . MET A 1 350 ? 17.713 -3.682 -21.461 1.00 97.31 350 MET A N 1
ATOM 2643 C CA . MET A 1 350 ? 17.844 -2.568 -20.537 1.00 97.31 350 MET A CA 1
ATOM 2644 C C . MET A 1 350 ? 19.300 -2.371 -20.141 1.00 97.31 350 MET A C 1
ATOM 2646 O O . MET A 1 350 ? 20.019 -3.345 -19.936 1.00 97.31 350 MET A O 1
ATOM 2650 N N . PHE A 1 351 ? 19.747 -1.123 -20.015 1.00 96.56 351 PHE A N 1
ATOM 2651 C CA . PHE A 1 351 ? 21.097 -0.859 -19.523 1.00 96.56 351 PHE A CA 1
ATOM 2652 C C . PHE A 1 351 ? 21.226 0.418 -18.702 1.00 96.56 351 PHE A C 1
ATOM 2654 O O . PHE A 1 351 ? 20.508 1.394 -18.917 1.00 96.56 351 PHE A O 1
ATOM 2661 N N . ASP A 1 352 ? 22.202 0.417 -17.799 1.00 94.00 352 ASP A N 1
ATOM 2662 C CA . ASP A 1 352 ? 22.643 1.577 -17.025 1.00 94.00 352 ASP A CA 1
ATOM 2663 C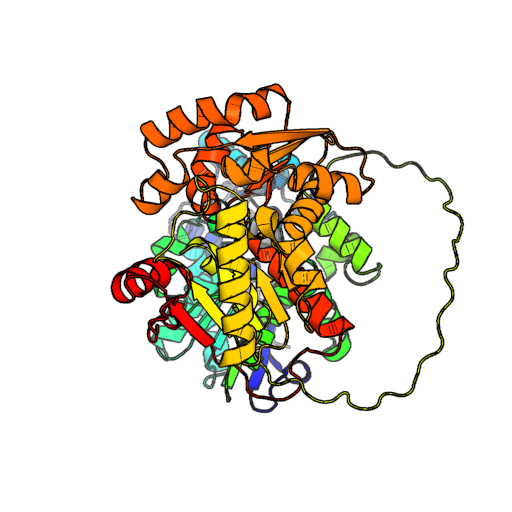 C . ASP A 1 352 ? 24.171 1.561 -16.867 1.00 94.00 352 ASP A C 1
ATOM 2665 O O . ASP A 1 352 ? 24.844 0.561 -17.102 1.00 94.00 352 ASP A O 1
ATOM 2669 N N . SER A 1 353 ? 24.724 2.693 -16.446 1.00 88.06 353 SER A N 1
ATOM 2670 C CA . SER A 1 353 ? 26.129 2.851 -16.083 1.00 88.06 353 SER A CA 1
ATOM 2671 C C . SER A 1 353 ? 26.566 2.023 -14.868 1.00 88.06 353 SER A C 1
ATOM 2673 O O . SER A 1 353 ? 27.764 1.841 -14.680 1.00 88.06 353 SER A O 1
ATOM 2675 N N . GLY A 1 354 ? 25.642 1.545 -14.028 1.00 81.31 354 GLY A N 1
ATOM 2676 C CA . GLY A 1 354 ? 25.973 0.782 -12.829 1.00 81.31 354 GLY A CA 1
ATOM 2677 C C . GLY A 1 354 ? 24.744 0.173 -12.154 1.00 81.31 354 GLY A C 1
ATOM 2678 O O . GLY A 1 354 ? 24.056 -0.664 -12.743 1.00 81.31 354 GLY A O 1
ATOM 2679 N N . PHE A 1 355 ? 24.518 0.556 -10.896 1.00 81.06 355 PHE A N 1
ATOM 2680 C CA . PHE A 1 355 ? 23.503 -0.033 -10.016 1.00 81.06 355 PHE A CA 1
ATOM 2681 C C . PHE A 1 355 ? 22.167 0.686 -10.027 1.00 81.06 355 PHE A C 1
ATOM 2683 O O . PHE A 1 355 ? 21.135 0.046 -9.848 1.00 81.06 355 PHE A O 1
ATOM 2690 N N . GLY A 1 356 ? 22.173 2.006 -10.220 1.00 78.31 356 GLY A N 1
ATOM 2691 C CA . GLY A 1 356 ? 20.961 2.811 -10.121 1.00 78.31 356 GLY A CA 1
ATOM 2692 C C . GLY A 1 356 ? 19.856 2.335 -11.067 1.00 78.31 356 GLY A C 1
ATOM 2693 O O . GLY A 1 356 ? 18.692 2.343 -10.691 1.00 78.31 356 GLY A O 1
ATOM 2694 N N . GLY A 1 357 ? 20.197 1.848 -12.262 1.00 87.44 357 GLY A N 1
ATOM 2695 C CA . GLY A 1 357 ? 19.220 1.287 -13.198 1.00 87.44 357 GLY A CA 1
ATOM 2696 C C . GLY A 1 357 ? 18.413 0.103 -12.652 1.00 87.44 357 GLY A C 1
ATOM 2697 O O . GLY A 1 357 ? 17.337 -0.176 -13.174 1.00 87.44 357 GLY A O 1
ATOM 2698 N N . LEU A 1 358 ? 18.862 -0.572 -11.588 1.00 89.00 358 LEU A N 1
ATOM 2699 C CA . LEU A 1 358 ? 18.132 -1.688 -10.983 1.00 89.00 358 LEU A CA 1
ATOM 2700 C C . LEU A 1 358 ? 16.791 -1.260 -10.368 1.00 89.00 358 LEU A C 1
ATOM 2702 O O . LEU A 1 358 ? 15.884 -2.085 -10.291 1.00 89.00 358 LEU A O 1
ATOM 2706 N N . THR A 1 359 ? 16.613 0.015 -10.001 1.00 85.69 359 THR A N 1
ATOM 2707 C CA . THR A 1 359 ? 15.312 0.528 -9.530 1.00 85.69 359 THR A CA 1
ATOM 2708 C C . THR A 1 359 ? 14.273 0.536 -10.653 1.00 85.69 359 THR A C 1
ATOM 2710 O O . THR A 1 359 ? 13.145 0.083 -10.469 1.00 85.69 359 THR A O 1
ATOM 2713 N N . VAL A 1 360 ? 14.675 0.948 -11.859 1.00 90.12 360 VAL A N 1
ATOM 2714 C CA . VAL A 1 360 ? 13.835 0.892 -13.065 1.00 90.12 360 VAL A CA 1
ATOM 2715 C C . VAL A 1 360 ? 13.550 -0.571 -13.442 1.00 90.12 360 VAL A C 1
ATOM 2717 O O . VAL A 1 360 ? 12.445 -0.896 -13.871 1.00 90.12 360 VAL A O 1
ATOM 2720 N N . ALA A 1 361 ? 14.521 -1.472 -13.246 1.00 91.50 361 ALA A N 1
ATOM 2721 C CA . ALA A 1 361 ? 14.365 -2.893 -13.553 1.00 91.50 361 ALA A CA 1
ATOM 2722 C C . ALA A 1 361 ? 13.336 -3.523 -12.612 1.00 91.50 361 ALA A C 1
ATOM 2724 O O . ALA A 1 361 ? 12.446 -4.237 -13.067 1.00 91.50 361 ALA A O 1
ATOM 2725 N N . ARG A 1 362 ? 13.396 -3.176 -11.319 1.00 87.38 362 ARG A N 1
ATOM 2726 C CA . ARG A 1 362 ? 12.412 -3.597 -10.321 1.00 87.38 362 ARG A CA 1
ATOM 2727 C C . ARG A 1 362 ? 11.008 -3.141 -10.700 1.00 87.38 362 ARG A C 1
ATOM 2729 O O . ARG A 1 362 ? 10.100 -3.966 -10.739 1.00 87.38 362 ARG A O 1
ATOM 2736 N N . ALA A 1 363 ? 10.850 -1.858 -11.029 1.00 84.19 363 ALA A N 1
ATOM 2737 C CA . ALA A 1 363 ? 9.564 -1.295 -11.432 1.00 84.19 363 ALA A CA 1
ATOM 2738 C C . ALA A 1 363 ? 8.991 -2.001 -12.674 1.00 84.19 363 ALA A C 1
ATOM 2740 O O . ALA A 1 363 ? 7.799 -2.310 -12.721 1.00 84.19 363 ALA A O 1
ATOM 2741 N N . LEU A 1 364 ? 9.839 -2.319 -13.661 1.00 90.19 364 LEU A N 1
ATOM 2742 C CA . LEU A 1 364 ? 9.441 -3.084 -14.844 1.00 90.19 364 LEU A CA 1
ATOM 2743 C C . LEU A 1 364 ? 9.014 -4.511 -14.502 1.00 90.19 364 LEU A C 1
ATOM 2745 O O . LEU A 1 364 ? 7.965 -4.939 -14.970 1.00 90.19 364 LEU A O 1
ATOM 2749 N N . ILE A 1 365 ? 9.782 -5.231 -13.685 1.00 87.81 365 ILE A N 1
ATOM 2750 C CA . ILE A 1 365 ? 9.470 -6.611 -13.287 1.00 87.81 365 ILE A CA 1
ATOM 2751 C C . ILE A 1 365 ? 8.167 -6.666 -12.480 1.00 87.81 365 ILE A C 1
ATOM 2753 O O . ILE A 1 365 ? 7.322 -7.527 -12.720 1.00 87.81 365 ILE A O 1
ATOM 2757 N N . ASP A 1 366 ? 7.961 -5.719 -11.565 1.00 79.88 366 ASP A N 1
ATOM 2758 C CA . ASP A 1 366 ? 6.744 -5.647 -10.756 1.00 79.88 366 ASP A CA 1
ATOM 2759 C C . ASP A 1 366 ? 5.500 -5.308 -11.591 1.00 79.88 366 ASP A C 1
ATOM 2761 O O . ASP A 1 366 ? 4.412 -5.834 -11.330 1.00 79.88 366 ASP A O 1
ATOM 2765 N N . LEU A 1 367 ? 5.645 -4.435 -12.595 1.00 80.06 367 LEU A N 1
ATOM 2766 C CA . LEU A 1 367 ? 4.544 -3.997 -13.453 1.00 80.06 367 LEU A CA 1
ATOM 2767 C C . LEU A 1 367 ? 4.247 -4.973 -14.602 1.00 80.06 367 LEU A C 1
ATOM 2769 O O . LEU A 1 367 ? 3.092 -5.113 -15.011 1.00 80.06 367 LEU A O 1
ATOM 2773 N N . LEU A 1 368 ? 5.282 -5.623 -15.136 1.00 86.88 368 LEU A N 1
ATOM 2774 C CA . LEU A 1 368 ? 5.252 -6.504 -16.303 1.00 86.88 368 LEU A CA 1
ATOM 2775 C C . LEU A 1 368 ? 5.867 -7.875 -15.963 1.00 86.88 368 LEU A C 1
ATOM 2777 O O . LEU A 1 368 ? 6.827 -8.298 -16.606 1.00 86.88 368 LEU A O 1
ATOM 2781 N N . PRO A 1 369 ? 5.306 -8.618 -14.990 1.00 82.31 369 PRO A N 1
ATOM 2782 C CA . PRO A 1 369 ? 5.939 -9.826 -14.457 1.00 82.31 369 PRO A CA 1
ATOM 2783 C C . PRO A 1 369 ? 6.109 -10.948 -15.485 1.00 82.31 369 PRO A C 1
ATOM 2785 O O . PRO A 1 369 ? 6.965 -11.806 -15.306 1.00 82.31 369 PRO A O 1
ATOM 2788 N N . GLY A 1 370 ? 5.314 -10.955 -16.560 1.00 86.31 370 GLY A N 1
ATOM 2789 C CA . GLY A 1 370 ? 5.415 -11.941 -17.639 1.00 86.31 370 GLY A CA 1
ATOM 2790 C C . GLY A 1 370 ? 6.460 -11.615 -18.713 1.00 86.31 370 GLY A C 1
ATOM 2791 O O . GLY A 1 370 ? 6.675 -12.436 -19.605 1.00 86.31 370 GLY A O 1
ATOM 2792 N N . GLU A 1 371 ? 7.085 -10.437 -18.678 1.00 91.19 371 GLU A N 1
ATOM 2793 C CA . GLU A 1 371 ? 8.080 -10.033 -19.674 1.00 91.19 371 GLU A CA 1
ATOM 2794 C C . GLU A 1 371 ? 9.472 -10.580 -19.347 1.00 91.19 371 GLU A C 1
ATOM 2796 O O . GLU A 1 371 ? 9.920 -10.554 -18.199 1.00 91.19 371 GLU A O 1
ATOM 2801 N N . ASP A 1 372 ? 10.162 -11.074 -20.377 1.00 93.12 372 ASP A N 1
ATOM 2802 C CA . ASP A 1 372 ? 11.573 -11.441 -20.262 1.00 93.12 372 ASP A CA 1
ATOM 2803 C C . ASP A 1 372 ? 12.416 -10.153 -20.281 1.00 93.12 372 ASP A C 1
ATOM 2805 O O . ASP A 1 372 ? 12.123 -9.223 -21.037 1.00 93.12 372 ASP A O 1
ATOM 2809 N N . LEU A 1 373 ? 13.469 -10.091 -19.466 1.00 94.56 373 LEU A N 1
ATOM 2810 C CA . LEU A 1 373 ? 14.314 -8.902 -19.301 1.00 94.56 373 LEU A CA 1
ATOM 2811 C C . LEU A 1 373 ? 15.787 -9.285 -19.440 1.00 94.56 373 LEU A C 1
ATOM 2813 O O . LEU A 1 373 ? 16.238 -10.260 -18.844 1.00 94.56 373 LEU A O 1
ATOM 2817 N N . VAL A 1 374 ? 16.554 -8.494 -20.185 1.00 96.56 374 VAL A N 1
ATOM 2818 C CA . VAL A 1 374 ? 18.019 -8.542 -20.177 1.00 96.56 374 VAL A CA 1
ATOM 2819 C C . VAL A 1 374 ? 18.535 -7.194 -19.704 1.00 96.56 374 VAL A C 1
ATOM 2821 O O . VAL A 1 374 ? 18.360 -6.187 -20.387 1.00 96.56 374 VAL A O 1
ATOM 2824 N N . TYR A 1 375 ? 19.171 -7.181 -18.538 1.00 96.38 375 TYR A N 1
ATOM 2825 C CA . TYR A 1 375 ? 19.772 -5.999 -17.937 1.00 96.38 375 TYR A CA 1
ATOM 2826 C C . TYR A 1 375 ? 21.293 -6.035 -18.085 1.00 96.38 375 TYR A C 1
ATOM 2828 O O . TYR A 1 375 ? 21.927 -7.012 -17.691 1.00 96.38 375 TYR A O 1
ATOM 2836 N N . VAL A 1 376 ? 21.891 -4.947 -18.569 1.00 96.62 376 VAL A N 1
ATOM 2837 C CA . VAL A 1 376 ? 23.346 -4.752 -18.623 1.00 96.62 376 VAL A CA 1
ATOM 2838 C C . VAL A 1 376 ? 23.747 -3.581 -17.724 1.00 96.62 376 VAL A C 1
ATOM 2840 O O . VAL A 1 376 ? 23.438 -2.424 -18.009 1.00 96.62 376 VAL A O 1
ATOM 2843 N N . GLY A 1 377 ? 24.469 -3.876 -16.644 1.00 94.62 377 GLY A N 1
ATOM 2844 C CA . GLY A 1 377 ? 25.101 -2.884 -15.777 1.00 94.62 377 GLY A CA 1
ATOM 2845 C C . GLY A 1 377 ? 26.543 -2.624 -16.201 1.00 94.62 377 GLY A C 1
ATOM 2846 O O . GLY A 1 377 ? 27.416 -3.475 -16.034 1.00 94.62 377 GLY A O 1
ATOM 2847 N N . ASP A 1 378 ? 26.840 -1.434 -16.715 1.00 94.06 378 ASP A N 1
ATOM 2848 C CA . ASP A 1 378 ? 28.168 -1.108 -17.239 1.00 94.06 378 ASP A CA 1
ATOM 2849 C C . ASP A 1 378 ? 29.183 -0.664 -16.165 1.00 94.06 378 ASP A C 1
ATOM 2851 O O . ASP A 1 378 ? 29.890 0.341 -16.294 1.00 94.06 378 ASP A O 1
ATOM 2855 N N . THR A 1 379 ? 29.281 -1.447 -15.091 1.00 89.81 379 THR A N 1
ATOM 2856 C CA . THR A 1 379 ? 30.120 -1.135 -13.925 1.00 89.81 379 THR A CA 1
ATOM 2857 C C . THR A 1 379 ? 31.614 -1.013 -14.241 1.00 89.81 379 THR A C 1
ATOM 2859 O O . THR A 1 379 ? 32.330 -0.321 -13.521 1.00 89.81 379 THR A O 1
ATOM 2862 N N . GLY A 1 380 ? 32.102 -1.618 -15.328 1.00 88.75 380 GLY A N 1
ATOM 2863 C CA . GLY A 1 380 ? 33.495 -1.511 -15.773 1.00 88.75 380 GLY A CA 1
ATOM 2864 C C . GLY A 1 380 ? 33.870 -0.130 -16.326 1.00 88.75 380 GLY A C 1
ATOM 2865 O O . GLY A 1 380 ? 35.042 0.249 -16.293 1.00 88.75 380 GLY A O 1
ATOM 2866 N N . ARG A 1 381 ? 32.891 0.651 -16.806 1.00 91.19 381 ARG A N 1
ATOM 2867 C CA . ARG A 1 381 ? 33.095 2.021 -17.327 1.00 91.19 381 ARG A CA 1
ATOM 2868 C C . ARG A 1 381 ? 32.390 3.086 -16.485 1.00 91.19 381 ARG A C 1
ATOM 2870 O O . ARG A 1 381 ? 32.448 4.277 -16.797 1.00 91.19 381 ARG A O 1
ATOM 2877 N N . TYR A 1 382 ? 31.791 2.678 -15.375 1.00 84.19 382 TYR A N 1
ATOM 2878 C CA . TYR A 1 382 ? 31.266 3.553 -14.337 1.00 84.19 382 TYR A CA 1
ATOM 2879 C C . TYR A 1 382 ? 32.336 4.523 -13.775 1.00 84.19 382 TYR A C 1
ATOM 2881 O O . TYR A 1 382 ? 33.526 4.191 -13.764 1.00 84.19 382 TYR A O 1
ATOM 2889 N N . PRO A 1 383 ? 31.955 5.715 -13.269 1.00 86.19 383 PRO A N 1
ATOM 2890 C CA . PRO A 1 383 ? 30.672 6.398 -13.450 1.00 86.19 383 PRO A CA 1
ATOM 2891 C C . PRO A 1 383 ? 30.596 7.144 -14.786 1.00 86.19 383 PRO A C 1
ATOM 2893 O O . PRO A 1 383 ? 31.599 7.643 -15.296 1.00 86.19 383 PRO A O 1
ATOM 2896 N N . TYR A 1 384 ? 29.385 7.282 -15.335 1.00 89.00 384 TYR A N 1
ATOM 2897 C CA . TYR A 1 384 ? 29.156 8.062 -16.562 1.00 89.00 384 TYR A CA 1
ATOM 2898 C C . TYR A 1 384 ? 29.059 9.569 -16.304 1.00 89.00 384 TYR A C 1
ATOM 2900 O O . TYR A 1 384 ? 29.486 10.363 -17.134 1.00 89.00 384 TYR A O 1
ATOM 2908 N N . GLY A 1 385 ? 28.524 9.973 -15.147 1.00 83.62 385 GLY A N 1
ATOM 2909 C CA . GLY A 1 385 ? 28.247 11.375 -14.807 1.00 83.62 385 GLY A CA 1
ATOM 2910 C C . GLY A 1 385 ? 29.389 12.386 -15.031 1.00 83.62 385 GLY A C 1
ATOM 2911 O O . GLY A 1 385 ? 29.091 13.485 -15.505 1.00 83.62 385 GLY A O 1
ATOM 2912 N N . PRO A 1 386 ? 30.661 12.073 -14.699 1.00 83.88 386 PRO A N 1
ATOM 2913 C CA . PRO A 1 386 ? 31.788 12.985 -14.911 1.00 83.88 386 PRO A CA 1
ATOM 2914 C C . PRO A 1 386 ? 32.468 12.845 -16.285 1.00 83.88 386 PRO A C 1
ATOM 2916 O O . PRO A 1 386 ? 33.392 13.605 -16.576 1.00 83.88 386 PRO A O 1
ATOM 2919 N N . ARG A 1 387 ? 32.065 11.879 -17.121 1.00 89.31 387 ARG A N 1
ATOM 2920 C CA . ARG A 1 387 ? 32.695 11.630 -18.425 1.00 89.31 387 ARG A CA 1
ATOM 2921 C C . ARG A 1 387 ? 32.145 12.568 -19.508 1.00 89.31 387 ARG A C 1
ATOM 2923 O O . ARG A 1 387 ? 30.992 12.997 -19.425 1.00 89.31 387 ARG A O 1
ATOM 2930 N N . PRO A 1 388 ? 32.926 12.872 -20.561 1.00 91.88 388 PRO A N 1
ATOM 2931 C CA . PRO A 1 388 ? 32.417 13.568 -21.738 1.00 91.88 388 PRO A CA 1
ATOM 2932 C C . PRO A 1 388 ? 31.213 12.842 -22.356 1.00 91.88 388 PRO A C 1
ATOM 2934 O O . PRO A 1 388 ? 31.263 11.636 -22.593 1.00 91.88 388 PRO A O 1
ATOM 2937 N N . LEU A 1 389 ? 30.151 13.578 -22.705 1.00 90.56 389 LEU A N 1
ATOM 2938 C CA . LEU A 1 389 ? 28.943 12.986 -23.305 1.00 90.56 389 LEU A CA 1
ATOM 2939 C C . LEU A 1 389 ? 29.229 12.243 -24.621 1.00 90.56 389 LEU A C 1
ATOM 2941 O O . LEU A 1 389 ? 28.525 11.297 -24.951 1.00 90.56 389 LEU A O 1
ATOM 2945 N N . SER A 1 390 ? 30.275 12.628 -25.363 1.00 90.38 390 SER A N 1
ATOM 2946 C CA . SER A 1 390 ? 30.718 11.907 -26.564 1.00 90.38 390 SER A CA 1
ATOM 2947 C C . SER A 1 390 ? 31.238 10.502 -26.273 1.00 90.38 390 SER A C 1
ATOM 2949 O O . SER A 1 390 ? 31.044 9.605 -27.084 1.00 90.38 390 SER A O 1
ATOM 2951 N N . GLU A 1 391 ? 31.886 10.315 -25.126 1.00 94.56 391 GLU A N 1
ATOM 2952 C CA . GLU A 1 391 ? 32.373 9.014 -24.674 1.00 94.56 391 GLU A CA 1
ATOM 2953 C C . GLU A 1 391 ? 31.199 8.151 -24.192 1.00 94.56 391 GLU A C 1
ATOM 2955 O O . GLU A 1 391 ? 31.026 7.030 -24.662 1.00 94.56 391 GLU A O 1
ATOM 2960 N N . VAL A 1 392 ? 30.322 8.722 -23.353 1.00 94.75 392 VAL A N 1
ATOM 2961 C CA . VAL A 1 392 ? 29.095 8.058 -22.872 1.00 94.75 392 VAL A CA 1
ATOM 2962 C C . VAL A 1 392 ? 28.201 7.616 -24.031 1.00 94.75 392 VAL A C 1
ATOM 2964 O O . VAL A 1 392 ? 27.634 6.526 -23.998 1.00 94.75 392 VAL A O 1
ATOM 2967 N N . ARG A 1 393 ? 28.103 8.433 -25.084 1.00 94.06 393 ARG A N 1
ATOM 2968 C CA . ARG A 1 393 ? 27.392 8.080 -26.314 1.00 94.06 393 ARG A CA 1
ATOM 2969 C C . ARG A 1 393 ? 27.976 6.838 -26.979 1.00 94.06 393 ARG A C 1
ATOM 2971 O O . ARG A 1 393 ? 27.217 5.947 -27.344 1.00 94.06 393 ARG A O 1
ATOM 2978 N N . GLY A 1 394 ? 29.302 6.756 -27.098 1.00 95.56 394 GLY A N 1
ATOM 2979 C CA . GLY A 1 394 ? 29.976 5.566 -27.623 1.00 95.56 394 GLY A CA 1
ATOM 2980 C C . GLY A 1 394 ? 29.620 4.309 -26.828 1.00 95.56 394 GLY A C 1
ATOM 2981 O O . GLY A 1 394 ? 29.235 3.302 -27.418 1.00 95.56 394 GLY A O 1
ATOM 2982 N N . PHE A 1 395 ? 29.644 4.398 -25.495 1.00 96.44 395 PHE A N 1
ATOM 2983 C CA . PHE A 1 395 ? 29.270 3.281 -24.623 1.00 96.44 395 PHE A CA 1
ATOM 2984 C C . PHE A 1 395 ? 27.810 2.865 -24.803 1.00 96.44 395 PHE A C 1
ATOM 2986 O O . PHE A 1 395 ? 27.521 1.678 -24.928 1.00 96.44 395 PHE A O 1
ATOM 2993 N N . ALA A 1 396 ? 26.892 3.831 -24.874 1.00 96.06 396 ALA A N 1
ATOM 2994 C CA . ALA A 1 396 ? 25.471 3.566 -25.062 1.00 96.06 396 ALA A CA 1
ATOM 2995 C C . ALA A 1 396 ? 25.185 2.845 -26.393 1.00 96.06 396 ALA A C 1
ATOM 2997 O O . ALA A 1 396 ? 24.385 1.913 -26.418 1.00 96.06 396 ALA A O 1
ATOM 2998 N N . HIS A 1 397 ? 25.867 3.224 -27.482 1.00 95.94 397 HIS A N 1
ATOM 2999 C CA . HIS A 1 397 ? 25.764 2.520 -28.765 1.00 95.94 397 HIS A CA 1
ATOM 3000 C C . HIS A 1 397 ? 26.309 1.094 -28.701 1.00 95.94 397 HIS A C 1
ATOM 3002 O O . HIS A 1 397 ? 25.682 0.187 -29.241 1.00 95.94 397 HIS A O 1
ATOM 3008 N N . GLU A 1 398 ? 27.447 0.888 -28.039 1.00 96.25 398 GLU A N 1
ATOM 3009 C CA . GLU A 1 398 ? 28.037 -0.443 -27.900 1.00 96.25 398 GLU A CA 1
ATOM 3010 C C . GLU A 1 398 ? 27.138 -1.381 -27.082 1.00 96.25 398 GLU A C 1
ATOM 3012 O O . GLU A 1 398 ? 26.878 -2.506 -27.504 1.00 96.25 398 GLU A O 1
ATOM 3017 N N . ILE A 1 399 ? 26.593 -0.904 -25.958 1.00 97.12 399 ILE A N 1
ATOM 3018 C CA . ILE A 1 399 ? 25.690 -1.699 -25.113 1.00 97.12 399 ILE A CA 1
ATOM 3019 C C . ILE A 1 399 ? 24.371 -1.984 -25.836 1.00 97.12 399 ILE A C 1
ATOM 3021 O O . ILE A 1 399 ? 23.885 -3.113 -25.806 1.00 97.12 399 ILE A O 1
ATOM 3025 N N . ALA A 1 400 ? 23.792 -0.984 -26.505 1.00 96.50 400 ALA A N 1
ATOM 3026 C CA . ALA A 1 400 ? 22.564 -1.169 -27.272 1.00 96.50 400 ALA A CA 1
ATOM 3027 C C . ALA A 1 400 ? 22.761 -2.157 -28.436 1.00 96.50 400 ALA A C 1
ATOM 3029 O O . ALA A 1 400 ? 21.899 -3.002 -28.668 1.00 96.50 400 ALA A O 1
ATOM 3030 N N . GLY A 1 401 ? 23.915 -2.099 -29.112 1.00 95.81 401 GLY A N 1
ATOM 3031 C CA . GLY A 1 401 ? 24.315 -3.083 -30.117 1.00 95.81 401 GLY A CA 1
ATOM 3032 C C . GLY A 1 401 ? 24.453 -4.486 -29.527 1.00 95.81 401 GLY A C 1
ATOM 3033 O O . GLY A 1 401 ? 23.894 -5.427 -30.073 1.00 95.81 401 GLY A O 1
ATOM 3034 N N . HIS A 1 402 ? 25.098 -4.634 -28.365 1.00 96.44 402 HIS A N 1
ATOM 3035 C CA . HIS A 1 402 ? 25.195 -5.921 -27.661 1.00 96.44 402 HIS A CA 1
ATOM 3036 C C . HIS A 1 402 ? 23.822 -6.497 -27.297 1.00 96.44 402 HIS A C 1
ATOM 3038 O O . HIS A 1 402 ? 23.558 -7.664 -27.583 1.00 96.44 402 HIS A O 1
ATOM 3044 N N . LEU A 1 403 ? 22.925 -5.686 -26.725 1.00 97.00 403 LEU A N 1
ATOM 3045 C CA . LEU A 1 403 ? 21.555 -6.099 -26.401 1.00 97.00 403 LEU A CA 1
ATOM 3046 C C . LEU A 1 403 ? 20.798 -6.586 -27.645 1.00 97.00 403 LEU A C 1
ATOM 3048 O O . LEU A 1 403 ? 20.102 -7.598 -27.586 1.00 97.00 403 LEU A O 1
ATOM 3052 N N . LEU A 1 404 ? 20.955 -5.900 -28.776 1.00 94.31 404 LEU A N 1
ATOM 3053 C CA . LEU A 1 404 ? 20.314 -6.285 -30.029 1.00 94.31 404 LEU A CA 1
ATOM 3054 C C . LEU A 1 404 ? 20.946 -7.548 -30.638 1.00 94.31 404 LEU A C 1
ATOM 3056 O O . LEU A 1 404 ? 20.240 -8.510 -30.924 1.00 94.31 404 LEU A O 1
ATOM 3060 N N . ASP A 1 405 ? 22.268 -7.576 -30.791 1.00 94.31 405 ASP A N 1
ATOM 3061 C CA . ASP A 1 405 ? 22.983 -8.617 -31.535 1.00 94.31 405 ASP A CA 1
ATOM 3062 C C . ASP A 1 405 ? 23.088 -9.943 -30.767 1.00 94.31 405 ASP A C 1
ATOM 3064 O O . ASP A 1 405 ? 23.078 -11.016 -31.373 1.00 94.31 405 ASP A O 1
ATOM 3068 N N . ARG A 1 406 ? 23.225 -9.897 -29.432 1.00 95.31 406 ARG A N 1
ATOM 3069 C CA . ARG A 1 406 ? 23.393 -11.101 -28.594 1.00 95.31 406 ARG A CA 1
ATOM 3070 C C . ARG A 1 406 ? 22.086 -11.632 -28.030 1.00 95.31 406 ARG A C 1
ATOM 3072 O O . ARG A 1 406 ? 21.983 -12.843 -27.835 1.00 95.31 406 ARG A O 1
ATOM 3079 N N . HIS A 1 407 ? 21.132 -10.752 -27.737 1.00 95.25 407 HIS A N 1
ATOM 3080 C CA . HIS A 1 407 ? 19.906 -11.124 -27.030 1.00 95.25 407 HIS A CA 1
ATOM 3081 C C . HIS A 1 407 ? 18.633 -10.954 -27.860 1.00 95.25 407 HIS A C 1
ATOM 3083 O O . HIS A 1 407 ? 17.579 -11.370 -27.383 1.00 95.25 407 HIS A O 1
ATOM 3089 N N . ASP A 1 408 ? 18.723 -10.394 -29.076 1.00 95.50 408 ASP A N 1
ATOM 3090 C CA . ASP A 1 408 ? 17.584 -10.151 -29.974 1.00 95.50 408 ASP A CA 1
ATOM 3091 C C . ASP A 1 408 ? 16.416 -9.493 -29.229 1.00 95.50 408 ASP A C 1
ATOM 3093 O O . ASP A 1 408 ? 15.314 -10.025 -29.163 1.00 95.50 408 ASP A O 1
ATOM 3097 N N . VAL A 1 409 ? 16.676 -8.360 -28.570 1.00 96.75 409 VAL A N 1
ATOM 3098 C CA . VAL A 1 409 ? 15.667 -7.670 -27.751 1.00 96.75 409 VAL A CA 1
ATOM 3099 C C . VAL A 1 409 ? 14.586 -7.012 -28.619 1.00 96.75 409 VAL A C 1
ATOM 3101 O O . VAL A 1 409 ? 14.853 -6.521 -29.716 1.00 96.75 409 VAL A O 1
ATOM 3104 N N . LYS A 1 410 ? 13.345 -6.944 -28.121 1.00 95.06 410 LYS A N 1
ATOM 3105 C CA . LYS A 1 410 ? 12.232 -6.273 -28.831 1.00 95.06 410 LYS A CA 1
ATOM 3106 C C . LYS A 1 410 ? 12.167 -4.768 -28.621 1.00 95.06 410 LYS A C 1
ATOM 3108 O O . LYS A 1 410 ? 11.542 -4.072 -29.416 1.00 95.06 410 LYS A O 1
ATOM 3113 N N . MET A 1 411 ? 12.776 -4.273 -27.550 1.00 96.81 411 MET A N 1
ATOM 3114 C CA . MET A 1 411 ? 12.908 -2.851 -27.240 1.00 96.81 411 MET A CA 1
ATOM 3115 C C . MET A 1 411 ? 14.109 -2.630 -26.322 1.00 96.81 411 MET A C 1
ATOM 3117 O O . MET A 1 411 ? 14.556 -3.574 -25.671 1.00 96.81 411 MET A O 1
ATOM 3121 N N . ILE A 1 412 ? 14.593 -1.391 -26.236 1.00 98.06 412 ILE A N 1
ATOM 3122 C CA . ILE A 1 412 ? 15.680 -1.002 -25.331 1.00 98.06 412 ILE A CA 1
ATOM 3123 C C . ILE A 1 412 ? 15.215 0.090 -24.365 1.00 98.06 412 ILE A C 1
ATOM 3125 O O . ILE A 1 412 ? 14.632 1.092 -24.777 1.00 98.06 412 ILE A O 1
ATOM 3129 N N . VAL A 1 413 ? 15.532 -0.082 -23.083 1.00 97.88 413 VAL A N 1
ATOM 3130 C CA . VAL A 1 413 ? 15.349 0.909 -22.020 1.00 97.88 413 VAL A CA 1
ATOM 3131 C C . VAL A 1 413 ? 16.713 1.435 -21.573 1.00 97.88 413 VAL A C 1
ATOM 3133 O O . VAL A 1 413 ? 17.542 0.703 -21.031 1.00 97.88 413 VAL A O 1
ATOM 3136 N N . VAL A 1 414 ? 16.947 2.728 -21.784 1.00 97.06 414 VAL A N 1
ATOM 3137 C CA . VAL A 1 414 ? 18.145 3.444 -21.333 1.00 97.06 414 VAL A CA 1
ATOM 3138 C C . VAL A 1 414 ? 17.916 3.917 -19.898 1.00 97.06 414 VAL A C 1
ATOM 3140 O O . VAL A 1 414 ? 17.462 5.033 -1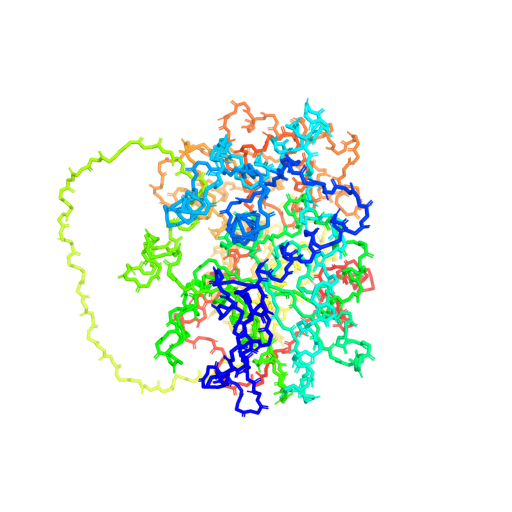9.651 1.00 97.06 414 VAL A O 1
ATOM 3143 N N . ALA A 1 415 ? 18.246 3.068 -18.929 1.00 94.00 415 ALA A N 1
ATOM 3144 C CA . ALA A 1 415 ? 17.981 3.253 -17.501 1.00 94.00 415 ALA A CA 1
ATOM 3145 C C . ALA A 1 415 ? 19.011 4.135 -16.775 1.00 94.00 415 ALA A C 1
ATOM 3147 O O . ALA A 1 415 ? 19.234 4.015 -15.572 1.00 94.00 415 ALA A O 1
ATOM 3148 N N . CYS A 1 416 ? 19.637 5.043 -17.519 1.00 93.31 416 CYS A N 1
ATOM 3149 C CA . CYS A 1 416 ? 20.602 6.009 -17.026 1.00 93.31 416 CYS A CA 1
ATOM 3150 C C . CYS A 1 416 ? 20.211 7.397 -17.520 1.00 93.31 416 CYS A C 1
ATOM 3152 O O . CYS A 1 416 ? 20.123 7.619 -18.730 1.00 93.31 416 CYS A O 1
ATOM 3154 N N . ASN A 1 417 ? 20.059 8.361 -16.613 1.00 92.94 417 ASN A N 1
ATOM 3155 C CA . ASN A 1 417 ? 19.781 9.747 -16.997 1.00 92.94 417 ASN A CA 1
ATOM 3156 C C . ASN A 1 417 ? 20.932 10.350 -17.824 1.00 92.94 417 ASN A C 1
ATOM 3158 O O . ASN A 1 417 ? 20.687 11.020 -18.823 1.00 92.94 417 ASN A O 1
ATOM 3162 N N . THR A 1 418 ? 22.190 10.037 -17.478 1.00 92.12 418 THR A N 1
ATOM 3163 C CA . THR A 1 418 ? 23.355 10.540 -18.233 1.00 92.12 418 THR A CA 1
ATOM 3164 C C . THR A 1 418 ? 23.428 9.910 -19.628 1.00 92.12 418 THR A C 1
ATOM 3166 O O . THR A 1 418 ? 23.665 10.621 -20.601 1.00 92.12 418 THR A O 1
ATOM 3169 N N . ALA A 1 419 ? 23.187 8.598 -19.759 1.00 93.50 419 ALA A N 1
ATOM 3170 C CA . ALA A 1 419 ? 23.190 7.947 -21.073 1.00 93.50 419 ALA A CA 1
ATOM 3171 C C . ALA A 1 419 ? 21.986 8.369 -21.931 1.00 93.50 419 ALA A C 1
ATOM 3173 O O . ALA A 1 419 ? 22.146 8.603 -23.127 1.00 93.50 419 ALA A O 1
ATOM 3174 N N . SER A 1 420 ? 20.810 8.550 -21.315 1.00 94.31 420 SER A N 1
ATOM 3175 C CA . SER A 1 420 ? 19.621 9.087 -21.987 1.00 94.31 420 SER A CA 1
ATOM 3176 C C . SER A 1 420 ? 19.902 10.479 -22.554 1.00 94.31 420 SER A C 1
ATOM 3178 O O . SER A 1 420 ? 19.666 10.719 -23.733 1.00 94.31 420 SER A O 1
ATOM 3180 N N . ALA A 1 421 ? 20.492 11.369 -21.750 1.00 93.12 421 ALA A N 1
ATOM 3181 C CA . ALA A 1 421 ? 20.880 12.707 -22.189 1.00 93.12 421 ALA A CA 1
ATOM 3182 C C . ALA A 1 421 ? 21.939 12.697 -23.306 1.00 93.12 421 ALA A C 1
ATOM 3184 O O . ALA A 1 421 ? 21.937 13.570 -24.171 1.00 93.12 421 ALA A O 1
ATOM 3185 N N . ALA A 1 422 ? 22.860 11.730 -23.289 1.00 91.94 422 ALA A N 1
ATOM 3186 C CA . ALA A 1 422 ? 23.952 11.663 -24.255 1.00 91.94 422 ALA A CA 1
ATOM 3187 C C . ALA A 1 422 ? 23.536 11.094 -25.621 1.00 91.94 422 ALA A C 1
ATOM 3189 O O . ALA A 1 422 ? 24.049 11.566 -26.640 1.00 91.94 422 ALA A O 1
ATOM 3190 N N . ALA A 1 423 ? 22.674 10.068 -25.639 1.00 92.25 423 ALA A N 1
ATOM 3191 C CA . ALA A 1 423 ? 22.540 9.174 -26.792 1.00 92.25 423 ALA A CA 1
ATOM 3192 C C . ALA A 1 423 ? 21.107 8.801 -27.201 1.00 92.25 423 ALA A C 1
ATOM 3194 O O . ALA A 1 423 ? 20.950 8.203 -28.262 1.00 92.25 423 ALA A O 1
ATOM 3195 N N . LEU A 1 424 ? 20.063 9.121 -26.420 1.00 92.06 424 LEU A N 1
ATOM 3196 C CA . LEU A 1 424 ? 18.709 8.594 -26.668 1.00 92.06 424 LEU A CA 1
ATOM 3197 C C . LEU A 1 424 ? 18.209 8.864 -28.096 1.00 92.06 424 LEU A C 1
ATOM 3199 O O . LEU A 1 424 ? 17.791 7.932 -28.776 1.00 92.06 424 LEU A O 1
ATOM 3203 N N . ASN A 1 425 ? 18.317 10.107 -28.571 1.00 84.50 425 ASN A N 1
ATOM 3204 C CA . ASN A 1 425 ? 17.845 10.491 -29.906 1.00 84.50 425 ASN A CA 1
ATOM 3205 C C . ASN A 1 425 ? 18.589 9.742 -31.023 1.00 84.50 425 ASN A C 1
ATOM 3207 O O . ASN A 1 425 ? 17.989 9.329 -32.010 1.00 84.50 425 ASN A O 1
ATOM 3211 N N . GLU A 1 426 ? 19.899 9.545 -30.872 1.00 85.69 426 GLU A N 1
ATOM 3212 C CA . GLU A 1 426 ? 20.711 8.824 -31.857 1.00 85.69 426 GLU A CA 1
ATOM 3213 C C . GLU A 1 426 ? 20.392 7.330 -31.852 1.00 85.69 426 GLU A C 1
ATOM 3215 O O . GLU A 1 426 ? 20.279 6.725 -32.916 1.00 85.69 426 GLU A O 1
ATOM 3220 N N . LEU A 1 427 ? 20.168 6.743 -30.673 1.00 87.69 427 LEU A N 1
ATOM 3221 C CA . LEU A 1 427 ? 19.734 5.355 -30.539 1.00 87.69 427 LEU A CA 1
ATOM 3222 C C . LEU A 1 427 ? 18.344 5.135 -31.145 1.00 87.69 427 LEU A C 1
ATOM 3224 O O . LEU A 1 427 ? 18.151 4.151 -31.849 1.00 87.69 427 LEU A O 1
ATOM 3228 N N . GLN A 1 428 ? 17.401 6.057 -30.942 1.00 88.81 428 GLN A N 1
ATOM 3229 C CA . GLN A 1 428 ? 16.062 5.985 -31.543 1.00 88.81 428 GLN A CA 1
ATOM 3230 C C . GLN A 1 428 ? 16.088 6.037 -33.077 1.00 88.81 428 GLN A C 1
ATOM 3232 O O . GLN A 1 428 ? 15.210 5.470 -33.720 1.00 88.81 428 GLN A O 1
ATOM 3237 N N . VAL A 1 429 ? 17.087 6.701 -33.667 1.00 78.50 429 VAL A N 1
ATOM 3238 C CA . VAL A 1 429 ? 17.279 6.750 -35.126 1.00 78.50 429 VAL A CA 1
ATOM 3239 C C . VAL A 1 429 ? 18.047 5.530 -35.639 1.00 78.50 429 VAL A C 1
ATOM 3241 O O . VAL A 1 429 ? 17.747 5.024 -36.719 1.00 78.50 429 VAL A O 1
ATOM 3244 N N . ALA A 1 430 ? 19.061 5.078 -34.899 1.00 82.94 430 ALA A N 1
ATOM 3245 C CA . ALA A 1 430 ? 19.963 4.018 -35.336 1.00 82.94 430 ALA A CA 1
ATOM 3246 C C . ALA A 1 430 ? 19.392 2.606 -35.137 1.00 82.94 430 ALA A C 1
ATOM 3248 O O . ALA A 1 430 ? 19.739 1.701 -35.896 1.00 82.94 430 ALA A O 1
ATOM 3249 N N . MET A 1 431 ? 18.555 2.402 -34.117 1.00 86.75 431 MET A N 1
ATOM 3250 C CA . MET A 1 431 ? 18.055 1.080 -33.750 1.00 86.75 431 MET A CA 1
ATOM 3251 C C . MET A 1 431 ? 16.780 0.727 -34.530 1.00 86.75 431 MET A C 1
ATOM 3253 O O . MET A 1 431 ? 15.885 1.559 -34.665 1.00 86.75 431 MET A O 1
ATOM 3257 N N . PRO A 1 432 ? 16.635 -0.524 -35.003 1.00 85.56 432 PRO A N 1
ATOM 3258 C CA . PRO A 1 432 ? 15.436 -0.981 -35.710 1.00 85.56 432 PRO A CA 1
ATOM 3259 C C . PRO A 1 432 ? 14.254 -1.291 -34.770 1.00 85.56 432 PRO A C 1
ATOM 3261 O O . PRO A 1 432 ? 13.218 -1.779 -35.220 1.00 85.56 432 PRO A O 1
ATOM 3264 N N . ILE A 1 433 ? 14.420 -1.051 -33.469 1.00 92.62 433 ILE A N 1
ATOM 3265 C CA . ILE A 1 433 ? 13.476 -1.357 -32.393 1.00 92.62 433 ILE A CA 1
ATOM 3266 C C . ILE A 1 433 ? 13.230 -0.108 -31.535 1.00 92.62 433 ILE A C 1
ATOM 3268 O O . ILE A 1 433 ? 14.072 0.792 -31.518 1.00 92.62 433 ILE A O 1
ATOM 3272 N N . PRO A 1 434 ? 12.109 -0.033 -30.795 1.00 92.56 434 PRO A N 1
ATOM 3273 C CA . PRO A 1 434 ? 11.829 1.100 -29.921 1.00 92.56 434 PRO A CA 1
ATOM 3274 C C . PRO A 1 434 ? 12.902 1.270 -28.843 1.00 92.56 434 PRO A C 1
ATOM 3276 O O . PRO A 1 434 ? 13.283 0.304 -28.178 1.00 92.56 434 PRO A O 1
ATOM 3279 N N . VAL A 1 435 ? 13.340 2.514 -28.635 1.00 94.62 435 VAL A N 1
ATOM 3280 C CA . VAL A 1 435 ? 14.268 2.890 -27.563 1.00 94.62 435 VAL A CA 1
ATOM 3281 C C . VAL A 1 435 ? 13.617 3.950 -26.680 1.00 94.62 435 VAL A C 1
ATOM 3283 O O . VAL A 1 435 ? 13.152 4.981 -27.172 1.00 94.62 435 VAL A O 1
ATOM 3286 N N . VAL A 1 436 ? 13.585 3.693 -25.375 1.00 94.06 436 VAL A N 1
ATOM 3287 C CA . VAL A 1 436 ? 12.966 4.552 -24.358 1.00 94.06 436 VAL A CA 1
ATOM 3288 C C . VAL A 1 436 ? 14.029 4.968 -23.352 1.00 94.06 436 VAL A C 1
ATOM 3290 O O . VAL A 1 436 ? 14.837 4.143 -22.935 1.00 94.06 436 VAL A O 1
ATOM 3293 N N . GLY A 1 437 ? 14.042 6.238 -22.961 1.00 93.50 437 GLY A N 1
ATOM 3294 C CA . GLY A 1 437 ? 14.900 6.739 -21.888 1.00 93.50 437 GLY A CA 1
ATOM 3295 C C . GLY A 1 437 ? 14.100 7.137 -20.655 1.00 93.50 437 GLY A C 1
ATOM 3296 O O . GLY A 1 437 ? 12.873 7.142 -20.667 1.00 93.50 437 GLY A O 1
ATOM 3297 N N . VAL A 1 438 ? 14.815 7.518 -19.602 1.00 93.44 438 VAL A N 1
ATOM 3298 C CA . VAL A 1 438 ? 14.230 7.865 -18.292 1.00 93.44 438 VAL A CA 1
ATOM 3299 C C . VAL A 1 438 ? 13.866 9.351 -18.135 1.00 93.44 438 VAL A C 1
ATOM 3301 O O . VAL A 1 438 ? 13.175 9.723 -17.191 1.00 93.44 438 VAL A O 1
ATOM 3304 N N . ILE A 1 439 ? 14.315 10.216 -19.054 1.00 93.69 439 ILE A N 1
ATOM 3305 C CA . ILE A 1 439 ? 14.140 11.678 -18.947 1.00 93.69 439 ILE A CA 1
ATOM 3306 C C . ILE A 1 439 ? 12.700 12.106 -19.254 1.00 93.69 439 ILE A C 1
ATOM 3308 O O . ILE A 1 439 ? 12.087 12.789 -18.439 1.00 93.69 439 ILE A O 1
ATOM 3312 N N . GLU A 1 440 ? 12.159 11.716 -20.413 1.00 90.88 440 GLU A N 1
ATOM 3313 C CA . GLU A 1 440 ? 10.807 12.115 -20.843 1.00 90.88 440 GLU A CA 1
ATOM 3314 C C . GLU A 1 440 ? 9.719 11.650 -19.856 1.00 90.88 440 GLU A C 1
ATOM 3316 O O . GLU A 1 440 ? 8.934 12.501 -19.429 1.00 90.88 440 GLU A O 1
ATOM 3321 N N . PRO A 1 441 ? 9.699 10.380 -19.393 1.00 88.31 441 PRO A N 1
ATOM 3322 C CA . PRO A 1 441 ? 8.733 9.945 -18.385 1.00 88.31 441 PRO A CA 1
ATOM 3323 C C . PRO A 1 441 ? 8.816 10.763 -17.089 1.00 88.31 441 PRO A C 1
ATOM 3325 O O . PRO A 1 441 ? 7.801 11.268 -16.614 1.00 88.31 441 PRO A O 1
ATOM 3328 N N . GLY A 1 442 ? 10.029 10.983 -16.565 1.00 89.88 442 GLY A N 1
ATOM 3329 C CA . GLY A 1 442 ? 10.227 11.768 -15.343 1.00 89.88 442 GLY A CA 1
ATOM 3330 C C . GLY A 1 442 ? 9.788 13.229 -15.486 1.00 89.88 442 GLY A C 1
ATOM 3331 O O . GLY A 1 442 ? 9.205 13.797 -14.565 1.00 89.88 442 GLY A O 1
ATOM 3332 N N . VAL A 1 443 ? 10.012 13.844 -16.651 1.00 92.81 443 VAL A N 1
ATOM 3333 C CA . VAL A 1 443 ? 9.584 15.224 -16.928 1.00 92.81 443 VAL A CA 1
ATOM 3334 C C . VAL A 1 443 ? 8.067 15.347 -17.019 1.00 92.81 443 VAL A C 1
ATOM 3336 O O . VAL A 1 443 ? 7.508 16.306 -16.486 1.00 92.81 443 VAL A O 1
ATOM 3339 N N . ARG A 1 444 ? 7.384 14.392 -17.658 1.00 86.44 444 ARG A N 1
ATOM 3340 C CA . ARG A 1 444 ? 5.917 14.414 -17.737 1.00 86.44 444 ARG A CA 1
ATOM 3341 C C . ARG A 1 444 ? 5.294 14.390 -16.342 1.00 86.44 444 ARG A C 1
ATOM 3343 O O . ARG A 1 444 ? 4.392 15.184 -16.081 1.00 86.44 444 ARG A O 1
ATOM 3350 N N . SER A 1 445 ? 5.830 13.578 -15.435 1.00 84.56 445 SER A N 1
ATOM 3351 C CA . SER A 1 445 ? 5.352 13.523 -14.049 1.00 84.56 445 SER A CA 1
ATOM 3352 C C . SER A 1 445 ? 5.760 14.733 -13.219 1.00 84.56 445 SER A C 1
ATOM 3354 O O . SER A 1 445 ? 4.946 15.242 -12.452 1.00 84.56 445 SER A O 1
ATOM 3356 N N . LEU A 1 446 ? 6.962 15.276 -13.432 1.00 91.31 446 LEU A N 1
ATOM 3357 C CA . LEU A 1 446 ? 7.395 16.541 -12.828 1.00 91.31 446 LEU A CA 1
ATOM 3358 C C . LEU A 1 446 ? 6.425 17.688 -13.154 1.00 91.31 446 LEU A C 1
ATOM 3360 O O . LEU A 1 446 ? 6.015 18.438 -12.269 1.00 91.31 446 LEU A O 1
ATOM 3364 N N . VAL A 1 447 ? 6.041 17.811 -14.425 1.00 90.81 447 VAL A N 1
ATOM 3365 C CA . VAL A 1 447 ? 5.099 18.833 -14.897 1.00 90.81 447 VAL A CA 1
ATOM 3366 C C . VAL A 1 447 ? 3.680 18.567 -14.393 1.00 90.81 447 VAL A C 1
ATOM 3368 O O . VAL A 1 447 ? 2.968 19.510 -14.058 1.00 90.81 447 VAL A O 1
ATOM 3371 N N . ALA A 1 448 ? 3.257 17.306 -14.315 1.00 83.56 448 ALA A N 1
ATOM 3372 C CA . ALA A 1 448 ? 1.933 16.955 -13.808 1.00 83.56 448 ALA A CA 1
ATOM 3373 C C . ALA A 1 448 ? 1.780 17.211 -12.296 1.00 83.56 448 ALA A C 1
ATOM 3375 O O . ALA A 1 448 ? 0.677 17.510 -11.841 1.00 83.56 448 ALA A O 1
ATOM 3376 N N . ALA A 1 449 ? 2.868 17.109 -11.525 1.00 82.69 449 ALA A N 1
ATOM 3377 C CA . ALA A 1 449 ? 2.838 17.212 -10.067 1.00 82.69 449 ALA A CA 1
ATOM 3378 C C . ALA A 1 449 ? 2.917 18.656 -9.521 1.00 82.69 449 ALA A C 1
ATOM 3380 O O . ALA A 1 449 ? 2.427 18.918 -8.417 1.00 82.69 449 ALA A O 1
ATOM 3381 N N . THR A 1 450 ? 3.477 19.613 -10.273 1.00 87.44 450 THR A N 1
ATOM 3382 C CA . THR A 1 450 ? 3.658 20.996 -9.785 1.00 87.44 450 THR A CA 1
ATOM 3383 C C . THR A 1 450 ? 2.357 21.761 -9.556 1.00 87.44 450 THR A C 1
ATOM 3385 O O . THR A 1 450 ? 1.388 21.636 -10.303 1.00 87.44 450 THR A O 1
ATOM 3388 N N . ARG A 1 451 ? 2.333 22.586 -8.497 1.00 87.25 451 ARG A N 1
ATOM 3389 C CA . ARG A 1 451 ? 1.179 23.426 -8.111 1.00 87.25 451 ARG A CA 1
ATOM 3390 C C . ARG A 1 451 ? 1.365 24.874 -8.546 1.00 87.25 451 ARG A C 1
ATOM 3392 O O . ARG A 1 451 ? 0.417 25.552 -8.927 1.00 87.25 451 ARG A O 1
ATOM 3399 N N . SER A 1 452 ? 2.591 25.351 -8.407 1.00 89.25 452 SER A N 1
ATOM 3400 C CA . SER A 1 452 ? 3.026 26.724 -8.639 1.00 89.25 452 SER A CA 1
ATOM 3401 C C . SER A 1 452 ? 3.556 26.931 -10.054 1.00 89.25 452 SER A C 1
ATOM 3403 O O . SER A 1 452 ? 3.694 28.070 -10.492 1.00 89.25 452 SER A O 1
ATOM 3405 N N . GLY A 1 453 ? 3.868 25.841 -10.761 1.00 93.06 453 GLY A N 1
ATOM 3406 C CA . GLY A 1 453 ? 4.605 25.872 -12.017 1.00 93.06 453 GLY A CA 1
ATOM 3407 C C . GLY A 1 453 ? 6.116 26.026 -11.825 1.00 93.06 453 GLY A C 1
ATOM 3408 O O . GLY A 1 453 ? 6.828 26.058 -12.823 1.00 93.06 453 GLY A O 1
ATOM 3409 N N . HIS A 1 454 ? 6.631 26.115 -10.592 1.00 97.19 454 HIS A N 1
ATOM 3410 C CA . HIS A 1 454 ? 8.065 26.164 -10.301 1.00 97.19 454 HIS A CA 1
ATOM 3411 C C . HIS A 1 454 ? 8.602 24.750 -10.070 1.00 97.19 454 HIS A C 1
ATOM 3413 O O . HIS A 1 454 ? 8.453 24.178 -8.990 1.00 97.19 454 HIS A O 1
ATOM 3419 N N . ILE A 1 455 ? 9.255 24.192 -11.086 1.00 97.88 455 ILE A N 1
ATOM 3420 C CA . ILE A 1 455 ? 9.773 22.822 -11.070 1.00 97.88 455 ILE A CA 1
ATOM 3421 C C . ILE A 1 455 ? 11.293 22.792 -10.988 1.00 97.88 455 ILE A C 1
ATOM 3423 O O . ILE A 1 455 ? 11.992 23.661 -11.516 1.00 97.88 455 ILE A O 1
ATOM 3427 N N . GLY A 1 456 ? 11.811 21.763 -10.331 1.00 97.81 456 GLY A N 1
ATOM 3428 C CA . GLY A 1 456 ? 13.230 21.531 -10.141 1.00 97.81 456 GLY A CA 1
ATOM 3429 C C . GLY A 1 456 ? 13.680 20.208 -10.737 1.00 97.81 456 GLY A C 1
ATOM 3430 O O . GLY A 1 456 ? 12.951 19.221 -10.694 1.00 97.81 456 GLY A O 1
ATOM 3431 N N . VAL A 1 457 ? 14.911 20.162 -11.238 1.00 97.88 457 VAL A N 1
ATOM 3432 C CA . VAL A 1 457 ? 15.586 18.905 -11.574 1.00 97.88 457 VAL A CA 1
ATOM 3433 C C . VAL A 1 457 ? 16.981 18.913 -10.972 1.00 97.88 457 VAL A C 1
ATOM 3435 O O . VAL A 1 457 ? 17.751 19.854 -11.179 1.00 97.88 457 VAL A O 1
ATOM 3438 N N . ILE A 1 458 ? 17.328 17.843 -10.265 1.00 97.38 458 ILE A N 1
ATOM 3439 C CA . ILE A 1 458 ? 18.704 17.591 -9.834 1.00 97.38 458 ILE A CA 1
ATOM 3440 C C . ILE A 1 458 ? 19.304 16.438 -10.620 1.00 97.38 458 ILE A C 1
ATOM 3442 O O . ILE A 1 458 ? 18.617 15.479 -10.944 1.00 97.38 458 ILE A O 1
ATOM 3446 N N . GLY A 1 459 ? 20.593 16.498 -10.933 1.00 94.44 459 GLY A N 1
ATOM 3447 C CA . GLY A 1 459 ? 21.240 15.436 -11.703 1.00 94.44 459 GLY A CA 1
ATOM 3448 C C . GLY A 1 459 ? 22.757 15.503 -11.670 1.00 94.44 459 GLY A C 1
ATOM 3449 O O . GLY A 1 459 ? 23.353 16.371 -11.032 1.00 94.44 459 GLY A O 1
ATOM 3450 N N . THR A 1 460 ? 23.407 14.596 -12.397 1.00 91.50 460 THR A N 1
ATOM 3451 C CA . THR A 1 460 ? 24.864 14.650 -12.574 1.00 91.50 460 THR A CA 1
ATOM 3452 C C . THR A 1 460 ? 25.268 15.887 -13.380 1.00 91.50 460 THR A C 1
ATOM 3454 O O . THR A 1 460 ? 24.478 16.419 -14.164 1.00 91.50 460 THR A O 1
ATOM 3457 N N . VAL A 1 461 ? 26.522 16.328 -13.226 1.00 89.88 461 VAL A N 1
ATOM 3458 C CA . VAL A 1 461 ? 27.067 17.492 -13.951 1.00 89.88 461 VAL A CA 1
ATOM 3459 C C . VAL A 1 461 ? 26.879 17.342 -15.463 1.00 89.88 461 VAL A C 1
ATOM 3461 O O . VAL A 1 461 ? 26.378 18.263 -16.104 1.00 89.88 461 VAL A O 1
ATOM 3464 N N . GLY A 1 462 ? 27.210 16.170 -16.019 1.00 86.12 462 GLY A N 1
ATOM 3465 C CA . GLY A 1 462 ? 27.022 15.887 -17.441 1.00 86.12 462 GLY A CA 1
ATOM 3466 C C . GLY A 1 462 ? 25.557 15.928 -17.881 1.00 86.12 462 GLY A C 1
ATOM 3467 O O . GLY A 1 462 ? 25.250 16.505 -18.921 1.00 86.12 462 GLY A O 1
ATOM 3468 N N . THR A 1 463 ? 24.638 15.382 -17.077 1.00 92.06 463 THR A N 1
ATOM 3469 C CA . THR A 1 463 ? 23.205 15.363 -17.421 1.00 92.06 463 THR A CA 1
ATOM 3470 C C . THR A 1 463 ? 22.617 16.770 -17.419 1.00 92.06 463 THR A C 1
ATOM 3472 O O . THR A 1 463 ? 21.992 17.171 -18.395 1.00 92.06 463 THR A O 1
ATOM 3475 N N . ILE A 1 464 ? 22.850 17.554 -16.365 1.00 95.00 464 ILE A N 1
ATOM 3476 C CA . ILE A 1 464 ? 22.309 18.917 -16.267 1.00 95.00 464 ILE A CA 1
ATOM 3477 C C . ILE A 1 464 ? 22.937 19.841 -17.315 1.00 95.00 464 ILE A C 1
ATOM 3479 O O . ILE A 1 464 ? 22.233 20.628 -17.945 1.00 95.00 464 ILE A O 1
ATOM 3483 N N . GLY A 1 465 ? 24.244 19.705 -17.556 1.00 91.06 465 GLY A N 1
ATOM 3484 C CA . GLY A 1 465 ? 24.956 20.478 -18.573 1.00 91.06 465 GLY A CA 1
ATOM 3485 C C . GLY A 1 465 ? 24.548 20.156 -20.015 1.00 91.06 465 GLY A C 1
ATOM 3486 O O . GLY A 1 465 ? 24.802 20.967 -20.901 1.00 91.06 465 GLY A O 1
ATOM 3487 N N . SER A 1 466 ? 23.907 19.008 -20.263 1.00 91.88 466 SER A N 1
ATOM 3488 C CA . SER A 1 466 ? 23.472 18.602 -21.608 1.00 91.88 466 SER A CA 1
ATOM 3489 C C . SER A 1 466 ? 22.301 19.420 -22.162 1.00 91.88 466 SER A C 1
ATOM 3491 O O . SER A 1 466 ? 22.114 19.466 -23.374 1.00 91.88 466 SER A O 1
ATOM 3493 N N . GLY A 1 467 ? 21.492 20.036 -21.293 1.00 92.81 467 GLY A N 1
ATOM 3494 C CA . GLY A 1 467 ? 20.243 20.681 -21.699 1.00 92.81 467 GLY A CA 1
ATOM 3495 C C . GLY A 1 467 ? 19.061 19.721 -21.920 1.00 92.81 467 GLY A C 1
ATOM 3496 O O . GLY A 1 467 ? 17.992 20.172 -22.326 1.00 92.81 467 GLY A O 1
ATOM 3497 N N . ALA A 1 468 ? 19.221 18.413 -21.676 1.00 92.31 468 ALA A N 1
ATOM 3498 C CA . ALA A 1 468 ? 18.203 17.411 -22.009 1.00 92.31 468 ALA A CA 1
ATOM 3499 C C . ALA A 1 468 ? 16.873 17.611 -21.260 1.00 92.31 468 ALA A C 1
ATOM 3501 O O . ALA A 1 468 ? 15.810 17.462 -21.854 1.00 92.31 468 ALA A O 1
ATOM 3502 N N . TYR A 1 469 ? 16.911 18.005 -19.982 1.00 95.06 469 TYR A N 1
ATOM 3503 C CA . TYR A 1 469 ? 15.693 18.293 -19.215 1.00 95.06 469 TYR A CA 1
ATOM 3504 C C . TYR A 1 469 ? 14.989 19.564 -19.686 1.00 95.06 469 TYR A C 1
ATOM 3506 O O . TYR A 1 469 ? 13.766 19.611 -19.725 1.00 95.06 469 TYR A O 1
ATOM 3514 N N . GLN A 1 470 ? 15.751 20.584 -20.082 1.00 94.62 470 GLN A N 1
ATOM 3515 C CA . GLN A 1 470 ? 15.216 21.818 -20.645 1.00 94.62 470 GLN A CA 1
ATOM 3516 C C . GLN A 1 470 ? 14.493 21.534 -21.964 1.00 94.62 470 GLN A C 1
ATOM 3518 O O . GLN A 1 470 ? 13.393 22.039 -22.173 1.00 94.62 470 GLN A O 1
ATOM 3523 N N . ALA A 1 471 ? 15.088 20.703 -22.824 1.00 90.31 471 ALA A N 1
ATOM 3524 C CA . ALA A 1 471 ? 14.466 20.263 -24.067 1.00 90.31 471 ALA A CA 1
ATOM 3525 C C . ALA A 1 471 ? 13.187 19.453 -23.800 1.00 90.31 471 ALA A C 1
ATOM 3527 O O . ALA A 1 471 ? 12.133 19.800 -24.322 1.00 90.31 471 ALA A O 1
ATOM 3528 N N . ALA A 1 472 ? 13.253 18.452 -22.918 1.00 92.94 472 ALA A N 1
ATOM 3529 C CA . ALA A 1 472 ? 12.100 17.621 -22.580 1.00 92.94 472 ALA A CA 1
ATOM 3530 C C . ALA A 1 472 ? 10.949 18.426 -21.949 1.00 92.94 472 ALA A C 1
ATOM 3532 O O . ALA A 1 472 ? 9.791 18.186 -22.268 1.00 92.94 472 ALA A O 1
ATOM 3533 N N . VAL A 1 473 ? 11.236 19.413 -21.089 1.00 94.69 473 VAL A N 1
ATOM 3534 C CA . VAL A 1 473 ? 10.198 20.303 -20.536 1.00 94.69 473 VAL A CA 1
ATOM 3535 C C . VAL A 1 473 ? 9.592 21.178 -21.632 1.00 94.69 473 VAL A C 1
ATOM 3537 O O . VAL A 1 473 ? 8.372 21.338 -21.665 1.00 94.69 473 VAL A O 1
ATOM 3540 N N . ALA A 1 474 ? 10.406 21.707 -22.550 1.00 91.06 474 ALA A N 1
ATOM 3541 C CA . ALA A 1 474 ? 9.917 22.520 -23.662 1.00 91.06 474 ALA A CA 1
ATOM 3542 C C . ALA A 1 474 ? 8.961 21.749 -24.592 1.00 91.06 474 ALA A C 1
ATOM 3544 O O . ALA A 1 474 ? 8.051 22.353 -25.149 1.00 91.06 474 ALA A O 1
ATOM 3545 N N . GLU A 1 475 ? 9.119 20.429 -24.718 1.00 89.06 475 GLU A N 1
ATOM 3546 C CA . GLU A 1 475 ? 8.224 19.564 -25.501 1.00 89.06 475 GLU A CA 1
ATOM 3547 C C . GLU A 1 475 ? 6.849 19.335 -24.847 1.00 89.06 475 GLU A C 1
ATOM 3549 O O . GLU A 1 475 ? 5.921 18.891 -25.520 1.00 89.06 475 GLU A O 1
ATOM 3554 N N . THR A 1 476 ? 6.683 19.641 -23.555 1.00 86.44 476 THR A N 1
ATOM 3555 C CA . THR A 1 476 ? 5.400 19.442 -22.851 1.00 86.44 476 THR A CA 1
ATOM 3556 C C . THR A 1 476 ? 4.367 20.542 -23.106 1.00 86.44 476 THR A C 1
ATOM 3558 O O . THR A 1 476 ? 3.218 20.392 -22.691 1.00 86.44 476 THR A O 1
ATOM 3561 N N . ASP A 1 477 ? 4.764 21.662 -23.724 1.00 84.06 477 ASP A N 1
ATOM 3562 C CA . ASP A 1 477 ? 3.963 22.892 -23.873 1.00 84.06 477 ASP A CA 1
ATOM 3563 C C . ASP A 1 477 ? 3.398 23.461 -22.548 1.00 84.06 477 ASP A C 1
ATOM 3565 O O . ASP A 1 477 ? 2.538 24.349 -22.545 1.00 84.06 477 ASP A O 1
ATOM 3569 N N . ALA A 1 478 ? 3.876 22.981 -21.396 1.00 86.69 478 ALA A N 1
ATOM 3570 C CA . ALA A 1 478 ? 3.390 23.412 -20.098 1.00 86.69 478 ALA A CA 1
ATOM 3571 C C . ALA A 1 478 ? 3.972 24.773 -19.700 1.00 86.69 478 ALA A C 1
ATOM 3573 O O . ALA A 1 478 ? 5.160 25.053 -19.866 1.00 86.69 478 ALA A O 1
ATOM 3574 N N . ALA A 1 479 ? 3.131 25.625 -19.114 1.00 91.81 479 ALA A N 1
ATOM 3575 C CA . ALA A 1 479 ? 3.545 26.919 -18.584 1.00 91.81 479 ALA A CA 1
ATOM 3576 C C . ALA A 1 479 ? 4.251 26.749 -17.225 1.00 91.81 479 ALA A C 1
ATOM 3578 O O . ALA A 1 479 ? 3.656 26.988 -16.176 1.00 91.81 479 ALA A O 1
ATOM 3579 N N . VAL A 1 480 ? 5.515 26.314 -17.254 1.00 95.56 480 VAL A N 1
ATOM 3580 C CA . VAL A 1 480 ? 6.342 26.038 -16.066 1.00 95.56 480 VAL A CA 1
ATOM 3581 C C . VAL A 1 480 ? 7.690 26.766 -16.119 1.00 95.56 480 VAL A C 1
ATOM 3583 O O . VAL A 1 480 ? 8.223 27.062 -17.187 1.00 95.56 480 VAL A O 1
ATOM 3586 N N . THR A 1 481 ? 8.259 27.044 -14.948 1.00 97.38 481 THR A N 1
ATOM 3587 C CA . THR A 1 481 ? 9.609 27.586 -14.759 1.00 97.38 481 THR A CA 1
ATOM 3588 C C . THR A 1 481 ? 10.511 26.489 -14.207 1.00 97.38 481 THR A C 1
ATOM 3590 O O . THR A 1 481 ? 10.332 26.043 -13.076 1.00 97.38 481 THR A O 1
ATOM 3593 N N . LEU A 1 482 ? 11.488 26.062 -15.008 1.00 97.69 482 LEU A N 1
ATOM 3594 C CA . LEU A 1 482 ? 12.425 24.997 -14.658 1.00 97.69 482 LEU A CA 1
ATOM 3595 C C . LEU A 1 482 ? 13.716 25.549 -14.041 1.00 97.69 482 LEU A C 1
ATOM 3597 O O . LEU A 1 482 ? 14.415 26.349 -14.662 1.00 97.69 482 LEU A O 1
ATOM 3601 N N . THR A 1 483 ? 14.083 25.028 -12.870 1.00 98.12 483 THR A N 1
ATOM 3602 C CA . THR A 1 483 ? 15.387 25.247 -12.228 1.00 98.12 483 THR A CA 1
ATOM 3603 C C . THR A 1 483 ? 16.167 23.938 -12.177 1.00 98.12 483 THR A C 1
ATOM 3605 O O . THR A 1 483 ? 15.709 22.951 -11.614 1.00 98.12 483 THR A O 1
ATOM 3608 N N . CYS A 1 484 ? 17.363 23.906 -12.758 1.00 97.50 484 CYS A N 1
ATOM 3609 C CA . CYS A 1 484 ? 18.212 22.715 -12.754 1.00 97.50 484 CYS A CA 1
ATOM 3610 C C . CYS A 1 484 ? 19.439 22.920 -11.865 1.00 97.50 484 CYS A C 1
ATOM 3612 O O . CYS A 1 484 ? 20.078 23.970 -11.951 1.00 97.50 484 CYS A O 1
ATOM 3614 N N . ALA A 1 485 ? 19.829 21.905 -11.091 1.00 97.31 485 ALA A N 1
ATOM 3615 C CA . ALA A 1 485 ? 21.106 21.911 -10.381 1.00 97.31 485 ALA A CA 1
ATOM 3616 C C . ALA A 1 485 ? 21.878 20.606 -10.548 1.00 97.31 485 ALA A C 1
ATOM 3618 O O . ALA A 1 485 ? 21.348 19.504 -10.414 1.00 97.31 485 ALA A O 1
ATOM 3619 N N . ALA A 1 486 ? 23.172 20.747 -10.817 1.00 95.88 486 ALA A N 1
ATOM 3620 C CA . ALA A 1 486 ? 24.087 19.623 -10.786 1.00 95.88 486 ALA A CA 1
ATOM 3621 C C . ALA A 1 486 ? 24.463 19.295 -9.337 1.00 95.88 486 ALA A C 1
ATOM 3623 O O . ALA A 1 486 ? 24.865 20.188 -8.588 1.00 95.88 486 ALA A O 1
ATOM 3624 N N . CYS A 1 487 ? 24.409 18.013 -8.972 1.00 95.50 487 CYS A N 1
ATOM 3625 C CA . CYS A 1 487 ? 24.701 17.541 -7.621 1.00 95.50 487 CYS A CA 1
ATOM 3626 C C . CYS A 1 487 ? 25.925 16.600 -7.583 1.00 95.50 487 CYS A C 1
ATOM 3628 O O . CYS A 1 487 ? 25.774 15.386 -7.404 1.00 95.50 487 CYS A O 1
ATOM 3630 N N . PRO A 1 488 ? 27.156 17.117 -7.784 1.00 92.75 488 PRO A N 1
ATOM 3631 C CA . PRO A 1 488 ? 28.374 16.315 -7.659 1.00 92.75 488 PRO A CA 1
ATOM 3632 C C . PRO A 1 488 ? 28.581 15.847 -6.210 1.00 92.75 488 PRO A C 1
ATOM 3634 O O . PRO A 1 488 ? 28.347 16.612 -5.275 1.00 92.75 488 PRO A O 1
ATOM 3637 N N . GLY A 1 489 ? 29.055 14.614 -6.018 1.00 89.75 489 GLY A N 1
ATOM 3638 C CA . GLY A 1 489 ? 29.302 14.030 -4.696 1.00 89.75 489 GLY A CA 1
ATOM 3639 C C . GLY A 1 489 ? 28.158 13.161 -4.164 1.00 89.75 489 GLY A C 1
ATOM 3640 O O . GLY A 1 489 ? 28.410 12.258 -3.375 1.00 89.75 489 GLY A O 1
ATOM 3641 N N . PHE A 1 490 ? 26.909 13.391 -4.591 1.00 92.69 490 PHE A N 1
ATOM 3642 C CA . PHE A 1 490 ? 25.750 12.616 -4.119 1.00 92.69 490 PHE A CA 1
ATOM 3643 C C . PHE A 1 490 ? 25.863 11.127 -4.447 1.00 92.69 490 PHE A C 1
ATOM 3645 O O . PHE A 1 490 ? 25.571 10.286 -3.604 1.00 92.69 490 PHE A O 1
ATOM 3652 N N . VAL A 1 491 ? 26.307 10.799 -5.661 1.00 87.81 491 VAL A N 1
ATOM 3653 C CA . VAL A 1 491 ? 26.444 9.403 -6.090 1.00 87.81 491 VAL A CA 1
ATOM 3654 C C . VAL A 1 491 ? 27.508 8.699 -5.245 1.00 87.81 491 VAL A C 1
ATOM 3656 O O . VAL A 1 491 ? 27.297 7.594 -4.763 1.00 87.81 491 VAL A O 1
ATOM 3659 N N . GLU A 1 492 ? 28.631 9.368 -4.994 1.00 87.75 492 GLU A N 1
ATOM 3660 C CA . GLU A 1 492 ? 29.738 8.841 -4.203 1.00 87.75 492 GLU A CA 1
ATOM 3661 C C . GLU A 1 492 ? 29.353 8.563 -2.742 1.00 87.75 492 GLU A C 1
ATOM 3663 O O . GLU A 1 492 ? 29.910 7.649 -2.133 1.00 87.75 492 GLU A O 1
ATOM 3668 N N . PHE A 1 493 ? 28.419 9.334 -2.183 1.00 89.06 493 PHE A N 1
ATOM 3669 C CA . PHE A 1 493 ? 27.865 9.105 -0.849 1.00 89.06 493 PHE A CA 1
ATOM 3670 C C . PHE A 1 493 ? 26.940 7.883 -0.811 1.00 89.06 493 PHE A C 1
ATOM 3672 O O . PHE A 1 493 ? 27.153 6.986 0.008 1.00 89.06 493 PHE A O 1
ATOM 3679 N N . VAL A 1 494 ? 26.007 7.783 -1.764 1.00 84.81 494 VAL A N 1
ATOM 3680 C CA . VAL A 1 494 ? 25.100 6.628 -1.896 1.00 84.81 494 VAL A CA 1
ATOM 3681 C C . VAL A 1 494 ? 25.879 5.320 -2.034 1.00 84.81 494 VAL A C 1
ATOM 3683 O O . VAL A 1 494 ? 25.599 4.356 -1.330 1.00 84.81 494 VAL A O 1
ATOM 3686 N N . GLU A 1 495 ? 26.923 5.299 -2.863 1.00 76.50 495 GLU A N 1
ATOM 3687 C CA . GLU A 1 495 ? 27.768 4.114 -3.075 1.00 76.50 495 GLU A CA 1
ATOM 3688 C C . GLU A 1 495 ? 28.553 3.682 -1.824 1.00 76.50 495 GLU A C 1
ATOM 3690 O O . GLU A 1 495 ? 28.927 2.518 -1.677 1.00 76.50 495 GLU A O 1
ATOM 3695 N N . ARG A 1 496 ? 28.811 4.605 -0.892 1.00 82.44 496 ARG A N 1
ATOM 3696 C CA . ARG A 1 496 ? 29.431 4.291 0.406 1.00 82.44 496 ARG A CA 1
ATOM 3697 C C . ARG A 1 496 ? 28.411 3.845 1.454 1.00 82.44 496 ARG A C 1
ATOM 3699 O O . ARG A 1 496 ? 28.820 3.503 2.562 1.00 82.44 496 ARG A O 1
ATOM 3706 N N . GLY A 1 497 ? 27.122 3.843 1.114 1.00 80.50 497 GLY A N 1
ATOM 3707 C CA . GLY A 1 497 ? 26.025 3.604 2.048 1.00 80.50 497 GLY A CA 1
ATOM 3708 C C . GLY A 1 497 ? 25.818 4.748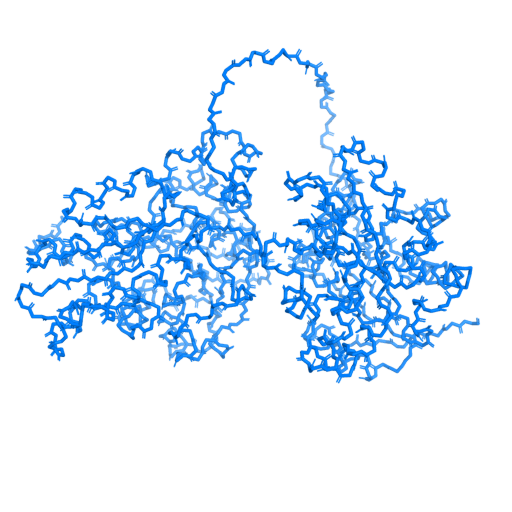 3.041 1.00 80.50 497 GLY A C 1
ATOM 3709 O O . GLY A 1 497 ? 25.210 4.534 4.083 1.00 80.50 497 GLY A O 1
ATOM 3710 N N . ASP A 1 498 ? 26.352 5.936 2.749 1.00 85.81 498 ASP A N 1
ATOM 3711 C CA . ASP A 1 498 ? 26.179 7.128 3.575 1.00 85.81 498 ASP A CA 1
ATOM 3712 C C . ASP A 1 498 ? 25.088 8.001 2.954 1.00 85.81 498 ASP A C 1
ATOM 3714 O O . ASP A 1 498 ? 25.317 8.695 1.963 1.00 85.81 498 ASP A O 1
ATOM 3718 N N . THR A 1 499 ? 23.879 7.912 3.503 1.00 89.06 499 THR A N 1
ATOM 3719 C CA . THR A 1 499 ? 22.693 8.577 2.948 1.00 89.06 499 THR A CA 1
ATOM 3720 C C . THR A 1 499 ? 22.143 9.690 3.823 1.00 89.06 499 THR A C 1
ATOM 3722 O O . THR A 1 499 ? 21.273 10.415 3.359 1.00 89.06 499 THR A O 1
ATOM 3725 N N . ASP A 1 500 ? 22.605 9.818 5.069 1.00 88.19 500 ASP A N 1
ATOM 3726 C CA . ASP A 1 500 ? 22.023 10.720 6.068 1.00 88.19 500 ASP A CA 1
ATOM 3727 C C . ASP A 1 500 ? 23.041 11.371 7.023 1.00 88.19 500 ASP A C 1
ATOM 3729 O O . ASP A 1 500 ? 22.631 12.037 7.976 1.00 88.19 500 ASP A O 1
ATOM 3733 N N . SER A 1 501 ? 24.354 11.244 6.782 1.00 92.31 501 SER A N 1
ATOM 3734 C CA . SER A 1 501 ? 25.346 11.906 7.636 1.00 92.31 501 SER A CA 1
ATOM 3735 C C . SER A 1 501 ? 25.316 13.434 7.528 1.00 92.31 501 SER A C 1
ATOM 3737 O O . SER A 1 501 ? 24.925 14.013 6.509 1.00 92.31 501 SER A O 1
ATOM 3739 N N . ASP A 1 502 ? 25.851 14.109 8.553 1.00 93.62 502 ASP A N 1
ATOM 3740 C CA . ASP A 1 502 ? 26.033 15.568 8.566 1.00 93.62 502 ASP A CA 1
ATOM 3741 C C . ASP A 1 502 ? 26.785 16.075 7.321 1.00 93.62 502 ASP A C 1
ATOM 3743 O O . ASP A 1 502 ? 26.524 17.170 6.825 1.00 93.62 502 ASP A O 1
ATOM 3747 N N . GLN A 1 503 ? 27.718 15.278 6.784 1.00 94.06 503 GLN A N 1
ATOM 3748 C CA . GLN A 1 503 ? 28.475 15.642 5.583 1.00 94.06 503 GLN A CA 1
ATOM 3749 C C . GLN A 1 503 ? 27.590 15.647 4.334 1.00 94.06 503 GLN A C 1
ATOM 3751 O O . GLN A 1 503 ? 27.678 16.583 3.532 1.00 94.06 503 GLN A O 1
ATOM 3756 N N . VAL A 1 504 ? 26.730 14.634 4.184 1.00 93.75 504 VAL A N 1
ATOM 3757 C CA . VAL A 1 504 ? 25.737 14.558 3.102 1.00 93.75 504 VAL A CA 1
ATOM 3758 C C . VAL A 1 504 ? 24.756 15.720 3.225 1.00 93.75 504 VAL A C 1
ATOM 3760 O O . VAL A 1 504 ? 24.477 16.392 2.232 1.00 93.75 504 VAL A O 1
ATOM 3763 N N . HIS A 1 505 ? 24.299 16.016 4.444 1.00 96.06 505 HIS A N 1
ATOM 3764 C CA . HIS A 1 505 ? 23.341 17.085 4.715 1.00 96.06 505 HIS A CA 1
ATOM 3765 C C . HIS A 1 505 ? 23.895 18.470 4.350 1.00 96.06 505 HIS A C 1
ATOM 3767 O O . HIS A 1 505 ? 23.269 19.209 3.590 1.00 96.06 505 HIS A O 1
ATOM 3773 N N . VAL A 1 506 ? 25.113 18.802 4.796 1.00 96.75 506 VAL A N 1
ATOM 3774 C CA . VAL A 1 506 ? 25.786 20.073 4.461 1.00 96.75 506 VAL A CA 1
ATOM 3775 C C . VAL A 1 506 ? 26.032 20.196 2.955 1.00 96.75 506 VAL A C 1
ATOM 3777 O O . VAL A 1 506 ? 25.887 21.277 2.372 1.00 96.75 506 VAL A O 1
ATOM 3780 N N . LEU A 1 507 ? 26.402 19.095 2.293 1.00 96.19 507 LEU A N 1
ATOM 3781 C CA . LEU A 1 507 ? 26.565 19.090 0.844 1.00 96.19 507 LEU A CA 1
ATOM 3782 C C . LEU A 1 507 ? 25.225 19.346 0.138 1.00 96.19 507 LEU A C 1
ATOM 3784 O O . LEU A 1 507 ? 25.180 20.155 -0.793 1.00 96.19 507 LEU A O 1
ATOM 3788 N N . ALA A 1 508 ? 24.151 18.695 0.585 1.00 97.00 508 ALA A N 1
ATOM 3789 C CA . ALA A 1 508 ? 22.813 18.864 0.039 1.00 97.00 508 ALA A CA 1
ATOM 3790 C C . ALA A 1 508 ? 22.299 20.297 0.219 1.00 97.00 508 ALA A C 1
ATOM 3792 O O . ALA A 1 508 ? 21.851 20.890 -0.757 1.00 97.00 508 ALA A O 1
ATOM 3793 N N . GLU A 1 509 ? 22.459 20.906 1.397 1.00 97.25 509 GLU A N 1
ATOM 3794 C CA . GLU A 1 509 ? 22.099 22.313 1.634 1.00 97.25 509 GLU A CA 1
ATOM 3795 C C . GLU A 1 509 ? 22.745 23.256 0.620 1.00 97.25 509 GLU A C 1
ATOM 3797 O O . GLU A 1 509 ? 22.071 24.103 0.032 1.00 97.25 509 GLU A O 1
ATOM 3802 N N . ARG A 1 510 ? 24.044 23.074 0.366 1.00 97.50 510 ARG A N 1
ATOM 3803 C CA . ARG A 1 510 ? 24.783 23.897 -0.593 1.00 97.50 510 ARG A CA 1
ATOM 3804 C C . ARG A 1 510 ? 24.313 23.680 -2.030 1.00 97.50 510 ARG A C 1
ATOM 3806 O O . ARG A 1 510 ? 24.180 24.645 -2.776 1.00 97.50 510 ARG A O 1
ATOM 3813 N N . LEU A 1 511 ? 24.139 22.426 -2.444 1.00 97.50 511 LEU A N 1
ATOM 3814 C CA . LEU A 1 511 ? 23.814 22.084 -3.834 1.00 97.50 511 LEU A CA 1
ATOM 3815 C C . LEU A 1 511 ? 22.359 22.389 -4.190 1.00 97.50 511 LEU A C 1
ATOM 3817 O O . LEU A 1 511 ? 22.072 22.711 -5.341 1.00 97.50 511 LEU A O 1
ATOM 3821 N N . LEU A 1 512 ? 21.458 22.295 -3.214 1.00 98.00 512 LEU A N 1
ATOM 3822 C CA . LEU A 1 512 ? 20.025 22.473 -3.411 1.00 98.00 512 LEU A CA 1
ATOM 3823 C C . LEU A 1 512 ? 19.552 23.916 -3.170 1.00 98.00 512 LEU A C 1
ATOM 3825 O O . LEU A 1 512 ? 18.423 24.255 -3.526 1.00 98.00 512 LEU A O 1
ATOM 3829 N N . ALA A 1 513 ? 20.413 24.787 -2.628 1.00 97.50 513 ALA A N 1
ATOM 3830 C CA . ALA A 1 513 ? 20.109 26.201 -2.395 1.00 97.50 513 ALA A CA 1
ATOM 3831 C C . ALA A 1 513 ? 19.488 26.924 -3.611 1.00 97.50 513 ALA A C 1
ATOM 3833 O O . ALA A 1 513 ? 18.460 27.574 -3.417 1.00 97.50 513 ALA A O 1
ATOM 3834 N N . PRO A 1 514 ? 19.982 26.759 -4.861 1.00 97.19 514 PRO A N 1
ATOM 3835 C CA . PRO A 1 514 ? 19.381 27.430 -6.016 1.00 97.19 514 PRO A CA 1
ATOM 3836 C C . PRO A 1 514 ? 17.915 27.045 -6.260 1.00 97.19 514 PRO A C 1
ATOM 3838 O O . PRO A 1 514 ? 17.129 27.873 -6.709 1.00 97.19 514 PRO A O 1
ATOM 3841 N N . LEU A 1 515 ? 17.523 25.803 -5.954 1.00 97.69 515 LEU A N 1
ATOM 3842 C CA . LEU A 1 515 ? 16.145 25.339 -6.138 1.00 97.69 515 LEU A CA 1
ATOM 3843 C C . LEU A 1 515 ? 15.224 25.894 -5.054 1.00 97.69 515 LEU A C 1
ATOM 3845 O O . LEU A 1 515 ? 14.089 26.268 -5.341 1.00 97.69 515 LEU A O 1
ATOM 3849 N N . ARG A 1 516 ? 15.727 25.983 -3.817 1.00 96.69 516 ARG A N 1
ATOM 3850 C CA . ARG A 1 516 ? 15.004 26.607 -2.702 1.00 96.69 516 ARG A CA 1
ATOM 3851 C C . ARG A 1 516 ? 14.773 28.092 -2.958 1.00 96.69 516 ARG A C 1
ATOM 3853 O O . ARG A 1 516 ? 13.664 28.578 -2.773 1.00 96.69 516 ARG A O 1
ATOM 3860 N N . GLU A 1 517 ? 15.803 28.799 -3.416 1.00 96.44 517 GLU A N 1
ATOM 3861 C CA . GLU A 1 517 ? 15.717 30.218 -3.781 1.00 96.44 517 GLU A CA 1
ATOM 3862 C C . GLU A 1 517 ? 14.745 30.457 -4.943 1.00 96.44 517 GLU A C 1
ATOM 3864 O O . GLU A 1 517 ? 14.033 31.460 -4.953 1.00 96.44 517 GLU A O 1
ATOM 3869 N N . ALA A 1 518 ? 14.667 29.518 -5.891 1.00 96.31 518 ALA A N 1
ATOM 3870 C CA . ALA A 1 518 ? 13.726 29.564 -7.008 1.00 96.31 518 ALA A CA 1
ATOM 3871 C C . ALA A 1 518 ? 12.274 29.204 -6.633 1.00 96.31 518 ALA A C 1
ATOM 3873 O O . ALA A 1 518 ? 11.389 29.301 -7.488 1.00 96.31 518 ALA A O 1
ATOM 3874 N N . GLY A 1 519 ? 12.022 28.796 -5.382 1.00 95.88 519 GLY A N 1
ATOM 3875 C CA . GLY A 1 519 ? 10.693 28.419 -4.903 1.00 95.88 519 GLY A CA 1
ATOM 3876 C C . GLY A 1 519 ? 10.151 27.148 -5.556 1.00 95.88 519 GLY A C 1
ATOM 3877 O O . GLY A 1 519 ? 8.949 27.059 -5.785 1.00 95.88 519 GLY A O 1
ATOM 3878 N N . VAL A 1 520 ? 11.029 26.196 -5.892 1.00 97.12 520 VAL A N 1
ATOM 3879 C CA . VAL A 1 520 ? 10.630 24.905 -6.469 1.00 97.12 520 VAL A CA 1
ATOM 3880 C C . VAL A 1 520 ? 9.676 24.173 -5.525 1.00 97.12 520 VAL A C 1
ATOM 3882 O O . VAL A 1 520 ? 10.014 23.964 -4.363 1.00 97.12 520 VAL A O 1
ATOM 3885 N N . ASP A 1 521 ? 8.526 23.733 -6.042 1.00 95.00 521 ASP A N 1
ATOM 3886 C CA . ASP A 1 521 ? 7.542 22.939 -5.290 1.00 95.00 521 ASP A CA 1
ATOM 3887 C C . ASP A 1 521 ? 7.516 21.455 -5.677 1.00 95.00 521 ASP A C 1
ATOM 3889 O O . ASP A 1 521 ? 6.903 20.642 -4.992 1.00 95.00 521 ASP A O 1
ATOM 3893 N N . THR A 1 522 ? 8.176 21.096 -6.776 1.00 93.62 522 THR A N 1
ATOM 3894 C CA . THR A 1 522 ? 8.265 19.723 -7.275 1.00 93.62 522 THR A CA 1
ATOM 3895 C C . THR A 1 522 ? 9.650 19.498 -7.848 1.00 93.62 522 THR A C 1
ATOM 3897 O O . THR A 1 522 ? 10.108 20.269 -8.691 1.00 93.62 522 THR A O 1
ATOM 3900 N N . LEU A 1 523 ? 10.329 18.451 -7.395 1.00 97.44 523 LEU A N 1
ATOM 3901 C CA . LEU A 1 523 ? 11.722 18.167 -7.689 1.00 97.44 523 LEU A CA 1
ATOM 3902 C C . LEU A 1 523 ? 11.890 16.762 -8.272 1.00 97.44 523 LEU A C 1
ATOM 3904 O O . LEU A 1 523 ? 11.664 15.764 -7.593 1.00 97.44 523 LEU A O 1
ATOM 3908 N N . LEU A 1 524 ? 12.367 16.685 -9.512 1.00 95.69 524 LEU A N 1
ATOM 3909 C CA . LEU A 1 524 ? 12.735 15.428 -10.156 1.00 95.69 524 LEU A CA 1
ATOM 3910 C C . LEU A 1 524 ? 14.148 14.987 -9.755 1.00 95.69 524 LEU A C 1
ATOM 3912 O O . LEU A 1 524 ? 15.128 15.730 -9.910 1.00 95.69 524 LEU A O 1
ATOM 3916 N N . LEU A 1 525 ? 14.248 13.738 -9.302 1.00 93.94 525 LEU A N 1
ATOM 3917 C CA . LEU A 1 525 ? 15.492 13.045 -8.989 1.00 93.94 525 LEU A CA 1
ATOM 3918 C C . LEU A 1 525 ? 16.134 12.509 -10.279 1.00 93.94 525 LEU A C 1
ATOM 3920 O O . LEU A 1 525 ? 16.094 11.324 -10.592 1.00 93.94 525 LEU A O 1
ATOM 3924 N N . GLY A 1 526 ? 16.771 13.395 -11.041 1.00 90.19 526 GLY A N 1
ATOM 3925 C CA . GLY A 1 526 ? 17.381 13.117 -12.347 1.00 90.19 526 GLY A CA 1
ATOM 3926 C C . GLY A 1 526 ? 18.678 12.296 -12.326 1.00 90.19 526 GLY A C 1
ATOM 3927 O O . GLY A 1 526 ? 19.525 12.430 -13.215 1.00 90.19 526 GLY A O 1
ATOM 3928 N N . CYS A 1 527 ? 18.849 11.444 -11.318 1.00 89.25 527 CYS A N 1
ATOM 3929 C CA . CYS A 1 527 ? 19.855 10.395 -11.224 1.00 89.25 527 CYS A CA 1
ATOM 3930 C C . CYS A 1 527 ? 19.232 9.214 -10.476 1.00 89.25 527 CYS A C 1
ATOM 3932 O O . CYS A 1 527 ? 18.680 9.393 -9.396 1.00 89.25 527 CYS A O 1
ATOM 3934 N N . THR A 1 528 ? 19.395 8.001 -10.995 1.00 83.25 528 THR A N 1
ATOM 3935 C CA . THR A 1 528 ? 18.809 6.783 -10.416 1.00 83.25 528 THR A CA 1
ATOM 3936 C C . THR A 1 528 ? 19.375 6.407 -9.037 1.00 83.25 528 THR A C 1
ATOM 3938 O O . THR A 1 528 ? 18.814 5.558 -8.359 1.00 83.25 528 THR A O 1
ATOM 3941 N N . HIS A 1 529 ? 20.449 7.065 -8.580 1.00 85.19 529 HIS A N 1
ATOM 3942 C CA . HIS A 1 529 ? 21.003 6.904 -7.226 1.00 85.19 529 HIS A CA 1
ATOM 3943 C C . HIS A 1 529 ? 20.374 7.870 -6.208 1.00 85.19 529 HIS A C 1
ATOM 3945 O O . HIS A 1 529 ? 20.483 7.665 -5.005 1.00 85.19 529 HIS A O 1
ATOM 3951 N N . TYR A 1 530 ? 19.741 8.957 -6.651 1.00 90.12 530 TYR A N 1
ATOM 3952 C CA . TYR A 1 530 ? 19.233 9.985 -5.739 1.00 90.12 530 TYR A CA 1
ATOM 3953 C C . TYR A 1 530 ? 18.005 9.581 -4.909 1.00 90.12 530 TYR A C 1
ATOM 3955 O O . TYR A 1 530 ? 17.860 10.162 -3.833 1.00 90.12 530 TYR A O 1
ATOM 3963 N N . PRO A 1 531 ? 17.177 8.583 -5.288 1.00 86.81 531 PRO A N 1
ATOM 3964 C CA . PRO A 1 531 ? 16.145 8.058 -4.392 1.00 86.81 531 PRO A CA 1
ATOM 3965 C C . PRO A 1 531 ? 16.686 7.601 -3.026 1.00 86.81 531 PRO A C 1
ATOM 3967 O O . PRO A 1 531 ? 16.028 7.799 -2.010 1.00 86.81 531 PRO A O 1
ATOM 3970 N N . PHE A 1 532 ? 17.929 7.110 -2.953 1.00 85.25 532 PHE A N 1
ATOM 3971 C CA . PHE A 1 532 ? 18.571 6.744 -1.680 1.00 85.25 532 PHE A CA 1
ATOM 3972 C C . PHE A 1 532 ? 18.862 7.945 -0.768 1.00 85.25 532 PHE A C 1
ATOM 3974 O O . PHE A 1 532 ? 19.023 7.781 0.436 1.00 85.25 532 PHE A O 1
ATOM 3981 N N . LEU A 1 533 ? 18.894 9.159 -1.324 1.00 89.56 533 LEU A N 1
ATOM 3982 C CA . LEU A 1 533 ? 19.053 10.415 -0.588 1.00 89.56 533 LEU A CA 1
ATOM 3983 C C . LEU A 1 533 ? 17.719 11.135 -0.366 1.00 89.56 533 LEU A C 1
ATOM 3985 O O . LEU A 1 533 ? 17.724 12.271 0.105 1.00 89.56 533 LEU A O 1
ATOM 3989 N N . ALA A 1 534 ? 16.576 10.518 -0.698 1.00 89.25 534 ALA A N 1
ATOM 3990 C CA . ALA A 1 534 ? 15.269 11.175 -0.661 1.00 89.25 534 ALA A CA 1
ATOM 3991 C C . ALA A 1 534 ? 14.973 11.818 0.699 1.00 89.25 534 ALA A C 1
ATOM 3993 O O . ALA A 1 534 ? 14.457 12.934 0.747 1.00 89.25 534 ALA A O 1
ATOM 3994 N N . ARG A 1 535 ? 15.371 11.167 1.801 1.00 87.19 535 ARG A N 1
ATOM 3995 C CA . ARG A 1 535 ? 15.232 11.716 3.155 1.00 87.19 535 ARG A CA 1
ATOM 3996 C C . ARG A 1 535 ? 16.015 13.019 3.324 1.00 87.19 535 ARG A C 1
ATOM 3998 O O . ARG A 1 535 ? 15.411 14.046 3.605 1.00 87.19 535 ARG A O 1
ATOM 4005 N N . THR A 1 536 ? 17.324 13.002 3.084 1.00 93.50 536 THR A N 1
ATOM 4006 C CA . THR A 1 536 ? 18.175 14.196 3.210 1.00 93.50 536 THR A CA 1
ATOM 4007 C C . THR A 1 536 ? 17.771 15.302 2.240 1.00 93.50 536 THR A C 1
ATOM 4009 O O . THR A 1 536 ? 17.763 16.474 2.603 1.00 93.50 536 THR A O 1
ATOM 4012 N N . ILE A 1 537 ? 17.379 14.950 1.014 1.00 95.38 537 ILE A N 1
ATOM 4013 C CA . ILE A 1 537 ? 16.871 15.916 0.035 1.00 95.38 537 ILE A CA 1
ATOM 4014 C C . ILE A 1 537 ? 15.571 16.554 0.544 1.00 95.38 537 ILE A C 1
ATOM 4016 O O . ILE A 1 537 ? 15.435 17.772 0.465 1.00 95.38 537 ILE A O 1
ATOM 4020 N N . THR A 1 538 ? 14.649 15.768 1.108 1.00 91.75 538 THR A N 1
ATOM 4021 C CA . THR A 1 538 ? 13.393 16.267 1.699 1.00 91.75 538 THR A CA 1
ATOM 4022 C C . THR A 1 538 ? 13.657 17.169 2.902 1.00 91.75 538 THR A C 1
ATOM 4024 O O . THR A 1 538 ? 13.039 18.227 3.022 1.00 91.75 538 THR A O 1
ATOM 4027 N N . ASP A 1 539 ? 14.591 16.789 3.775 1.00 92.44 539 ASP A N 1
ATOM 4028 C CA . ASP A 1 539 ? 14.954 17.572 4.959 1.00 92.44 539 ASP A CA 1
ATOM 4029 C C . ASP A 1 539 ? 15.539 18.945 4.572 1.00 92.44 539 ASP A C 1
ATOM 4031 O O . ASP A 1 539 ? 15.245 19.951 5.220 1.00 92.44 539 ASP A O 1
ATOM 4035 N N . VAL A 1 540 ? 16.294 19.020 3.469 1.00 95.44 540 VAL A N 1
ATOM 4036 C CA . VAL A 1 540 ? 16.868 20.273 2.949 1.00 95.44 540 VAL A CA 1
ATOM 4037 C C . VAL A 1 540 ? 15.868 21.108 2.147 1.00 95.44 540 VAL A C 1
ATOM 4039 O O . VAL A 1 540 ? 15.807 22.328 2.323 1.00 95.44 540 VAL A O 1
ATOM 4042 N N . MET A 1 541 ? 15.117 20.488 1.233 1.00 95.06 541 MET A N 1
ATOM 4043 C CA . MET A 1 541 ? 14.170 21.183 0.350 1.00 95.06 541 MET A CA 1
ATOM 4044 C C . MET A 1 541 ? 12.904 21.629 1.083 1.00 95.06 541 MET A C 1
ATOM 4046 O O . MET A 1 541 ? 12.310 22.639 0.714 1.00 95.06 541 MET A O 1
ATOM 4050 N N . GLY A 1 542 ? 12.534 20.918 2.148 1.00 86.38 542 GLY A N 1
ATOM 4051 C CA . GLY A 1 542 ? 11.284 21.097 2.869 1.00 86.38 542 GLY A CA 1
ATOM 4052 C C . GLY A 1 542 ? 10.217 20.103 2.413 1.00 86.38 542 GLY A C 1
ATOM 4053 O O . GLY 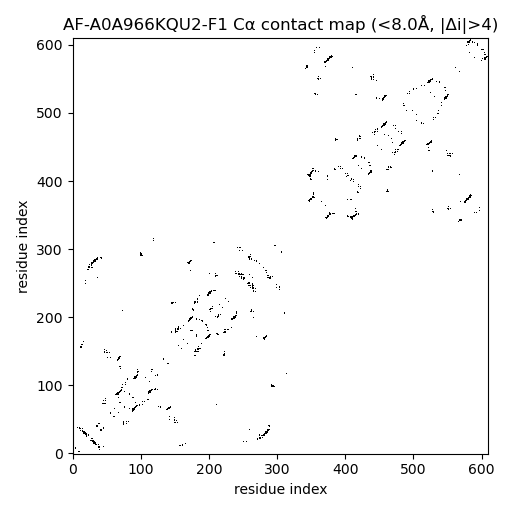A 1 542 ? 10.161 19.694 1.256 1.00 86.38 542 GLY A O 1
ATOM 4054 N N . ARG A 1 543 ? 9.332 19.733 3.344 1.00 84.31 543 ARG A N 1
ATOM 4055 C CA . ARG A 1 543 ? 8.298 18.699 3.140 1.00 84.31 543 ARG A CA 1
ATOM 4056 C C . ARG A 1 543 ? 7.190 19.093 2.162 1.00 84.31 543 ARG A C 1
ATOM 4058 O O . ARG A 1 543 ? 6.420 18.231 1.757 1.00 84.31 543 ARG A O 1
ATOM 4065 N N . ASP A 1 544 ? 7.108 20.373 1.814 1.00 82.69 544 ASP A N 1
ATOM 4066 C CA . ASP A 1 544 ? 6.152 20.887 0.833 1.00 82.69 544 ASP A CA 1
ATOM 4067 C C . ASP A 1 544 ? 6.624 20.665 -0.616 1.00 82.69 544 ASP A C 1
ATOM 4069 O O . ASP A 1 544 ? 5.843 20.872 -1.543 1.00 82.69 544 ASP A O 1
ATOM 4073 N N . VAL A 1 545 ? 7.880 20.239 -0.816 1.00 89.12 545 VAL A N 1
ATOM 4074 C CA . VAL A 1 545 ? 8.432 19.913 -2.135 1.00 89.12 545 VAL A CA 1
ATOM 4075 C C . VAL A 1 545 ? 8.164 18.448 -2.460 1.00 89.12 545 VAL A C 1
ATOM 4077 O O . VAL A 1 545 ? 8.644 17.549 -1.772 1.00 89.12 545 VAL A O 1
ATOM 4080 N N . VAL A 1 546 ? 7.421 18.199 -3.535 1.00 88.31 546 VAL A N 1
ATOM 4081 C CA . VAL A 1 546 ? 7.128 16.844 -4.020 1.00 88.31 546 VAL A CA 1
ATOM 4082 C C . VAL A 1 546 ? 8.358 16.278 -4.725 1.00 88.31 546 VAL A C 1
ATOM 4084 O O . VAL A 1 546 ? 8.846 16.878 -5.679 1.00 88.31 546 VAL A O 1
ATOM 4087 N N . LEU A 1 547 ? 8.860 15.120 -4.291 1.00 92.81 547 LEU A N 1
ATOM 4088 C CA . LEU A 1 547 ? 9.937 14.419 -4.995 1.00 92.81 547 LEU A CA 1
ATOM 4089 C C . LEU A 1 547 ? 9.357 13.476 -6.053 1.00 92.81 547 LEU A C 1
ATOM 4091 O O . LEU A 1 547 ? 8.432 12.723 -5.768 1.00 92.81 547 LEU A O 1
ATOM 4095 N N . VAL A 1 548 ? 9.923 13.505 -7.259 1.00 86.62 548 VAL A N 1
ATOM 4096 C CA . VAL A 1 548 ? 9.537 12.635 -8.379 1.00 86.62 548 VAL A CA 1
ATOM 4097 C C . VAL A 1 548 ? 10.704 11.711 -8.722 1.00 86.62 548 VAL A C 1
ATOM 4099 O O . VAL A 1 548 ? 11.832 12.181 -8.898 1.00 86.62 548 VAL A O 1
ATOM 4102 N N . ASP A 1 549 ? 10.433 10.409 -8.831 1.00 85.81 549 ASP A N 1
ATOM 4103 C CA . ASP A 1 549 ? 11.378 9.384 -9.293 1.00 85.81 549 ASP A CA 1
ATOM 4104 C C . ASP A 1 549 ? 11.019 8.927 -10.717 1.00 85.81 549 ASP A C 1
ATOM 4106 O O . ASP A 1 549 ? 9.871 8.609 -11.021 1.00 85.81 549 ASP A O 1
ATOM 4110 N N . SER A 1 550 ? 12.014 8.884 -11.603 1.00 81.19 550 SER A N 1
ATOM 4111 C CA . SER A 1 550 ? 11.864 8.471 -12.999 1.00 81.19 550 SER A CA 1
ATOM 4112 C C . SER A 1 550 ? 11.613 6.967 -13.177 1.00 81.19 550 SER A C 1
ATOM 4114 O O . SER A 1 550 ? 11.219 6.552 -14.271 1.00 81.19 550 SER A O 1
ATOM 4116 N N . ALA A 1 551 ? 11.900 6.138 -12.165 1.00 81.75 551 ALA A N 1
ATOM 4117 C CA . ALA A 1 551 ? 11.881 4.680 -12.296 1.00 81.75 551 ALA A CA 1
ATOM 4118 C C . ALA A 1 551 ? 10.494 4.121 -12.639 1.00 81.75 551 ALA A C 1
ATOM 4120 O O . ALA A 1 551 ? 10.332 3.441 -13.657 1.00 81.75 551 ALA A O 1
ATOM 4121 N N . ASP A 1 552 ? 9.493 4.473 -11.837 1.00 76.12 552 ASP A N 1
ATOM 4122 C CA . ASP A 1 552 ? 8.110 4.036 -12.023 1.00 76.12 552 ASP A CA 1
ATOM 4123 C C . ASP A 1 552 ? 7.521 4.538 -13.345 1.00 76.12 552 ASP A C 1
ATOM 4125 O O . ASP A 1 552 ? 6.903 3.784 -14.098 1.00 76.12 552 ASP A O 1
ATOM 4129 N N . GLU A 1 553 ? 7.771 5.801 -13.676 1.00 80.25 553 GLU A N 1
ATOM 4130 C CA . GLU A 1 553 ? 7.232 6.430 -14.885 1.00 80.25 553 GLU A CA 1
ATOM 4131 C C . GLU A 1 553 ? 7.784 5.812 -16.161 1.00 80.25 553 GLU A C 1
ATOM 4133 O O . GLU A 1 553 ? 7.069 5.608 -17.148 1.00 80.25 553 GLU A O 1
ATOM 4138 N N . THR A 1 554 ? 9.058 5.429 -16.121 1.00 88.75 554 THR A N 1
ATOM 4139 C CA . THR A 1 554 ? 9.678 4.689 -17.216 1.00 88.75 554 THR A CA 1
ATOM 4140 C C . THR A 1 554 ? 8.986 3.342 -17.415 1.00 88.75 554 THR A C 1
ATOM 4142 O O . THR A 1 554 ? 8.707 2.968 -18.556 1.00 88.75 554 THR A O 1
ATOM 4145 N N . ALA A 1 555 ? 8.625 2.638 -16.337 1.00 85.88 555 ALA A N 1
ATOM 4146 C CA . ALA A 1 555 ? 7.904 1.372 -16.435 1.00 85.88 555 ALA A CA 1
ATOM 4147 C C . ALA A 1 555 ? 6.503 1.536 -17.058 1.00 85.88 555 ALA A C 1
ATOM 4149 O O . ALA A 1 555 ? 6.125 0.743 -17.929 1.00 85.88 555 ALA A O 1
ATOM 4150 N N . PHE A 1 556 ? 5.750 2.591 -16.707 1.00 78.50 556 PHE A N 1
ATOM 4151 C CA . PHE A 1 556 ? 4.461 2.879 -17.363 1.00 78.50 556 PHE A CA 1
ATOM 4152 C C . PHE A 1 556 ? 4.613 3.152 -18.844 1.00 78.50 556 PHE A C 1
ATOM 4154 O O . PHE A 1 556 ? 3.862 2.587 -19.646 1.00 78.50 556 PHE A O 1
ATOM 4161 N N . ARG A 1 557 ? 5.597 3.978 -19.209 1.00 86.81 557 ARG A N 1
ATOM 4162 C CA . ARG A 1 557 ? 5.849 4.318 -20.606 1.00 86.81 557 ARG A CA 1
ATOM 4163 C C . ARG A 1 557 ? 6.206 3.084 -21.429 1.00 86.81 557 ARG A C 1
ATOM 4165 O O . ARG A 1 557 ? 5.723 2.925 -22.548 1.00 86.81 557 ARG A O 1
ATOM 4172 N N . VAL A 1 558 ? 7.001 2.182 -20.860 1.00 92.25 558 VAL A N 1
ATOM 4173 C CA . VAL A 1 558 ? 7.344 0.900 -21.485 1.00 92.25 558 VAL A CA 1
ATOM 4174 C C . VAL A 1 558 ? 6.098 0.037 -21.699 1.00 92.25 558 VAL A C 1
ATOM 4176 O O . VAL A 1 558 ? 5.883 -0.434 -22.813 1.00 92.25 558 VAL A O 1
ATOM 4179 N N . ARG A 1 559 ? 5.230 -0.123 -20.690 1.00 88.44 559 ARG A N 1
ATOM 4180 C CA . ARG A 1 559 ? 3.968 -0.876 -20.830 1.00 88.44 559 ARG A CA 1
ATOM 4181 C C . ARG A 1 559 ? 3.061 -0.305 -21.923 1.00 88.44 559 ARG A C 1
ATOM 4183 O O . ARG A 1 559 ? 2.487 -1.068 -22.703 1.00 88.44 559 ARG A O 1
ATOM 4190 N N . GLU A 1 560 ? 2.907 1.016 -21.956 1.00 82.00 560 GLU A N 1
ATOM 4191 C CA . GLU A 1 560 ? 2.107 1.719 -22.965 1.00 82.00 560 GLU A CA 1
ATOM 4192 C C . GLU A 1 560 ? 2.641 1.417 -24.371 1.00 82.00 560 GLU A C 1
ATOM 4194 O O . GLU A 1 560 ? 1.907 0.907 -25.215 1.00 82.00 560 GLU A O 1
ATOM 4199 N N . LEU A 1 561 ? 3.948 1.595 -24.587 1.00 84.94 561 LEU A N 1
ATOM 4200 C CA . LEU A 1 561 ? 4.589 1.329 -25.875 1.00 84.94 561 LEU A CA 1
ATOM 4201 C C . LEU A 1 561 ? 4.507 -0.141 -26.293 1.00 84.94 561 LEU A C 1
ATOM 4203 O O . LEU A 1 561 ? 4.231 -0.428 -27.458 1.00 84.94 561 LEU A O 1
ATOM 4207 N N . LEU A 1 562 ? 4.699 -1.081 -25.365 1.00 87.69 562 LEU A N 1
ATOM 4208 C CA . LEU A 1 562 ? 4.534 -2.508 -25.649 1.00 87.69 562 LEU A CA 1
ATOM 4209 C C . LEU A 1 562 ? 3.109 -2.828 -26.112 1.00 87.69 562 LEU A C 1
ATOM 4211 O O . LEU A 1 562 ? 2.918 -3.632 -27.026 1.00 87.69 562 LEU A O 1
ATOM 4215 N N . THR A 1 563 ? 2.111 -2.187 -25.506 1.00 82.31 563 THR A N 1
ATOM 4216 C CA . THR A 1 563 ? 0.699 -2.380 -25.854 1.00 82.31 563 THR A CA 1
ATOM 4217 C C . THR A 1 563 ? 0.380 -1.771 -27.218 1.00 82.31 563 THR A C 1
ATOM 4219 O O . THR A 1 563 ? -0.140 -2.463 -28.097 1.00 82.31 563 THR A O 1
ATOM 4222 N N . ASP A 1 564 ? 0.747 -0.507 -27.427 1.00 79.75 564 ASP A N 1
ATOM 4223 C CA . ASP A 1 564 ? 0.450 0.246 -28.649 1.00 79.75 564 ASP A CA 1
ATOM 4224 C C . ASP A 1 564 ? 1.087 -0.400 -29.881 1.00 79.75 564 ASP A C 1
ATOM 4226 O O . ASP A 1 564 ? 0.437 -0.609 -30.916 1.00 79.75 564 ASP A O 1
ATOM 4230 N N . LEU A 1 565 ? 2.352 -0.800 -29.743 1.00 83.69 565 LEU A N 1
ATOM 4231 C CA . LEU A 1 565 ? 3.121 -1.441 -30.803 1.00 83.69 565 LEU A CA 1
ATOM 4232 C C . LEU A 1 565 ? 2.784 -2.932 -30.958 1.00 83.69 565 LEU A C 1
ATOM 4234 O O . LEU A 1 565 ? 3.198 -3.554 -31.933 1.00 83.69 565 LEU A O 1
ATOM 4238 N N . GLY A 1 566 ? 1.992 -3.510 -30.048 1.00 82.94 566 GLY A N 1
ATOM 4239 C CA . GLY A 1 566 ? 1.669 -4.938 -30.049 1.00 82.94 566 GLY A CA 1
ATOM 4240 C C . GLY A 1 566 ? 2.886 -5.835 -29.810 1.00 82.94 566 GLY A C 1
ATOM 4241 O O . GLY A 1 566 ? 2.933 -6.935 -30.348 1.00 82.94 566 GLY A O 1
ATOM 4242 N N . LEU A 1 567 ? 3.857 -5.346 -29.037 1.00 86.88 567 LEU A N 1
ATOM 4243 C CA . LEU A 1 567 ? 5.077 -6.047 -28.626 1.00 86.88 567 LEU A CA 1
ATOM 4244 C C . LEU A 1 567 ? 4.921 -6.749 -27.268 1.00 86.88 567 LEU A C 1
ATOM 4246 O O . LEU A 1 567 ? 5.810 -7.490 -26.849 1.00 86.88 567 LEU A O 1
ATOM 4250 N N . ALA A 1 568 ? 3.816 -6.504 -26.560 1.00 84.19 568 ALA A N 1
ATOM 4251 C CA . ALA A 1 568 ? 3.522 -7.162 -25.295 1.00 84.19 568 ALA A CA 1
ATOM 4252 C C . ALA A 1 568 ? 3.470 -8.687 -25.475 1.00 84.19 568 ALA A C 1
ATOM 4254 O O . ALA A 1 568 ? 2.793 -9.213 -26.370 1.00 84.19 568 ALA A O 1
ATOM 4255 N N . ARG A 1 569 ? 4.168 -9.409 -24.601 1.00 80.88 569 ARG A N 1
ATOM 4256 C CA . ARG A 1 569 ? 4.153 -10.866 -24.591 1.00 80.88 569 ARG A CA 1
ATOM 4257 C C . ARG A 1 569 ? 2.746 -11.346 -24.237 1.00 80.88 569 ARG A C 1
ATOM 4259 O O . ARG A 1 569 ? 2.236 -11.100 -23.149 1.00 80.88 569 ARG A O 1
ATOM 4266 N N . THR A 1 570 ? 2.109 -12.060 -25.157 1.00 63.50 570 THR A N 1
ATOM 4267 C CA . THR A 1 570 ? 0.787 -12.661 -24.953 1.00 63.50 570 THR A CA 1
ATOM 4268 C C . THR A 1 570 ? 0.914 -14.186 -24.892 1.00 63.50 570 THR A C 1
ATOM 4270 O O . THR A 1 570 ? 1.168 -14.838 -25.896 1.00 63.50 570 THR A O 1
ATOM 4273 N N . GLY A 1 571 ? 0.743 -14.782 -23.705 1.00 56.62 571 GLY A N 1
ATOM 4274 C CA . GLY A 1 571 ? 0.527 -16.232 -23.572 1.00 56.62 571 GLY A CA 1
ATOM 4275 C C . GLY A 1 571 ? 1.720 -17.134 -23.214 1.00 56.62 571 GLY A C 1
ATOM 4276 O O . GLY A 1 571 ? 1.745 -18.275 -23.668 1.00 56.62 571 GLY A O 1
ATOM 4277 N N . ALA A 1 572 ? 2.666 -16.710 -22.371 1.00 49.38 572 ALA A N 1
ATOM 4278 C CA . ALA A 1 572 ? 3.661 -17.626 -21.797 1.00 49.38 572 ALA A CA 1
ATOM 4279 C C . ALA A 1 572 ? 3.912 -17.328 -20.315 1.00 49.38 572 ALA A C 1
ATOM 4281 O O . ALA A 1 572 ? 4.298 -16.210 -20.012 1.00 49.38 572 ALA A O 1
ATOM 4282 N N . GLY A 1 573 ? 3.723 -18.341 -19.455 1.00 55.72 573 GLY A N 1
ATOM 4283 C CA . GLY A 1 573 ? 4.161 -18.397 -18.050 1.00 55.72 573 GLY A CA 1
ATOM 4284 C C . GLY A 1 573 ? 3.640 -17.298 -17.099 1.00 55.72 573 GLY A C 1
ATOM 4285 O O . GLY A 1 573 ? 3.270 -16.214 -17.530 1.00 55.72 573 GLY A O 1
ATOM 4286 N N . PRO A 1 574 ? 3.601 -17.548 -15.781 1.00 61.34 574 PRO A N 1
ATOM 4287 C CA . PRO A 1 574 ? 3.277 -16.514 -14.794 1.00 61.34 574 PRO A CA 1
ATOM 4288 C C . PRO A 1 574 ? 4.425 -15.508 -14.555 1.00 61.34 574 PRO A C 1
ATOM 4290 O O . PRO A 1 574 ? 4.181 -14.413 -14.049 1.00 61.34 574 PRO A O 1
ATOM 4293 N N . VAL A 1 575 ? 5.669 -15.871 -14.904 1.00 76.62 575 VAL A N 1
ATOM 4294 C CA . VAL A 1 575 ? 6.893 -15.098 -14.622 1.00 76.62 575 VAL A CA 1
ATOM 4295 C C . VAL A 1 575 ? 7.854 -15.169 -15.814 1.00 76.62 575 VAL A C 1
ATOM 4297 O O . VAL A 1 575 ? 8.095 -16.255 -16.348 1.00 76.62 575 VAL A O 1
ATOM 4300 N N . GLY A 1 576 ? 8.384 -14.022 -16.236 1.00 82.12 576 GLY A N 1
ATOM 4301 C CA . GLY A 1 576 ? 9.409 -13.909 -17.271 1.00 82.12 576 GLY A CA 1
ATOM 4302 C C . GLY A 1 576 ? 10.803 -14.308 -16.781 1.00 82.12 576 GLY A C 1
ATOM 4303 O O . GLY A 1 576 ? 11.091 -14.334 -15.589 1.00 82.12 576 GLY A O 1
ATOM 4304 N N . HIS A 1 577 ? 11.681 -14.646 -17.716 1.00 88.75 577 HIS A N 1
ATOM 4305 C CA . HIS A 1 577 ? 13.078 -14.957 -17.458 1.00 88.75 577 HIS A CA 1
ATOM 4306 C C . HIS A 1 577 ? 13.919 -13.677 -17.490 1.00 88.75 577 HIS A C 1
ATOM 4308 O O . HIS A 1 577 ? 13.912 -12.943 -18.483 1.00 88.75 577 HIS A O 1
ATOM 4314 N N . HIS A 1 578 ? 14.698 -13.440 -16.436 1.00 92.44 578 HIS A N 1
ATOM 4315 C CA . HIS A 1 578 ? 15.552 -12.258 -16.315 1.00 92.44 578 HIS A CA 1
ATOM 4316 C C . HIS A 1 578 ? 17.030 -12.647 -16.381 1.00 92.44 578 HIS A C 1
ATOM 4318 O O . HIS A 1 578 ? 17.462 -13.601 -15.740 1.00 92.44 578 HIS A O 1
ATOM 4324 N N . ILE A 1 579 ? 17.804 -11.933 -17.196 1.00 93.62 579 ILE A N 1
ATOM 4325 C CA . ILE A 1 579 ? 19.258 -12.084 -17.321 1.00 93.62 579 ILE A CA 1
ATOM 4326 C C . ILE A 1 579 ? 19.897 -10.785 -16.858 1.00 93.62 579 ILE A C 1
ATOM 4328 O O . ILE A 1 579 ? 19.546 -9.717 -17.357 1.00 93.62 579 ILE A O 1
ATOM 4332 N N . PHE A 1 580 ? 20.874 -10.886 -15.963 1.00 94.62 580 PHE A N 1
ATOM 4333 C CA . PHE A 1 580 ? 21.659 -9.746 -15.508 1.00 94.62 580 PHE A CA 1
ATOM 4334 C C . PHE A 1 580 ? 23.114 -9.916 -15.936 1.00 94.62 580 PHE A C 1
ATOM 4336 O O . PHE A 1 580 ? 23.741 -10.941 -15.667 1.00 94.62 580 PHE A O 1
ATOM 4343 N N . GLU A 1 581 ? 23.664 -8.904 -16.595 1.00 95.25 581 GLU A N 1
ATOM 4344 C CA . GLU A 1 581 ? 25.059 -8.854 -17.017 1.00 95.25 581 GLU A CA 1
ATOM 4345 C C . GLU A 1 581 ? 25.759 -7.638 -16.408 1.00 95.25 581 GLU A C 1
ATOM 4347 O O . GLU A 1 581 ? 25.158 -6.578 -16.234 1.00 95.25 581 GLU A O 1
ATOM 4352 N N . SER A 1 582 ? 27.043 -7.786 -16.090 1.00 94.69 582 SER A N 1
ATOM 4353 C CA . SER A 1 582 ? 27.892 -6.712 -15.575 1.00 94.69 582 SER A CA 1
ATOM 4354 C C . SER A 1 582 ? 29.207 -6.662 -16.342 1.00 94.69 582 SER A C 1
ATOM 4356 O O . SER A 1 582 ? 29.828 -7.702 -16.573 1.00 94.69 582 SER A O 1
ATOM 4358 N N . SER A 1 583 ? 29.642 -5.462 -16.739 1.00 94.38 583 SER A N 1
ATOM 4359 C CA . SER A 1 583 ? 30.927 -5.285 -17.434 1.00 94.38 583 SER A CA 1
ATOM 4360 C C . SER A 1 583 ? 32.144 -5.186 -16.511 1.00 94.38 583 SER A C 1
ATOM 4362 O O . SER A 1 583 ? 33.287 -5.238 -16.965 1.00 94.38 583 SER A O 1
ATOM 4364 N N . GLY A 1 584 ? 31.903 -5.001 -15.214 1.00 89.62 584 GLY A N 1
ATOM 4365 C CA . GLY A 1 584 ? 32.914 -4.958 -14.165 1.00 89.62 584 GLY A CA 1
ATOM 4366 C C . GLY A 1 584 ? 32.862 -6.197 -13.273 1.00 89.62 584 GLY A C 1
ATOM 4367 O O . GLY A 1 584 ? 32.548 -7.301 -13.715 1.00 89.62 584 GLY A O 1
ATOM 4368 N N . ASP A 1 585 ? 33.186 -6.024 -11.991 1.00 88.75 585 ASP A N 1
ATOM 4369 C CA . ASP A 1 585 ? 33.191 -7.125 -11.025 1.00 88.75 585 ASP A CA 1
ATOM 4370 C C . ASP A 1 585 ? 31.761 -7.633 -10.757 1.00 88.75 585 ASP A C 1
ATOM 4372 O O . ASP A 1 585 ? 30.915 -6.939 -10.186 1.00 88.75 585 ASP A O 1
ATOM 4376 N N . VAL A 1 586 ? 31.501 -8.869 -11.183 1.00 90.62 586 VAL A N 1
ATOM 4377 C CA . VAL A 1 586 ? 30.210 -9.555 -11.059 1.00 90.62 586 VAL A CA 1
ATOM 4378 C C . VAL A 1 586 ? 29.822 -9.820 -9.601 1.00 90.62 586 VAL A C 1
ATOM 4380 O O . VAL A 1 586 ? 28.644 -9.724 -9.262 1.00 90.62 586 VAL A O 1
ATOM 4383 N N . GLU A 1 587 ? 30.780 -10.119 -8.719 1.00 86.81 587 GLU A N 1
ATOM 4384 C CA . GLU A 1 587 ? 30.503 -10.384 -7.301 1.00 86.81 587 GLU A CA 1
ATOM 4385 C C . GLU A 1 587 ? 30.126 -9.099 -6.569 1.00 86.81 587 GLU A C 1
ATOM 4387 O O . GLU A 1 587 ? 29.183 -9.076 -5.773 1.00 86.81 587 GLU A O 1
ATOM 4392 N N . VAL A 1 588 ? 30.830 -8.004 -6.870 1.00 81.88 588 VAL A N 1
ATOM 4393 C CA . VAL A 1 588 ? 30.455 -6.676 -6.373 1.00 81.88 588 VAL A CA 1
ATOM 4394 C C . VAL A 1 588 ? 29.075 -6.301 -6.899 1.00 81.88 588 VAL A C 1
ATOM 4396 O O . VAL A 1 588 ? 28.249 -5.828 -6.113 1.00 81.88 588 VAL A O 1
ATOM 4399 N N . PHE A 1 589 ? 28.802 -6.578 -8.180 1.00 84.50 589 PHE A N 1
ATOM 4400 C CA . PHE A 1 589 ? 27.511 -6.271 -8.775 1.00 84.50 589 PHE A CA 1
ATOM 4401 C C . PHE A 1 589 ? 26.358 -7.020 -8.089 1.00 84.50 589 PHE A C 1
ATOM 4403 O O . PHE A 1 589 ? 25.383 -6.421 -7.631 1.00 84.50 589 PHE A O 1
ATOM 4410 N N . ARG A 1 590 ? 26.524 -8.334 -7.920 1.00 85.38 590 ARG A N 1
ATOM 4411 C CA . ARG A 1 590 ? 25.575 -9.203 -7.221 1.00 85.38 590 ARG A CA 1
ATOM 4412 C C . ARG A 1 590 ? 25.332 -8.747 -5.784 1.00 85.38 590 ARG A C 1
ATOM 4414 O O . ARG A 1 590 ? 24.186 -8.649 -5.348 1.00 85.38 590 ARG A O 1
ATOM 4421 N N . ARG A 1 591 ? 26.403 -8.474 -5.030 1.00 82.00 591 ARG A N 1
ATOM 4422 C CA . ARG A 1 591 ? 26.315 -8.117 -3.606 1.00 82.00 591 ARG A CA 1
ATOM 4423 C C . ARG A 1 591 ? 25.550 -6.816 -3.382 1.00 82.00 591 ARG A C 1
ATOM 4425 O O . ARG A 1 591 ? 24.732 -6.766 -2.470 1.00 82.00 591 ARG A O 1
ATOM 4432 N N . LEU A 1 592 ? 25.828 -5.783 -4.178 1.00 74.44 592 LEU A N 1
ATOM 4433 C CA . LEU A 1 592 ? 25.183 -4.475 -4.032 1.00 74.44 592 LEU A CA 1
ATOM 4434 C C . LEU A 1 592 ? 23.745 -4.490 -4.565 1.00 74.44 592 LEU A C 1
ATOM 4436 O O . LEU A 1 592 ? 22.847 -3.965 -3.912 1.00 74.44 592 LEU A O 1
ATOM 4440 N N . GLY A 1 593 ? 23.495 -5.156 -5.695 1.00 74.88 593 GLY A N 1
ATOM 4441 C CA . GLY A 1 593 ? 22.158 -5.209 -6.284 1.00 74.88 593 GLY A CA 1
ATOM 4442 C C . GLY A 1 593 ? 21.163 -6.108 -5.535 1.00 74.88 593 GLY A C 1
ATOM 4443 O O . GLY A 1 593 ? 19.958 -5.863 -5.610 1.00 74.88 593 GLY A O 1
ATOM 4444 N N . ARG A 1 594 ? 21.621 -7.111 -4.762 1.00 78.56 594 ARG A N 1
ATOM 4445 C CA . ARG A 1 594 ? 20.744 -8.005 -3.969 1.00 78.56 594 ARG A CA 1
ATOM 4446 C C . ARG A 1 594 ? 19.809 -7.255 -3.017 1.00 78.56 594 ARG A C 1
ATOM 4448 O O . ARG A 1 594 ? 18.709 -7.730 -2.761 1.00 78.56 594 ARG A O 1
ATOM 4455 N N . GLY A 1 595 ? 20.222 -6.090 -2.515 1.00 66.94 595 GLY A N 1
ATOM 4456 C CA . GLY A 1 595 ? 19.367 -5.238 -1.683 1.00 66.94 595 GLY A CA 1
ATOM 4457 C C . GLY A 1 595 ? 18.177 -4.621 -2.433 1.00 66.94 595 GLY A C 1
ATOM 4458 O O . GLY A 1 595 ? 17.213 -4.230 -1.788 1.00 66.94 595 GLY A O 1
ATOM 4459 N N . MET A 1 596 ? 18.227 -4.553 -3.770 1.00 69.44 596 MET A N 1
ATOM 4460 C CA . MET A 1 596 ? 17.217 -3.894 -4.613 1.00 69.44 596 MET A CA 1
ATOM 4461 C C . MET A 1 596 ? 16.287 -4.884 -5.333 1.00 69.44 596 MET A C 1
ATOM 4463 O O . MET A 1 596 ? 15.087 -4.646 -5.412 1.00 69.44 596 MET A O 1
ATOM 4467 N N . LEU A 1 597 ? 16.824 -5.996 -5.851 1.00 72.19 597 LEU A N 1
ATOM 4468 C CA . LEU A 1 597 ? 16.059 -6.997 -6.622 1.00 72.19 597 LEU A CA 1
ATOM 4469 C C . LEU A 1 597 ? 15.929 -8.360 -5.921 1.00 72.19 597 LEU A C 1
ATOM 4471 O O . LEU A 1 597 ? 15.253 -9.260 -6.416 1.00 72.19 597 LEU A O 1
ATOM 4475 N N . GLY A 1 598 ? 16.554 -8.537 -4.755 1.00 70.62 598 GLY A N 1
ATOM 4476 C CA . GLY A 1 598 ? 16.506 -9.801 -4.025 1.00 70.62 598 GLY A CA 1
ATOM 4477 C C . GLY A 1 598 ? 17.183 -10.953 -4.793 1.00 70.62 598 GLY A C 1
ATOM 4478 O O . GLY A 1 598 ? 18.275 -10.757 -5.334 1.00 70.62 598 GLY A O 1
ATOM 4479 N N . PRO A 1 599 ? 16.592 -12.167 -4.818 1.00 66.50 599 PRO A N 1
ATOM 4480 C CA . PRO A 1 599 ? 17.225 -13.367 -5.380 1.00 66.50 599 PRO A CA 1
ATOM 4481 C C . PRO A 1 599 ? 17.358 -13.357 -6.912 1.00 66.50 599 PRO A C 1
ATOM 4483 O O . PRO A 1 599 ? 18.067 -14.196 -7.462 1.00 66.50 599 PRO A O 1
ATOM 4486 N N . GLU A 1 600 ? 16.726 -12.411 -7.616 1.00 70.38 600 GLU A N 1
ATOM 4487 C CA . GLU A 1 600 ? 16.815 -12.286 -9.082 1.00 70.38 600 GLU A CA 1
ATOM 4488 C C . GLU A 1 600 ? 18.255 -12.050 -9.577 1.00 70.38 600 GLU A C 1
ATOM 4490 O O . GLU A 1 600 ? 18.588 -12.401 -10.704 1.00 70.38 600 GLU A O 1
ATOM 4495 N N . LEU A 1 601 ? 19.138 -11.530 -8.717 1.00 79.19 601 LEU A N 1
ATOM 4496 C CA . LEU A 1 601 ? 20.552 -11.292 -9.024 1.00 79.19 601 LEU A CA 1
ATOM 4497 C C . LEU A 1 601 ? 21.485 -12.458 -8.668 1.00 79.19 601 LEU A C 1
ATOM 4499 O O . LEU A 1 601 ? 22.705 -12.293 -8.655 1.00 79.19 601 LEU A O 1
ATOM 4503 N N . ASP A 1 602 ? 20.967 -13.647 -8.370 1.00 72.38 602 ASP A N 1
ATOM 4504 C CA . ASP A 1 602 ? 21.828 -14.785 -8.037 1.00 72.38 602 ASP A CA 1
ATOM 4505 C C . ASP A 1 602 ? 22.674 -15.248 -9.244 1.00 72.38 602 ASP A C 1
ATOM 4507 O O . ASP A 1 602 ? 23.854 -15.576 -9.073 1.00 72.38 602 ASP A O 1
ATOM 4511 N N . ASP A 1 603 ? 22.140 -15.155 -10.468 1.00 79.12 603 ASP A N 1
ATOM 4512 C CA . ASP A 1 603 ? 22.845 -15.464 -11.723 1.00 79.12 603 ASP A CA 1
ATOM 4513 C C . ASP A 1 603 ? 23.193 -14.186 -12.516 1.00 79.12 603 ASP A C 1
ATOM 4515 O O . ASP A 1 603 ? 22.457 -13.759 -13.405 1.00 79.12 603 ASP A O 1
ATOM 4519 N N . VAL A 1 604 ? 24.332 -13.565 -12.184 1.00 88.00 604 VAL A N 1
ATOM 4520 C CA . VAL A 1 604 ? 24.911 -12.433 -12.934 1.00 88.00 604 VAL A CA 1
ATOM 4521 C C . VAL A 1 604 ? 26.057 -12.928 -13.813 1.00 88.00 604 VAL A C 1
ATOM 4523 O O . VAL A 1 604 ? 26.957 -13.629 -13.343 1.00 88.00 604 VAL A O 1
ATOM 4526 N N . ARG A 1 605 ? 26.059 -12.515 -15.082 1.00 93.19 605 ARG A N 1
ATOM 4527 C CA . ARG A 1 605 ? 27.072 -12.880 -16.081 1.00 93.19 605 ARG A CA 1
ATOM 4528 C C . ARG A 1 605 ? 28.049 -11.734 -16.322 1.00 93.19 605 ARG A C 1
ATOM 4530 O O . ARG A 1 605 ? 27.693 -10.565 -16.215 1.00 93.19 605 ARG A O 1
ATOM 4537 N N . ALA A 1 606 ? 29.288 -12.068 -16.668 1.00 92.50 606 ALA A N 1
ATOM 4538 C CA . ALA A 1 606 ? 30.265 -11.072 -17.096 1.00 92.50 606 ALA A CA 1
ATOM 4539 C C . ALA A 1 606 ? 30.075 -10.746 -18.584 1.00 92.50 606 ALA A C 1
ATOM 4541 O O . ALA A 1 606 ? 29.953 -11.660 -19.403 1.00 92.50 606 ALA A O 1
ATOM 4542 N N . VAL A 1 607 ? 30.130 -9.462 -18.932 1.00 92.56 607 VAL A N 1
ATOM 4543 C CA . VAL A 1 607 ? 30.247 -8.980 -20.316 1.00 92.56 607 VAL A CA 1
ATOM 4544 C C . VAL A 1 607 ? 31.554 -8.201 -20.470 1.00 92.56 607 VAL A C 1
ATOM 4546 O O . VAL A 1 607 ? 32.030 -7.585 -19.524 1.00 92.56 607 VAL A O 1
ATOM 4549 N N . ALA A 1 608 ? 32.180 -8.254 -21.642 1.00 88.00 608 ALA A N 1
ATOM 4550 C CA . ALA A 1 608 ? 33.406 -7.514 -21.925 1.00 88.00 608 ALA A CA 1
ATOM 4551 C C . ALA A 1 608 ? 33.256 -6.736 -23.232 1.00 88.00 608 ALA A C 1
ATOM 4553 O O . ALA A 1 608 ? 32.705 -7.250 -24.206 1.00 88.00 608 ALA A O 1
ATOM 4554 N N . TRP A 1 609 ? 33.766 -5.511 -23.219 1.00 87.12 609 TRP A N 1
ATOM 4555 C CA . TRP A 1 609 ? 33.793 -4.590 -24.352 1.00 87.12 609 TRP A CA 1
ATOM 4556 C C . TRP A 1 609 ? 35.116 -4.753 -25.106 1.00 87.12 609 TRP A C 1
ATOM 4558 O O . TRP A 1 609 ? 36.144 -5.020 -24.473 1.00 87.12 609 TRP A O 1
ATOM 4568 N N . ASN A 1 610 ? 35.083 -4.652 -26.436 1.00 61.62 610 ASN A N 1
ATOM 4569 C CA . ASN A 1 610 ? 36.255 -4.894 -27.293 1.00 61.62 610 ASN A CA 1
ATOM 4570 C C . ASN A 1 610 ? 37.114 -3.648 -27.507 1.00 61.62 610 ASN A C 1
ATOM 4572 O O . ASN A 1 610 ? 36.546 -2.541 -27.624 1.00 61.62 610 ASN A O 1
#

Mean predicted aligned error: 15.33 Å

Nearest PDB structures (foldseek):
  3dki-assembly1_A  TM=9.188E-01  e=7.600E-34  Mycobacterium tuberculosis
  2gzm-assembly1_A  TM=9.505E-01  e=7.447E-28  Bacillus anthracis
  2vvt-assembly1_B  TM=9.565E-01  e=1.394E-26  Enterococcus faecalis
  1zuw-assembly1_A  TM=9.234E-01  e=6.805E-25  Bacillus subtilis
  1zuw-assembly2_B-2  TM=9.179E-01  e=2.577E-24  Bacillus subtilis

Radius of gyration: 25.91 Å; Cα contacts (8 Å, |Δi|>4): 1212; chains: 1; bounding box: 68×55×72 Å